Protein AF-E4YZN4-F1 (afdb_monomer)

Structure (mmCIF, N/CA/C/O backbone):
data_AF-E4YZN4-F1
#
_entry.id   AF-E4YZN4-F1
#
loop_
_atom_site.group_PDB
_atom_site.id
_atom_site.type_symbol
_atom_site.label_atom_id
_atom_site.label_alt_id
_atom_site.label_comp_id
_atom_site.label_asym_id
_atom_site.label_entity_id
_atom_site.label_seq_id
_atom_site.pdbx_PDB_ins_code
_atom_site.Cartn_x
_atom_site.Cartn_y
_atom_site.Cartn_z
_atom_site.occupancy
_atom_site.B_iso_or_equiv
_atom_site.auth_seq_id
_atom_site.auth_comp_id
_atom_site.auth_asym_id
_atom_site.auth_atom_id
_atom_site.pdbx_PDB_model_num
ATOM 1 N N . MET A 1 1 ? -6.002 -4.635 -50.657 1.00 40.56 1 MET A N 1
ATOM 2 C CA . MET A 1 1 ? -7.259 -5.409 -50.553 1.00 40.56 1 MET A CA 1
ATOM 3 C C . MET A 1 1 ? -6.891 -6.880 -50.615 1.00 40.56 1 MET A C 1
ATOM 5 O O . MET A 1 1 ? -6.322 -7.263 -51.631 1.00 40.56 1 MET A O 1
ATOM 9 N N . LYS A 1 2 ? -7.223 -7.633 -49.548 1.00 27.17 2 LYS A N 1
ATOM 10 C CA . LYS A 1 2 ? -6.931 -9.064 -49.286 1.00 27.17 2 LYS A CA 1
ATOM 11 C C . LYS A 1 2 ? -5.486 -9.344 -48.813 1.00 27.17 2 LYS A C 1
ATOM 13 O O . LYS A 1 2 ? -4.569 -8.926 -49.501 1.00 27.17 2 LYS A O 1
ATOM 18 N N . LEU A 1 3 ? -5.200 -10.016 -47.689 1.00 25.88 3 LEU A N 1
ATOM 19 C CA . LEU A 1 3 ? -5.995 -10.826 -46.749 1.00 25.88 3 LEU A CA 1
ATOM 20 C C . LEU A 1 3 ? -5.365 -10.775 -45.339 1.00 25.88 3 LEU A C 1
ATOM 22 O O . LEU A 1 3 ? -4.197 -11.123 -45.206 1.00 25.88 3 LEU A O 1
ATOM 26 N N . LEU A 1 4 ? -6.163 -10.432 -44.324 1.00 26.91 4 LEU A N 1
ATOM 27 C CA . LEU A 1 4 ? -6.003 -10.907 -42.944 1.00 26.91 4 LEU A CA 1
ATOM 28 C C . LEU A 1 4 ? -6.495 -12.371 -42.911 1.00 26.91 4 LEU A C 1
ATOM 30 O O . LEU A 1 4 ? -7.638 -12.602 -43.327 1.00 26.91 4 LEU A O 1
ATOM 34 N N . PRO A 1 5 ? -5.692 -13.377 -42.519 1.00 37.59 5 PRO A N 1
ATOM 35 C CA . PRO A 1 5 ? -6.227 -14.700 -42.198 1.00 37.59 5 PRO A CA 1
ATOM 36 C C . PRO A 1 5 ? -6.834 -14.618 -40.781 1.00 37.59 5 PRO A C 1
ATOM 38 O O . PRO A 1 5 ? -6.156 -14.182 -39.868 1.00 37.59 5 PRO A O 1
ATOM 41 N N . PHE A 1 6 ? -8.151 -14.766 -40.588 1.00 29.92 6 PHE A N 1
ATOM 42 C CA . PHE A 1 6 ? -8.877 -16.037 -40.390 1.00 29.92 6 PHE A CA 1
ATOM 43 C C . PHE A 1 6 ? -8.236 -16.898 -39.265 1.00 29.92 6 PHE A C 1
ATOM 45 O O . PHE A 1 6 ? -7.154 -17.409 -39.519 1.00 29.92 6 PHE A O 1
ATOM 52 N N . PHE A 1 7 ? -8.799 -17.220 -38.087 1.00 33.62 7 PHE A N 1
ATOM 53 C CA . PHE A 1 7 ? -10.171 -17.267 -37.546 1.00 33.62 7 PHE A CA 1
ATOM 54 C C . PHE A 1 7 ? -10.067 -17.504 -36.012 1.00 33.62 7 PHE A C 1
ATOM 56 O O . PHE A 1 7 ? -9.738 -18.616 -35.597 1.00 33.62 7 PHE A O 1
ATOM 63 N N . ILE A 1 8 ? -10.450 -16.534 -35.180 1.00 35.72 8 ILE A N 1
ATOM 64 C CA . ILE A 1 8 ? -11.053 -16.808 -33.864 1.00 35.72 8 ILE A CA 1
ATOM 65 C C . ILE A 1 8 ? -12.559 -16.710 -34.095 1.00 35.72 8 ILE A C 1
ATOM 67 O O . ILE A 1 8 ? -13.018 -15.848 -34.844 1.00 35.72 8 ILE A O 1
ATOM 71 N N . THR A 1 9 ? -13.346 -17.625 -33.541 1.00 39.72 9 THR A N 1
ATOM 72 C CA . THR A 1 9 ? -14.805 -17.663 -33.729 1.00 39.72 9 THR A CA 1
ATOM 73 C C . THR A 1 9 ? -15.473 -16.523 -32.946 1.00 39.72 9 THR A C 1
ATOM 75 O O . THR A 1 9 ? -16.139 -16.759 -31.949 1.00 39.72 9 THR A O 1
ATOM 78 N N . LEU A 1 10 ? -15.260 -15.287 -33.387 1.00 44.44 10 LEU A N 1
ATOM 79 C CA . LEU A 1 10 ? -15.808 -14.042 -32.851 1.00 44.44 10 LEU A CA 1
ATOM 80 C C . LEU A 1 10 ? -16.563 -13.369 -34.000 1.00 44.44 10 LEU A C 1
ATOM 82 O O . LEU A 1 10 ? -16.159 -13.518 -35.155 1.00 44.44 10 LEU A O 1
ATOM 86 N N . ALA A 1 11 ? -17.711 -12.758 -33.705 1.00 50.31 11 ALA A N 1
ATOM 87 C CA . ALA A 1 11 ? -18.661 -12.167 -34.653 1.00 50.31 11 ALA A CA 1
ATOM 88 C C . ALA A 1 11 ? -18.053 -11.770 -36.017 1.00 50.31 11 ALA A C 1
ATOM 90 O O . ALA A 1 11 ? -17.232 -10.857 -36.107 1.00 50.31 11 ALA A O 1
ATOM 91 N N . LYS A 1 12 ? -18.468 -12.421 -37.115 1.00 52.72 12 LYS A N 1
ATOM 92 C CA . LYS A 1 12 ? -18.162 -11.887 -38.452 1.00 52.72 12 LYS A CA 1
ATOM 93 C C . LYS A 1 12 ? -18.803 -10.507 -38.552 1.00 52.72 12 LYS A C 1
ATOM 95 O O . LYS A 1 12 ? -19.898 -10.316 -38.042 1.00 52.72 12 LYS A O 1
ATOM 100 N N . SER A 1 13 ? -18.204 -9.585 -39.301 1.00 56.62 13 SER A N 1
ATOM 101 C CA . SER A 1 13 ? -18.772 -8.244 -39.534 1.00 56.62 13 SER A CA 1
ATOM 102 C C . SER A 1 13 ? -20.191 -8.240 -40.141 1.00 56.62 13 SER A C 1
ATOM 104 O O . SER A 1 13 ? -20.815 -7.191 -40.235 1.00 56.62 13 SER A O 1
ATOM 106 N N . GLU A 1 14 ? -20.683 -9.390 -40.614 1.00 67.50 14 GLU A N 1
ATOM 107 C CA . GLU A 1 14 ? -22.031 -9.596 -41.163 1.00 67.50 14 GLU A CA 1
ATOM 108 C C . GLU A 1 14 ? -22.997 -10.265 -40.163 1.00 67.50 14 GLU A C 1
ATOM 110 O O . GLU A 1 14 ? -24.181 -10.401 -40.467 1.00 67.50 14 GLU A O 1
ATOM 115 N N . ASP A 1 15 ? -22.512 -10.714 -39.000 1.00 77.38 15 ASP A N 1
ATOM 116 C CA . ASP A 1 15 ? -23.321 -11.397 -37.994 1.00 77.38 15 ASP A CA 1
ATOM 117 C C . ASP A 1 15 ? -24.190 -10.393 -37.222 1.00 77.38 15 ASP A C 1
ATOM 119 O O . ASP A 1 15 ? -23.688 -9.458 -36.602 1.00 77.38 15 ASP A O 1
ATOM 123 N N . VAL A 1 16 ? -25.505 -10.617 -37.224 1.00 83.81 16 VAL A N 1
ATOM 124 C CA . VAL A 1 16 ? -26.478 -9.820 -36.466 1.00 83.81 16 VAL A CA 1
ATOM 125 C C . VAL A 1 16 ? -26.908 -10.602 -35.232 1.00 83.81 16 VAL A C 1
ATOM 127 O O . VAL A 1 16 ? -27.521 -11.669 -35.350 1.00 83.81 16 VAL A O 1
ATOM 130 N N . PHE A 1 17 ? -26.608 -10.063 -34.050 1.00 89.31 17 PHE A N 1
ATOM 131 C CA . PHE A 1 17 ? -26.991 -10.655 -32.771 1.00 89.31 17 PHE A CA 1
ATOM 132 C C . PHE A 1 17 ? -28.213 -9.961 -32.174 1.00 89.31 17 PHE A C 1
ATOM 134 O O . PHE A 1 17 ? -28.265 -8.732 -32.091 1.00 89.31 17 PHE A O 1
ATOM 141 N N . LYS A 1 18 ? -29.178 -10.762 -31.710 1.00 92.50 18 LYS A N 1
ATOM 142 C CA . LYS A 1 18 ? -30.342 -10.280 -30.958 1.00 92.50 18 LYS A CA 1
ATOM 143 C C . LYS A 1 18 ? -30.427 -10.988 -29.618 1.00 92.50 18 LYS A C 1
ATOM 145 O O . LYS A 1 18 ? -30.514 -12.214 -29.574 1.00 92.50 18 LYS A O 1
ATOM 150 N N . LEU A 1 19 ? -30.442 -10.233 -28.528 1.00 93.69 19 LEU A N 1
ATOM 151 C CA . LEU A 1 19 ? -30.749 -10.767 -27.209 1.00 93.69 19 LEU A CA 1
ATOM 152 C C . LEU A 1 19 ? -32.247 -10.592 -26.962 1.00 93.69 19 LEU A C 1
ATOM 154 O O . LEU A 1 19 ? -32.764 -9.477 -26.877 1.00 93.69 19 LEU A O 1
ATOM 158 N N . GLN A 1 20 ? -32.955 -11.709 -26.860 1.00 93.81 20 GLN A N 1
ATOM 159 C CA . GLN A 1 20 ? -34.407 -11.740 -26.765 1.00 93.81 20 GLN A CA 1
ATOM 160 C C . GLN A 1 20 ? -34.823 -12.196 -25.369 1.00 93.81 20 GLN A C 1
ATOM 162 O O . GLN A 1 20 ? -34.467 -13.297 -24.944 1.00 93.81 20 GLN A O 1
ATOM 167 N N . ARG A 1 21 ? -35.632 -11.391 -24.668 1.00 92.88 21 ARG A N 1
ATOM 168 C CA . ARG A 1 21 ? -36.344 -11.848 -23.464 1.00 92.88 21 ARG A CA 1
ATOM 169 C C . ARG A 1 21 ? -37.774 -12.246 -23.789 1.00 92.88 21 ARG A C 1
ATOM 171 O O . ARG A 1 21 ? -38.520 -11.495 -24.411 1.00 92.88 21 ARG A O 1
ATOM 178 N N . PHE A 1 22 ? -38.171 -13.400 -23.282 1.00 93.31 22 PHE A N 1
ATOM 179 C CA . PHE A 1 22 ? -39.496 -13.978 -23.412 1.00 93.31 22 PHE A CA 1
ATOM 180 C C . PHE A 1 22 ? -40.205 -13.918 -22.068 1.00 93.31 22 PHE A C 1
ATOM 182 O O . PHE A 1 22 ? -39.678 -14.375 -21.048 1.00 93.31 22 PHE A O 1
ATOM 189 N N . GLY A 1 23 ? -41.417 -13.377 -22.070 1.00 91.69 23 GLY A N 1
ATOM 190 C CA . GLY A 1 23 ? -42.243 -13.259 -20.879 1.00 91.69 23 GLY A CA 1
ATOM 191 C C . GLY A 1 23 ? -43.726 -13.168 -21.205 1.00 91.69 23 GLY A C 1
ATOM 192 O O . GLY A 1 23 ? -44.146 -13.353 -22.345 1.00 91.69 23 GLY A O 1
ATOM 193 N N . THR A 1 24 ? -44.521 -12.879 -20.179 1.00 88.19 24 THR A N 1
ATOM 194 C CA . THR A 1 24 ? -45.968 -12.652 -20.286 1.00 88.19 24 THR A CA 1
ATOM 195 C C . THR A 1 24 ? -46.388 -11.501 -19.380 1.00 88.19 24 THR A C 1
ATOM 197 O O . THR A 1 24 ? -45.757 -11.259 -18.351 1.00 88.19 24 THR A O 1
ATOM 200 N N . SER A 1 25 ? -47.502 -10.839 -19.689 1.00 83.06 25 SER A N 1
ATOM 201 C CA . SER A 1 25 ? -48.016 -9.687 -18.921 1.00 83.06 25 SER A CA 1
ATOM 202 C C . SER A 1 25 ? -48.327 -9.958 -17.434 1.00 83.06 25 SER A C 1
ATOM 204 O O . SER A 1 25 ? -48.368 -9.032 -16.632 1.00 83.06 25 SER A O 1
ATOM 206 N N . TRP A 1 26 ? -48.507 -11.211 -17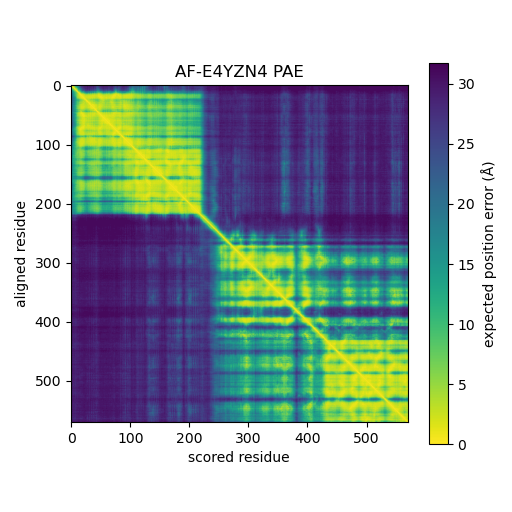.015 1.00 81.00 26 TRP A N 1
ATOM 207 C CA . TRP A 1 26 ? -48.724 -11.594 -15.607 1.00 81.00 26 TRP A CA 1
ATOM 208 C C . TRP A 1 26 ? -47.497 -12.250 -14.946 1.00 81.00 26 TRP A C 1
ATOM 210 O O . TRP A 1 26 ? -47.582 -12.754 -13.826 1.00 81.00 26 TRP A O 1
ATOM 220 N N . CYS A 1 27 ? -46.340 -12.249 -15.614 1.00 83.44 27 CYS A N 1
ATOM 221 C CA . CYS A 1 27 ? -45.109 -12.838 -15.094 1.00 83.44 27 CYS A CA 1
ATOM 222 C C . CYS A 1 27 ? -44.428 -11.886 -14.100 1.00 83.44 27 CYS A C 1
ATOM 224 O O . CYS A 1 27 ? -43.652 -11.013 -14.482 1.00 83.44 27 CYS A O 1
ATOM 226 N N . GLY A 1 28 ? -44.683 -12.091 -12.805 1.00 80.06 28 GLY A N 1
ATOM 227 C CA . GLY A 1 28 ? -44.042 -11.342 -11.715 1.00 80.06 28 GLY A CA 1
ATOM 228 C C . GLY A 1 28 ? -42.510 -11.240 -11.842 1.00 80.06 28 GLY A C 1
ATOM 229 O O . GLY A 1 28 ? -41.982 -10.130 -11.831 1.00 80.06 28 GLY A O 1
ATOM 230 N N . PRO A 1 29 ? -41.778 -12.358 -12.023 1.00 82.50 29 PRO A N 1
ATOM 231 C CA . PRO A 1 29 ? -40.323 -12.328 -12.187 1.00 82.50 29 PRO A CA 1
ATOM 232 C C . PRO A 1 29 ? -39.834 -11.591 -13.443 1.00 82.50 29 PRO A C 1
ATOM 234 O O . PRO A 1 29 ? -38.705 -11.111 -13.451 1.00 82.50 29 PRO A O 1
ATOM 237 N N . CYS A 1 30 ? -40.658 -11.471 -14.490 1.00 84.69 30 CYS A N 1
ATOM 238 C CA . CYS A 1 30 ? -40.277 -10.795 -15.733 1.00 84.69 30 CYS A CA 1
ATOM 239 C C . CYS A 1 30 ? -40.108 -9.284 -15.531 1.00 84.69 30 CYS A C 1
ATOM 241 O O . CYS A 1 30 ? -39.217 -8.695 -16.135 1.00 84.69 30 CYS A O 1
ATOM 243 N N . TYR A 1 31 ? -40.888 -8.679 -14.629 1.00 83.31 31 TYR A N 1
ATOM 244 C CA . TYR A 1 31 ? -40.780 -7.252 -14.308 1.00 83.31 31 TYR A CA 1
ATOM 245 C C . TYR A 1 31 ? -39.428 -6.875 -13.696 1.00 83.31 31 TYR A C 1
ATOM 247 O O . TYR A 1 31 ? -38.924 -5.784 -13.939 1.00 83.31 31 TYR A O 1
ATOM 255 N N . LYS A 1 32 ? -38.780 -7.790 -12.959 1.00 80.56 32 LYS A N 1
ATOM 256 C CA . LYS A 1 32 ? -37.438 -7.545 -12.400 1.00 80.56 32 LYS A CA 1
ATOM 257 C C . LYS A 1 32 ? -36.369 -7.357 -13.478 1.00 80.56 32 LYS A C 1
ATOM 259 O O . LYS A 1 32 ? -35.332 -6.768 -13.207 1.00 80.56 32 LYS A O 1
ATOM 264 N N . LEU A 1 33 ? -36.625 -7.840 -14.694 1.00 86.31 33 LEU A N 1
ATOM 265 C CA . LEU A 1 33 ? -35.724 -7.663 -15.826 1.00 86.31 33 LEU A CA 1
ATOM 266 C C . LEU A 1 33 ? -35.932 -6.330 -16.540 1.00 86.31 33 LEU A C 1
ATOM 268 O O . LEU A 1 33 ? -35.144 -6.026 -17.421 1.00 86.31 33 LEU A O 1
ATOM 272 N N . ASP A 1 34 ? -36.970 -5.547 -16.232 1.00 85.31 34 ASP A N 1
ATOM 273 C CA . ASP A 1 34 ? -37.236 -4.293 -16.950 1.00 85.31 34 ASP A CA 1
ATOM 274 C C . ASP A 1 34 ? -36.133 -3.251 -16.744 1.00 85.31 34 ASP A C 1
ATOM 276 O O . ASP A 1 34 ? -35.750 -2.572 -17.698 1.00 85.31 34 ASP A O 1
ATOM 280 N N . ASP A 1 35 ? -35.607 -3.132 -15.524 1.00 86.00 35 ASP A N 1
ATOM 281 C CA . ASP A 1 35 ? -34.504 -2.213 -15.230 1.00 86.00 35 ASP A CA 1
ATOM 282 C C . ASP A 1 35 ? -33.181 -2.737 -15.802 1.00 86.00 35 ASP A C 1
ATOM 284 O O . ASP A 1 35 ? -32.467 -1.987 -16.466 1.00 86.00 35 ASP A O 1
ATOM 288 N N . VAL A 1 36 ? -32.932 -4.046 -15.687 1.00 87.94 36 VAL A N 1
ATOM 289 C CA . VAL A 1 36 ? -31.775 -4.718 -16.301 1.00 87.94 36 VAL A CA 1
ATOM 290 C C . VAL A 1 36 ? -31.756 -4.519 -17.821 1.00 87.94 36 VAL A C 1
ATOM 292 O O . VAL A 1 36 ? -30.728 -4.161 -18.385 1.00 87.94 36 VAL A O 1
ATOM 295 N N . TRP A 1 37 ? -32.894 -4.700 -18.503 1.00 89.38 37 TRP A N 1
ATOM 296 C CA . TRP A 1 37 ? -32.993 -4.536 -19.960 1.00 89.38 37 TRP A CA 1
ATOM 297 C C . TRP A 1 37 ? -32.738 -3.093 -20.397 1.00 89.38 37 TRP A C 1
ATOM 299 O O . TRP A 1 37 ? -32.156 -2.846 -21.453 1.00 89.38 37 TRP A O 1
ATOM 309 N N . ARG A 1 38 ? -33.190 -2.129 -19.586 1.00 87.12 38 ARG A N 1
ATOM 310 C CA . ARG A 1 38 ? -32.984 -0.702 -19.842 1.00 87.12 38 ARG A CA 1
ATOM 311 C C . ARG A 1 38 ? -31.514 -0.330 -19.718 1.00 87.12 38 ARG A C 1
ATOM 313 O O . ARG A 1 38 ? -31.013 0.404 -20.563 1.00 87.12 38 ARG A O 1
ATOM 320 N N . GLU A 1 39 ? -30.844 -0.847 -18.695 1.00 85.75 39 GLU A N 1
ATOM 321 C CA . GLU A 1 39 ? -29.423 -0.612 -18.474 1.00 85.75 39 GLU A CA 1
ATOM 322 C C . GLU A 1 39 ? -28.569 -1.308 -19.540 1.00 85.75 39 GLU A C 1
ATOM 324 O O . GLU A 1 39 ? -27.721 -0.654 -20.142 1.00 85.75 39 GLU A O 1
ATOM 329 N N . LEU A 1 40 ? -28.867 -2.568 -19.889 1.00 85.75 40 LEU A N 1
ATOM 330 C CA . LEU A 1 40 ? -28.188 -3.293 -20.973 1.00 85.75 40 LEU A CA 1
ATOM 331 C C . LEU A 1 40 ? -28.213 -2.528 -22.297 1.00 85.75 40 LEU A C 1
ATOM 333 O O . LEU A 1 40 ? -27.208 -2.479 -23.003 1.00 85.75 40 LEU A O 1
ATOM 337 N N . LYS A 1 41 ? -29.329 -1.861 -22.608 1.00 81.44 41 LYS A N 1
ATOM 338 C CA . LYS A 1 41 ? -29.456 -1.053 -23.828 1.00 81.44 41 LYS A CA 1
ATOM 339 C C . LYS A 1 41 ? -28.454 0.102 -23.893 1.00 81.44 41 LYS A C 1
ATOM 341 O O . LYS A 1 41 ? -28.096 0.528 -24.982 1.00 81.44 41 LYS A O 1
ATOM 346 N N . SER A 1 42 ? -28.032 0.627 -22.744 1.00 73.75 42 SER A N 1
ATOM 347 C CA . SER A 1 42 ? -27.070 1.734 -22.671 1.00 73.75 42 SER A CA 1
ATOM 348 C C . SER A 1 42 ? -25.608 1.295 -22.779 1.00 73.75 42 SER A C 1
ATOM 350 O O . SER A 1 42 ? -24.738 2.140 -22.941 1.00 73.75 42 SER A O 1
ATOM 352 N N . VAL A 1 43 ? -25.344 -0.011 -22.693 1.00 70.12 43 VAL A N 1
ATOM 353 C CA . VAL A 1 43 ? -23.992 -0.585 -22.575 1.00 70.12 43 VAL A CA 1
ATOM 354 C C . VAL A 1 43 ? -23.700 -1.662 -23.626 1.00 70.12 43 VAL A C 1
ATOM 356 O O . VAL A 1 43 ? -22.623 -2.245 -23.610 1.00 70.12 43 VAL A O 1
ATOM 359 N N . THR A 1 44 ? -24.646 -1.945 -24.528 1.00 73.38 44 THR A N 1
ATOM 360 C CA . THR A 1 44 ? -24.489 -2.895 -25.641 1.00 73.38 44 THR A CA 1
ATOM 361 C C . THR A 1 44 ? -24.923 -2.225 -26.946 1.00 73.38 44 THR A C 1
ATOM 363 O O . THR A 1 44 ? -26.107 -2.144 -27.255 1.00 73.38 44 THR A O 1
ATOM 366 N N . GLU A 1 45 ? -23.967 -1.683 -27.707 1.00 67.75 45 GLU A N 1
ATOM 367 C CA . GLU A 1 45 ? -24.273 -0.922 -28.934 1.00 67.75 45 GLU A CA 1
ATOM 368 C C . GLU A 1 45 ? -24.499 -1.818 -30.166 1.00 67.75 45 GLU A C 1
ATOM 370 O O . GLU A 1 45 ? -25.242 -1.441 -31.070 1.00 67.75 45 GLU A O 1
ATOM 375 N N . ASN A 1 46 ? -23.928 -3.031 -30.178 1.00 73.62 46 ASN A N 1
ATOM 376 C CA . ASN A 1 46 ? -23.914 -3.933 -31.343 1.00 73.62 46 ASN A CA 1
ATOM 377 C C . ASN A 1 46 ? -24.857 -5.143 -31.227 1.00 73.62 46 ASN A C 1
ATOM 379 O O . ASN A 1 46 ? -24.792 -6.066 -32.038 1.00 73.62 46 ASN A O 1
ATOM 383 N N . ILE A 1 47 ? -25.725 -5.162 -30.211 1.00 85.25 47 ILE A N 1
ATOM 384 C CA . ILE A 1 47 ? -26.657 -6.264 -29.947 1.00 85.25 47 ILE A CA 1
ATOM 385 C C . ILE A 1 47 ? -28.069 -5.694 -29.859 1.00 85.25 47 ILE A C 1
ATOM 387 O O . ILE A 1 47 ? -28.357 -4.820 -29.042 1.00 85.25 47 ILE A O 1
ATOM 391 N N . GLU A 1 48 ? -28.975 -6.194 -30.696 1.00 89.62 48 GLU A N 1
ATOM 392 C CA . GLU A 1 48 ? -30.368 -5.758 -30.665 1.00 89.62 48 GLU A CA 1
ATOM 393 C C . GLU A 1 48 ? -31.094 -6.399 -29.477 1.00 89.62 48 GLU A C 1
ATOM 395 O O . GLU A 1 48 ? -31.128 -7.619 -29.322 1.00 89.62 48 GLU A O 1
ATOM 400 N N . LEU A 1 49 ? -31.693 -5.571 -28.622 1.00 91.38 49 LEU A N 1
ATOM 401 C CA . LEU A 1 49 ? -32.452 -6.036 -27.464 1.00 91.38 49 LEU A CA 1
ATOM 402 C C . LEU A 1 49 ? -33.947 -6.090 -27.783 1.00 91.38 49 LEU A C 1
ATOM 404 O O . LEU A 1 49 ? -34.587 -5.055 -27.980 1.00 91.38 49 LEU A O 1
ATOM 408 N N . GLU A 1 50 ? -34.536 -7.282 -27.724 1.00 92.19 50 GLU A N 1
ATOM 409 C CA . GLU A 1 50 ? -35.962 -7.495 -27.986 1.00 92.19 50 GLU A CA 1
ATOM 410 C C . GLU A 1 50 ? -36.702 -8.027 -26.752 1.00 92.19 50 GLU A C 1
ATOM 412 O O . GLU A 1 50 ? -36.187 -8.814 -25.956 1.00 92.19 50 GLU A O 1
ATOM 417 N N . THR A 1 51 ? -37.956 -7.599 -26.596 1.00 91.81 51 THR A N 1
ATOM 418 C CA . THR A 1 51 ? -38.886 -8.120 -25.586 1.00 91.81 51 THR A CA 1
ATOM 419 C C . THR A 1 51 ? -40.071 -8.764 -26.279 1.00 91.81 51 THR A C 1
ATOM 421 O O . THR A 1 51 ? -40.753 -8.114 -27.069 1.00 91.81 51 THR A O 1
ATOM 424 N N . ILE A 1 52 ? -40.340 -10.022 -25.951 1.00 93.06 52 ILE A N 1
ATOM 425 C CA . ILE A 1 52 ? -41.341 -10.846 -26.619 1.00 93.06 52 ILE A CA 1
ATOM 426 C C . ILE A 1 52 ? -42.382 -11.283 -25.593 1.00 93.06 52 ILE A C 1
ATOM 428 O O . ILE A 1 52 ? -42.080 -11.983 -24.624 1.00 93.06 52 ILE A O 1
ATOM 432 N N . ASP A 1 53 ? -43.625 -10.860 -25.822 1.00 92.44 53 ASP A N 1
ATOM 433 C CA . ASP A 1 53 ? -44.781 -11.297 -25.043 1.00 92.44 53 ASP A CA 1
ATOM 434 C C . ASP A 1 53 ? -45.395 -12.554 -25.668 1.00 92.44 53 ASP A C 1
ATOM 436 O O . ASP A 1 53 ? -46.076 -12.505 -26.698 1.00 92.44 53 ASP A O 1
ATOM 440 N N . CYS A 1 54 ? -45.189 -13.688 -25.007 1.00 93.06 54 CYS A N 1
ATOM 441 C CA . CYS A 1 54 ? -45.672 -14.983 -25.467 1.00 93.06 54 CYS A CA 1
ATOM 442 C C . CYS A 1 54 ? -47.186 -15.163 -25.350 1.00 93.06 54 CYS A C 1
ATOM 444 O O . CYS A 1 54 ? -47.721 -16.105 -25.930 1.00 93.06 54 CYS A O 1
ATOM 446 N N . MET A 1 55 ? -47.902 -14.264 -24.663 1.00 90.12 55 MET A N 1
ATOM 447 C CA . MET A 1 55 ? -49.364 -14.226 -24.763 1.00 90.12 55 MET A CA 1
ATOM 448 C C . MET A 1 55 ? -49.832 -13.621 -26.082 1.00 90.12 55 MET A C 1
ATOM 450 O O . MET A 1 55 ? -50.821 -14.076 -26.652 1.00 90.12 55 MET A O 1
ATOM 454 N N . SER A 1 56 ? -49.123 -12.599 -26.557 1.00 92.69 56 SER A N 1
ATOM 455 C CA . SER A 1 56 ? -49.425 -11.927 -27.819 1.00 92.69 56 SER A CA 1
ATOM 456 C C . SER A 1 56 ? -48.943 -12.736 -29.030 1.00 92.69 56 SER A C 1
ATOM 458 O O . SER A 1 56 ? -49.512 -12.610 -30.113 1.00 92.69 56 SER A O 1
ATOM 460 N N . GLN A 1 57 ? -47.915 -13.580 -28.860 1.00 93.69 57 GLN A N 1
ATOM 461 C CA . GLN A 1 57 ? -47.308 -14.386 -29.930 1.00 93.69 57 GLN A CA 1
ATOM 462 C C . GLN A 1 57 ? -47.066 -15.860 -29.511 1.00 93.69 57 GLN A C 1
ATOM 464 O O . GLN A 1 57 ? -45.920 -16.315 -29.451 1.00 93.69 57 GLN A O 1
ATOM 469 N N . PRO A 1 58 ? -48.124 -16.646 -29.226 1.00 91.31 58 PRO A N 1
ATOM 470 C CA . PRO A 1 58 ? -47.992 -17.986 -28.642 1.00 91.31 58 PRO A CA 1
ATOM 471 C C . PRO A 1 58 ? -47.331 -19.012 -29.574 1.00 91.31 58 PRO A C 1
ATOM 473 O O . PRO A 1 58 ? -46.517 -19.821 -29.118 1.00 91.31 58 PRO A O 1
ATOM 476 N N . ASP A 1 59 ? -47.622 -18.963 -30.877 1.00 93.69 59 ASP A N 1
ATOM 477 C CA . ASP A 1 59 ? -47.022 -19.871 -31.867 1.00 93.69 59 ASP A CA 1
ATOM 478 C C . ASP A 1 59 ? -45.518 -19.605 -32.029 1.00 93.69 59 ASP A C 1
ATOM 480 O O . ASP A 1 59 ? -44.718 -20.538 -32.120 1.00 93.69 59 ASP A O 1
ATOM 484 N N . TYR A 1 60 ? -45.115 -18.329 -31.982 1.00 90.88 60 TYR A N 1
ATOM 485 C CA . TYR A 1 60 ? -43.713 -17.922 -32.068 1.00 90.88 60 TYR A CA 1
ATOM 486 C C . TYR A 1 60 ? -42.897 -18.491 -30.900 1.00 90.88 60 TYR A C 1
ATOM 488 O O . TYR A 1 60 ? -41.856 -19.112 -31.123 1.00 90.88 60 TYR A O 1
ATOM 496 N N . CYS A 1 61 ? -43.402 -18.360 -29.670 1.00 92.75 61 CYS A N 1
ATOM 497 C CA . CYS A 1 61 ? -42.736 -18.883 -28.476 1.00 92.75 61 CYS A CA 1
ATOM 498 C C . CYS A 1 61 ? -42.729 -20.417 -28.424 1.00 92.75 61 CYS A C 1
ATOM 500 O O . CYS A 1 61 ? -41.697 -21.022 -28.131 1.00 92.75 61 CYS A O 1
ATOM 502 N N . SER A 1 62 ? -43.848 -21.056 -28.780 1.00 90.50 62 SER A N 1
ATOM 503 C CA . SER A 1 62 ? -43.961 -22.520 -28.781 1.00 90.50 62 SER A CA 1
ATOM 504 C C . SER A 1 62 ? -43.032 -23.164 -29.814 1.00 90.50 62 SER A C 1
ATOM 506 O O . SER A 1 62 ? -42.376 -24.158 -29.512 1.00 90.50 62 SER A O 1
ATOM 508 N N . SER A 1 63 ? -42.908 -22.568 -31.009 1.00 89.31 63 SER A N 1
ATOM 509 C CA . SER A 1 63 ? -42.001 -23.051 -32.066 1.00 89.31 63 SER A CA 1
ATOM 510 C C . SER A 1 63 ? -40.518 -23.030 -31.669 1.00 89.31 63 SER A C 1
ATOM 512 O O . SER A 1 63 ? -39.727 -23.784 -32.228 1.00 89.31 63 SER A O 1
ATOM 514 N N . ARG A 1 64 ? -40.151 -22.206 -30.678 1.00 87.31 64 ARG A N 1
ATOM 515 C CA . ARG A 1 64 ? -38.794 -22.075 -30.119 1.00 87.31 64 ARG A CA 1
ATOM 516 C C . ARG A 1 64 ? -38.615 -22.816 -28.791 1.00 87.31 64 ARG A C 1
ATOM 518 O O . ARG A 1 64 ? -37.621 -22.616 -28.102 1.00 87.31 64 ARG A O 1
ATOM 525 N N . GLY A 1 65 ? -39.581 -23.653 -28.407 1.00 88.81 65 GLY A N 1
ATOM 526 C CA . GLY A 1 65 ? -39.509 -24.442 -27.177 1.00 88.81 65 GLY A CA 1
ATOM 527 C C . GLY A 1 65 ? -39.546 -23.602 -25.898 1.00 88.81 65 GLY A C 1
ATOM 528 O O . GLY A 1 65 ? -39.040 -24.035 -24.864 1.00 88.81 65 GLY A O 1
ATOM 529 N N . ILE A 1 66 ? -40.121 -22.396 -25.943 1.00 91.62 66 ILE A N 1
ATOM 530 C CA . ILE A 1 66 ? -40.238 -21.535 -24.767 1.00 91.62 66 ILE A CA 1
ATOM 531 C C . ILE A 1 66 ? -41.467 -21.963 -23.960 1.00 91.62 66 ILE A C 1
ATOM 533 O O . ILE A 1 66 ? -42.601 -21.633 -24.303 1.00 91.62 66 ILE A O 1
ATOM 537 N N . THR A 1 67 ? -41.238 -22.715 -22.883 1.00 85.56 67 THR A N 1
ATOM 538 C CA . THR A 1 67 ? -42.298 -23.231 -21.995 1.00 85.56 67 THR A CA 1
ATOM 539 C C . THR A 1 67 ? -42.281 -22.611 -20.599 1.00 85.56 67 THR A C 1
ATOM 541 O O . THR A 1 67 ? -43.212 -22.819 -19.823 1.00 85.56 67 THR A O 1
ATOM 544 N N . THR A 1 68 ? -41.228 -21.868 -20.261 1.00 87.88 68 THR A N 1
ATOM 545 C CA . THR A 1 68 ? -41.009 -21.230 -18.958 1.00 87.88 68 THR A CA 1
ATOM 546 C C . THR A 1 68 ? -40.641 -19.761 -19.146 1.00 87.88 68 THR A C 1
ATOM 548 O O . THR A 1 68 ? -40.025 -19.383 -20.143 1.00 87.88 68 THR A O 1
ATOM 551 N N . PHE A 1 69 ? -41.038 -18.924 -18.184 1.00 88.31 69 PHE A N 1
ATOM 552 C CA . PHE A 1 69 ? -40.798 -17.482 -18.203 1.00 88.31 69 PHE A CA 1
ATOM 553 C C . PHE A 1 69 ? -40.223 -17.009 -16.859 1.00 88.31 69 PHE A C 1
ATOM 555 O O . PHE A 1 69 ? -40.638 -17.524 -15.818 1.00 88.31 69 PHE A O 1
ATOM 562 N N . PRO A 1 70 ? -39.323 -16.009 -16.851 1.00 90.25 70 PRO A N 1
ATOM 563 C CA . PRO A 1 70 ? -38.747 -15.360 -18.026 1.00 90.25 70 PRO A CA 1
ATOM 564 C C . PRO A 1 70 ? -37.674 -16.259 -18.653 1.00 90.25 70 PRO A C 1
ATOM 566 O O . PRO A 1 70 ? -36.936 -16.908 -17.912 1.00 90.25 70 PRO A O 1
ATOM 569 N N . LYS A 1 71 ? -37.542 -16.260 -19.980 1.00 91.56 71 LYS A N 1
ATOM 570 C CA . LYS A 1 71 ? -36.443 -16.941 -20.687 1.00 91.56 71 LYS A CA 1
ATOM 571 C C . LYS A 1 71 ? -35.673 -15.924 -21.522 1.00 91.56 71 LYS A C 1
ATOM 573 O O . LYS A 1 71 ? -36.293 -15.048 -22.114 1.00 91.56 71 LYS A O 1
ATOM 578 N N . ILE A 1 72 ? -34.347 -16.002 -21.532 1.00 93.75 72 ILE A N 1
ATOM 579 C CA . ILE A 1 72 ? -33.488 -15.129 -22.339 1.00 93.75 72 ILE A CA 1
ATOM 580 C C . ILE A 1 72 ? -32.722 -16.019 -23.311 1.00 93.75 72 ILE A C 1
ATOM 582 O O . ILE A 1 72 ? -32.139 -17.019 -22.894 1.00 93.75 72 ILE A O 1
ATOM 586 N N . ILE A 1 73 ? -32.753 -15.677 -24.595 1.00 92.81 73 ILE A N 1
ATOM 587 C CA . ILE A 1 73 ? -31.990 -16.385 -25.625 1.00 92.81 73 ILE A CA 1
ATOM 588 C C . ILE A 1 73 ? -31.205 -15.371 -26.448 1.00 92.81 73 ILE A C 1
ATOM 590 O O . ILE A 1 73 ? -31.652 -14.243 -26.666 1.00 92.81 73 ILE A O 1
ATOM 594 N N . LEU A 1 74 ? -30.049 -15.800 -26.925 1.00 92.19 74 LEU A N 1
ATOM 595 C CA . LEU A 1 74 ? -29.261 -15.104 -27.920 1.00 92.19 74 LEU A CA 1
ATOM 596 C C . LEU A 1 74 ? -29.544 -15.727 -29.285 1.00 92.19 74 LEU A C 1
ATOM 598 O O . LEU A 1 74 ? -29.480 -16.946 -29.467 1.00 92.19 74 LEU A O 1
ATOM 602 N N . GLN A 1 75 ? -29.871 -14.869 -30.238 1.00 91.75 75 GLN A N 1
ATOM 603 C CA . GLN A 1 75 ? -30.118 -15.204 -31.629 1.00 91.75 75 GLN A CA 1
ATOM 604 C C . GLN A 1 75 ? -28.962 -14.673 -32.475 1.00 91.75 75 GLN A C 1
ATOM 606 O O . GLN A 1 75 ? -28.478 -13.568 -32.232 1.00 91.75 75 GLN A O 1
ATOM 611 N N . LYS A 1 76 ? -28.551 -15.441 -33.483 1.00 89.44 76 LYS A N 1
ATOM 612 C CA . LYS A 1 76 ? -27.540 -15.058 -34.469 1.00 89.44 76 LYS A CA 1
ATOM 613 C C . LYS A 1 76 ? -28.130 -15.236 -35.862 1.00 89.44 76 LYS A C 1
ATOM 615 O O . LYS A 1 76 ? -28.541 -16.339 -36.203 1.00 89.44 76 LYS A O 1
ATOM 620 N N . ASN A 1 77 ? -28.173 -14.173 -36.665 1.00 88.94 77 ASN A N 1
ATOM 621 C CA . ASN A 1 77 ? -28.703 -14.199 -38.039 1.00 88.94 77 ASN A CA 1
ATOM 622 C C . ASN A 1 77 ? -30.107 -14.830 -38.130 1.00 88.94 77 ASN A C 1
ATOM 624 O O . ASN A 1 77 ? -30.377 -15.679 -38.973 1.00 88.94 77 ASN A O 1
ATOM 628 N N . ASP A 1 78 ? -30.984 -14.4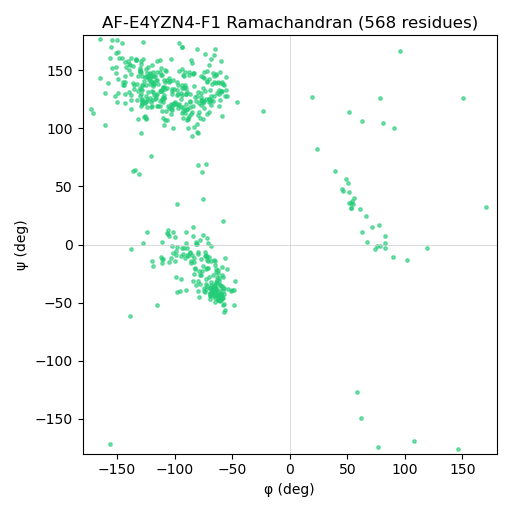30 -37.209 1.00 87.00 78 ASP A N 1
ATOM 629 C CA . ASP A 1 78 ? -32.344 -14.947 -37.033 1.00 87.00 78 ASP A CA 1
ATOM 630 C C . ASP A 1 78 ? -32.467 -16.449 -36.663 1.00 87.00 78 ASP A C 1
ATOM 632 O O . ASP A 1 78 ? -33.582 -16.973 -36.552 1.00 87.00 78 ASP A O 1
ATOM 636 N N . GLU A 1 79 ? -31.369 -17.122 -36.318 1.00 88.00 79 GLU A N 1
ATOM 637 C CA . GLU A 1 79 ? -31.354 -18.493 -35.792 1.00 88.00 79 GLU A CA 1
ATOM 638 C C . GLU A 1 79 ? -31.012 -18.534 -34.296 1.00 88.00 79 GLU A C 1
ATOM 640 O O . GLU A 1 79 ? -30.298 -17.677 -33.774 1.00 88.00 79 GLU A O 1
ATOM 645 N N . HIS A 1 80 ? -31.544 -19.530 -33.579 1.00 89.19 80 HIS A N 1
ATOM 646 C CA . HIS A 1 80 ? -31.194 -19.751 -32.171 1.00 89.19 80 HIS A CA 1
ATOM 647 C C . HIS A 1 80 ? -29.698 -20.049 -32.050 1.00 89.19 80 HIS A C 1
ATOM 649 O O . HIS A 1 80 ? -29.183 -20.903 -32.770 1.00 89.19 80 HIS A O 1
ATOM 655 N N . PHE A 1 81 ? -29.017 -19.333 -31.156 1.00 88.56 81 PHE A N 1
ATOM 656 C CA . PHE A 1 81 ? -27.576 -19.464 -30.969 1.00 88.56 81 PHE A CA 1
ATOM 657 C C . PHE A 1 81 ? -27.226 -19.995 -29.580 1.00 88.56 81 PHE A C 1
ATOM 659 O O . PHE A 1 81 ? -26.511 -20.989 -29.469 1.00 88.56 81 PHE A O 1
ATOM 666 N N . ALA A 1 82 ? -27.754 -19.374 -28.523 1.00 89.81 82 ALA A N 1
ATOM 667 C CA . ALA A 1 82 ? -27.504 -19.802 -27.150 1.00 89.81 82 ALA A CA 1
ATOM 668 C C . ALA A 1 82 ? -28.680 -19.463 -26.224 1.00 89.81 82 ALA A C 1
ATOM 670 O O . ALA A 1 82 ? -29.347 -18.444 -26.392 1.00 89.81 82 ALA A O 1
ATOM 671 N N . ASP A 1 83 ? -28.912 -20.306 -25.220 1.00 89.81 83 ASP A N 1
ATOM 672 C CA . ASP A 1 83 ? -29.812 -19.995 -24.107 1.00 89.81 83 ASP A CA 1
ATOM 673 C C . ASP A 1 83 ? -29.002 -19.352 -22.976 1.00 89.81 83 ASP A C 1
ATOM 675 O O . ASP A 1 83 ? -27.941 -19.865 -22.615 1.00 89.81 83 ASP A O 1
ATOM 679 N N . PHE A 1 84 ? -29.509 -18.265 -22.387 1.00 90.19 84 PHE A N 1
ATOM 680 C CA . PHE A 1 84 ? -28.939 -17.750 -21.144 1.00 90.19 84 PHE A CA 1
ATOM 681 C C . PHE A 1 84 ? -29.237 -18.755 -20.017 1.00 90.19 84 PHE A C 1
ATOM 683 O O . PHE A 1 84 ? -30.410 -19.093 -19.817 1.00 90.19 84 PHE A O 1
ATOM 690 N N . PRO A 1 85 ? -28.224 -19.252 -19.289 1.00 85.19 85 PRO A N 1
ATOM 691 C CA . PRO A 1 85 ? -28.426 -20.296 -18.292 1.00 85.19 85 PRO A CA 1
ATOM 692 C C . PRO A 1 85 ? -29.417 -19.902 -17.185 1.00 85.19 85 PRO A C 1
ATOM 694 O O . PRO A 1 85 ? -29.291 -18.857 -16.551 1.00 85.19 85 PRO A O 1
ATOM 697 N N . ASP A 1 86 ? -30.373 -20.786 -16.886 1.00 76.50 86 ASP A N 1
ATOM 698 C CA . ASP A 1 86 ? -31.431 -20.531 -15.893 1.00 76.50 86 ASP A CA 1
ATOM 699 C C . ASP A 1 86 ? -30.921 -20.377 -14.445 1.00 76.50 86 ASP A C 1
ATOM 701 O O . ASP A 1 86 ? -31.647 -19.860 -13.596 1.00 76.50 86 ASP A O 1
ATOM 705 N N . LEU A 1 87 ? -29.695 -20.832 -14.159 1.00 70.81 87 LEU A N 1
ATOM 706 C CA . LEU A 1 87 ? -29.064 -20.786 -12.833 1.00 70.81 87 LEU A CA 1
ATOM 707 C C . LEU A 1 87 ? -28.275 -19.498 -12.565 1.00 70.81 87 LEU A C 1
ATOM 709 O O . LEU A 1 87 ? -27.830 -19.301 -11.436 1.00 70.81 87 LEU A O 1
ATOM 713 N N . LEU A 1 88 ? -28.079 -18.654 -13.577 1.00 70.06 88 LEU A N 1
ATOM 714 C CA . LEU A 1 88 ? -27.331 -17.414 -13.418 1.00 70.06 88 LEU A CA 1
ATOM 715 C C . LEU A 1 88 ? -28.220 -16.300 -12.872 1.00 70.06 88 LEU A C 1
ATOM 717 O O . LEU A 1 88 ? -29.417 -16.211 -13.179 1.00 70.06 88 LEU A O 1
ATOM 721 N N . ASP A 1 89 ? -27.603 -15.429 -12.075 1.00 80.06 89 ASP A N 1
ATOM 722 C CA . ASP A 1 89 ? -28.193 -14.138 -11.757 1.00 80.06 89 ASP A CA 1
ATOM 723 C C . ASP A 1 89 ? -28.433 -13.378 -13.067 1.00 80.06 89 ASP A C 1
ATOM 725 O O . ASP A 1 89 ? -27.633 -13.415 -13.993 1.00 80.06 89 ASP A O 1
ATOM 729 N N . ARG A 1 90 ? -29.580 -12.716 -13.184 1.00 84.50 90 ARG A N 1
ATOM 730 C CA . ARG A 1 90 ? -29.969 -12.006 -14.412 1.00 84.50 90 ARG A CA 1
ATOM 731 C C . ARG A 1 90 ? -29.642 -10.529 -14.293 1.00 84.50 90 ARG A C 1
ATOM 733 O O . ARG A 1 90 ? -30.415 -9.689 -14.748 1.00 84.50 90 ARG A O 1
ATOM 740 N N . SER A 1 91 ? -28.545 -10.225 -13.615 1.00 87.88 91 SER A N 1
ATOM 741 C CA . SER A 1 91 ? -28.011 -8.882 -13.498 1.00 87.88 91 SER A CA 1
ATOM 742 C C . SER A 1 91 ? -27.369 -8.448 -14.811 1.00 87.88 91 SER A C 1
ATOM 744 O O . SER A 1 91 ? -27.079 -9.245 -15.707 1.00 87.88 91 SER A O 1
ATOM 746 N N . VAL A 1 92 ? -27.154 -7.140 -14.932 1.00 85.38 92 VAL A N 1
ATOM 747 C CA . VAL A 1 92 ? -26.456 -6.547 -16.080 1.00 85.38 92 VAL A CA 1
ATOM 748 C C . VAL A 1 92 ? -25.048 -7.126 -16.207 1.00 85.38 92 VAL A C 1
ATOM 750 O O . VAL A 1 92 ? -24.589 -7.356 -17.319 1.00 85.38 92 VAL A O 1
ATOM 753 N N . PHE A 1 93 ? -24.405 -7.411 -15.074 1.00 85.94 93 PHE A N 1
ATOM 754 C CA . PHE A 1 93 ? -23.092 -8.037 -14.979 1.00 85.94 93 PHE A CA 1
ATOM 755 C C . PHE A 1 93 ? -23.044 -9.402 -15.686 1.00 85.94 93 PHE A C 1
ATOM 757 O O . PHE A 1 93 ? -22.309 -9.570 -16.657 1.00 85.94 93 PHE A O 1
ATOM 764 N N . GLU A 1 94 ? -23.896 -10.348 -15.282 1.00 87.62 94 GLU A N 1
ATOM 765 C CA . GLU A 1 94 ? -23.920 -11.700 -15.863 1.00 87.62 94 GLU A CA 1
ATOM 766 C C . GLU A 1 94 ? -24.346 -11.705 -17.335 1.00 87.62 94 GLU A C 1
ATOM 768 O O . GLU A 1 94 ? -23.827 -12.474 -18.144 1.00 87.62 94 GLU A O 1
ATOM 773 N N . LEU A 1 95 ? -25.270 -10.819 -17.718 1.00 88.88 95 LEU A N 1
ATOM 774 C CA . LEU A 1 95 ? -25.687 -10.694 -19.114 1.00 88.88 95 LEU A CA 1
ATOM 775 C C . LEU A 1 95 ? -24.578 -10.096 -19.987 1.00 88.88 95 LEU A C 1
ATOM 777 O O . LEU A 1 95 ? -24.392 -10.567 -21.105 1.00 88.88 95 LEU A O 1
ATOM 781 N N . LYS A 1 96 ? -23.800 -9.126 -19.491 1.00 87.62 96 LYS A N 1
ATOM 782 C CA . LYS A 1 96 ? -22.613 -8.614 -20.197 1.00 87.62 96 LYS A CA 1
ATOM 783 C C . LYS A 1 96 ? -21.565 -9.703 -20.393 1.00 87.62 96 LYS A C 1
ATOM 785 O O . LYS A 1 96 ? -21.092 -9.871 -21.514 1.00 87.62 96 LYS A O 1
ATOM 790 N N . LYS A 1 97 ? -21.253 -10.458 -19.336 1.00 87.25 97 LYS A N 1
ATOM 791 C CA . LYS A 1 97 ? -20.317 -11.583 -19.403 1.00 87.25 97 LYS A CA 1
ATOM 792 C C . LYS A 1 97 ? -20.756 -12.615 -20.442 1.00 87.25 97 LYS A C 1
ATOM 794 O O . LYS A 1 97 ? -19.996 -12.930 -21.348 1.00 87.25 97 LYS A O 1
ATOM 799 N N . PHE A 1 98 ? -22.014 -13.059 -20.375 1.00 88.38 98 PHE A N 1
ATOM 800 C CA . PHE A 1 98 ? -22.578 -14.014 -21.332 1.00 88.38 98 PHE A CA 1
ATOM 801 C C . PHE A 1 98 ? -22.498 -13.522 -22.781 1.00 88.38 98 PHE A C 1
ATOM 803 O O . PHE A 1 98 ? -22.173 -14.301 -23.674 1.00 88.38 98 PHE A O 1
ATOM 810 N N . LEU A 1 99 ? -22.801 -12.244 -23.031 1.00 86.88 99 LEU A N 1
ATOM 811 C CA . LEU A 1 99 ? -22.697 -11.675 -24.373 1.00 86.88 99 LEU A CA 1
ATOM 812 C C . LEU A 1 99 ? -21.244 -11.654 -24.847 1.00 86.88 99 LEU A C 1
ATOM 814 O O . LEU A 1 99 ? -20.983 -12.113 -25.952 1.00 86.88 99 LEU A O 1
ATOM 818 N N . LEU A 1 100 ? -20.305 -11.210 -24.008 1.00 85.06 100 LEU A N 1
ATOM 819 C CA . LEU A 1 100 ? -18.881 -11.209 -24.343 1.00 85.06 100 LEU A CA 1
ATOM 820 C C . LEU A 1 100 ? -18.372 -12.624 -24.670 1.00 85.06 100 LEU A C 1
ATOM 822 O O . LEU A 1 100 ? -17.713 -12.809 -25.691 1.00 85.06 100 LEU A O 1
ATOM 826 N N . ASP A 1 101 ? -18.740 -13.622 -23.863 1.00 84.75 101 ASP A N 1
ATOM 827 C CA . ASP A 1 101 ? -18.385 -15.031 -24.077 1.00 84.75 101 ASP A CA 1
ATOM 828 C C . ASP A 1 101 ? -18.995 -15.611 -25.365 1.00 84.75 101 ASP A C 1
ATOM 830 O O . ASP A 1 101 ? -18.371 -16.425 -26.048 1.00 84.75 101 ASP A O 1
ATOM 834 N N . ALA A 1 102 ? -20.230 -15.224 -25.697 1.00 84.12 102 ALA A N 1
ATOM 835 C CA . ALA A 1 102 ? -20.987 -15.824 -26.791 1.00 84.12 102 ALA A CA 1
ATOM 836 C C . ALA A 1 102 ? -20.765 -15.133 -28.147 1.00 84.12 102 ALA A C 1
ATOM 838 O O . ALA A 1 102 ? -20.731 -15.802 -29.183 1.00 84.12 102 ALA A O 1
ATOM 839 N N . THR A 1 103 ? -20.663 -13.803 -28.167 1.00 80.00 103 THR A N 1
ATOM 840 C CA . THR A 1 103 ? -20.523 -13.014 -29.403 1.00 80.00 103 THR A CA 1
ATOM 841 C C . THR A 1 103 ? -19.082 -12.632 -29.690 1.00 80.00 103 THR A C 1
ATOM 843 O O . THR A 1 103 ? -18.719 -12.467 -30.858 1.00 80.00 103 THR A O 1
ATOM 846 N N . GLY A 1 104 ? -18.264 -12.508 -28.644 1.00 74.50 104 GLY A N 1
ATOM 847 C CA . GLY A 1 104 ? -16.973 -11.850 -28.733 1.00 74.50 104 GLY A CA 1
ATOM 848 C C . GLY A 1 104 ? -17.069 -10.321 -28.759 1.00 74.50 104 GLY A C 1
ATOM 849 O O . GLY A 1 104 ? -18.164 -9.767 -28.604 1.00 74.50 104 GLY A O 1
ATOM 850 N N . PRO A 1 105 ? -15.924 -9.650 -28.967 1.00 73.19 105 PRO A N 1
ATOM 851 C CA . PRO A 1 105 ? -15.817 -8.196 -29.069 1.00 73.19 105 PRO A CA 1
ATOM 852 C C . PRO A 1 105 ? -16.536 -7.645 -30.304 1.00 73.19 105 PRO A C 1
ATOM 854 O O . PRO A 1 105 ? -16.827 -8.378 -31.256 1.00 73.19 105 PRO A O 1
ATOM 857 N N . ALA A 1 106 ? -16.792 -6.336 -30.317 1.00 68.94 106 ALA A N 1
ATOM 858 C CA . ALA A 1 106 ? -17.375 -5.697 -31.486 1.00 68.94 106 ALA A CA 1
ATOM 859 C C . ALA A 1 106 ? -16.368 -5.607 -32.653 1.00 68.94 106 ALA A C 1
ATOM 861 O O . ALA A 1 106 ? -15.172 -5.438 -32.414 1.00 68.94 106 ALA A O 1
ATOM 862 N N . PRO A 1 107 ? -16.828 -5.649 -33.921 1.00 61.34 107 PRO A N 1
ATOM 863 C CA . PRO A 1 107 ? -15.936 -5.642 -35.086 1.00 61.34 107 PRO A CA 1
ATOM 864 C C . PRO A 1 107 ? -15.070 -4.381 -35.238 1.00 61.34 107 PRO A C 1
ATOM 866 O O . PRO A 1 107 ? -14.025 -4.446 -35.880 1.00 61.34 107 PRO A O 1
ATOM 869 N N . ASP A 1 108 ? -15.511 -3.249 -34.679 1.00 67.31 108 ASP A N 1
ATOM 870 C CA . ASP A 1 108 ? -14.879 -1.932 -34.848 1.00 67.31 108 ASP A CA 1
ATOM 871 C C . ASP A 1 108 ? -14.080 -1.473 -33.605 1.00 67.31 108 ASP A C 1
ATOM 873 O O . ASP A 1 108 ? -13.613 -0.328 -33.546 1.00 67.31 108 ASP A O 1
ATOM 877 N N . ASP A 1 109 ? -13.912 -2.344 -32.603 1.00 74.12 109 ASP A N 1
ATOM 878 C CA . ASP A 1 109 ? -13.166 -2.020 -31.386 1.00 74.12 109 ASP A CA 1
ATOM 879 C C . ASP A 1 109 ? -11.652 -1.994 -31.649 1.00 74.12 109 ASP A C 1
ATOM 881 O O . ASP A 1 109 ? -11.045 -2.966 -32.092 1.00 74.12 109 ASP A O 1
ATOM 885 N N . VAL A 1 110 ? -11.021 -0.859 -31.335 1.00 82.25 110 VAL A N 1
ATOM 886 C CA . VAL A 1 110 ? -9.555 -0.677 -31.416 1.00 82.25 110 VAL A CA 1
ATOM 887 C C . VAL A 1 110 ? -8.811 -1.220 -30.193 1.00 82.25 110 VAL A C 1
ATOM 889 O O . VAL A 1 110 ? -7.610 -1.463 -30.258 1.00 82.25 110 VAL A O 1
ATOM 892 N N . VAL A 1 111 ? -9.529 -1.373 -29.079 1.00 87.94 111 VAL A N 1
ATOM 893 C CA . VAL A 1 111 ? -9.084 -2.028 -27.850 1.00 87.94 111 VAL A CA 1
ATOM 894 C C . VAL A 1 111 ? -10.133 -3.083 -27.561 1.00 87.94 111 VAL A C 1
ATOM 896 O O . VAL A 1 111 ? -11.285 -2.756 -27.292 1.00 87.94 111 VAL A O 1
ATOM 899 N N . ILE A 1 112 ? -9.739 -4.338 -27.709 1.00 87.25 112 ILE A N 1
ATOM 900 C CA . ILE A 1 112 ? -10.650 -5.464 -27.836 1.00 87.25 112 ILE A CA 1
ATOM 901 C C . ILE A 1 112 ? -10.982 -6.019 -26.443 1.00 87.25 112 ILE A C 1
ATOM 903 O O . ILE A 1 112 ? -10.080 -6.528 -25.774 1.00 87.25 112 ILE A O 1
ATOM 907 N N . PRO A 1 113 ? -12.243 -5.978 -25.978 1.00 88.31 113 PRO A N 1
ATOM 908 C CA . PRO A 1 113 ? -12.616 -6.701 -24.771 1.00 88.31 113 PRO A CA 1
ATOM 909 C C . PRO A 1 113 ? -12.520 -8.205 -25.039 1.00 88.31 113 PRO A C 1
ATOM 911 O O . PRO A 1 113 ? -13.147 -8.726 -25.962 1.00 88.31 113 PRO A O 1
ATOM 914 N N . ILE A 1 114 ? -11.727 -8.910 -24.241 1.00 88.44 114 ILE A N 1
ATOM 915 C CA . ILE A 1 114 ? -11.484 -10.347 -24.400 1.00 88.44 114 ILE A CA 1
ATOM 916 C C . ILE A 1 114 ? -11.962 -11.117 -23.166 1.00 88.44 114 ILE A C 1
ATOM 918 O O . ILE A 1 114 ? -11.889 -10.648 -22.033 1.00 88.44 114 ILE A O 1
ATOM 922 N N . SER A 1 115 ? -12.476 -12.319 -23.412 1.00 87.62 115 SER A N 1
ATOM 923 C CA . SER A 1 115 ? -12.861 -13.301 -22.395 1.00 87.62 115 SER A CA 1
ATOM 924 C C . SER A 1 115 ? -11.731 -14.288 -22.102 1.00 87.62 115 SER A C 1
ATOM 926 O O . SER A 1 115 ? -10.768 -14.390 -22.870 1.00 87.62 115 SER A O 1
ATOM 928 N N . GLU A 1 116 ? -11.899 -15.093 -21.051 1.00 87.25 116 GLU A N 1
ATOM 929 C CA . GLU A 1 116 ? -11.047 -16.256 -20.765 1.00 87.25 116 GLU A CA 1
ATOM 930 C C . GLU A 1 116 ? -10.901 -17.184 -21.986 1.00 87.25 116 GLU A C 1
ATOM 932 O O . GLU A 1 116 ? -9.798 -17.626 -22.298 1.00 87.25 116 GLU A O 1
ATOM 937 N N . ASN A 1 117 ? -11.984 -17.400 -22.742 1.00 83.62 117 ASN A N 1
ATOM 938 C CA . ASN A 1 117 ? -12.002 -18.297 -23.904 1.00 83.62 117 ASN A CA 1
ATOM 939 C C . ASN A 1 117 ? -11.240 -17.748 -25.120 1.00 83.62 117 ASN A C 1
ATOM 941 O O . ASN A 1 117 ? -10.903 -18.496 -26.039 1.00 83.62 117 ASN A O 1
ATOM 945 N N . THR A 1 118 ? -11.014 -16.435 -25.161 1.00 82.44 118 THR A N 1
ATOM 946 C CA . THR A 1 118 ? -10.397 -15.740 -26.301 1.00 82.44 118 THR A CA 1
ATOM 947 C C . THR A 1 118 ? -9.001 -15.216 -26.001 1.00 82.44 118 THR A C 1
ATOM 949 O O . THR A 1 118 ? -8.304 -14.830 -26.934 1.00 82.44 118 THR A O 1
ATOM 952 N N . PHE A 1 119 ? -8.594 -15.200 -24.727 1.00 89.56 119 PHE A N 1
ATOM 953 C CA . PHE A 1 119 ? -7.327 -14.625 -24.285 1.00 89.56 119 PHE A CA 1
ATOM 954 C C . PHE A 1 119 ? -6.132 -15.251 -25.002 1.00 89.56 119 PHE A C 1
ATOM 956 O O . PHE A 1 119 ? -5.378 -14.538 -25.658 1.00 89.56 119 PHE A O 1
ATOM 963 N N . ASP A 1 120 ? -5.993 -16.578 -24.922 1.00 88.12 120 ASP A N 1
ATOM 964 C CA . ASP A 1 120 ? -4.819 -17.289 -25.442 1.00 88.12 120 ASP A CA 1
ATOM 965 C C . ASP A 1 120 ? -4.677 -17.084 -26.959 1.00 88.12 120 ASP A C 1
ATOM 967 O O . ASP A 1 120 ? -3.599 -16.771 -27.457 1.00 88.12 120 ASP A O 1
ATOM 971 N N . LEU A 1 121 ? -5.793 -17.152 -27.690 1.00 84.06 121 LEU A N 1
ATOM 972 C CA . LEU A 1 121 ? -5.812 -16.910 -29.132 1.00 84.06 121 LEU A CA 1
ATOM 973 C C . LEU A 1 121 ? -5.435 -15.460 -29.475 1.00 84.06 121 LEU A C 1
ATOM 975 O O . LEU A 1 121 ? -4.629 -15.232 -30.375 1.00 84.06 121 LEU A O 1
ATOM 979 N N . PHE A 1 122 ? -5.961 -14.481 -28.732 1.00 86.75 122 PHE A N 1
ATOM 980 C CA . PHE A 1 122 ? -5.638 -13.066 -28.926 1.00 86.75 122 PHE A CA 1
ATOM 981 C C . PHE A 1 122 ? -4.141 -12.777 -28.725 1.00 86.75 122 PHE A C 1
ATOM 983 O O . PHE A 1 122 ? -3.526 -12.048 -29.508 1.00 86.75 122 PHE A O 1
ATOM 990 N N . VAL A 1 123 ? -3.525 -13.356 -27.689 1.00 88.38 123 VAL A N 1
ATOM 991 C CA . VAL A 1 123 ? -2.095 -13.143 -27.423 1.00 88.38 123 VAL A CA 1
ATOM 992 C C . VAL A 1 123 ? -1.180 -13.924 -28.372 1.00 88.38 123 VAL A C 1
ATOM 994 O O . VAL A 1 123 ? -0.023 -13.538 -28.557 1.00 88.38 123 VAL A O 1
ATOM 997 N N . GLU A 1 124 ? -1.668 -15.009 -28.982 1.00 85.12 124 GLU A N 1
ATOM 998 C CA . GLU A 1 124 ? -0.934 -15.823 -29.959 1.00 85.12 124 GLU A CA 1
ATOM 999 C C . GLU A 1 124 ? -0.915 -15.224 -31.371 1.00 85.12 124 GLU A C 1
ATOM 1001 O O . GLU A 1 124 ? 0.119 -15.297 -32.042 1.00 85.12 124 GLU A O 1
ATOM 1006 N N . GLU A 1 125 ? -2.028 -14.643 -31.829 1.00 79.56 125 GLU A N 1
ATOM 1007 C CA . GLU A 1 125 ? -2.168 -14.133 -33.202 1.00 79.56 125 GLU A CA 1
ATOM 1008 C C . GLU A 1 125 ? -1.369 -12.847 -33.454 1.00 79.56 125 GLU A C 1
ATOM 1010 O O . GLU A 1 125 ? -0.902 -12.615 -34.574 1.00 79.56 125 GLU A O 1
ATOM 1015 N N . SER A 1 126 ? -1.167 -12.028 -32.422 1.00 71.94 126 SER A N 1
ATOM 1016 C CA . SER A 1 126 ? -0.408 -10.786 -32.539 1.00 71.94 126 SER A CA 1
ATOM 1017 C C . SER A 1 126 ? 1.096 -10.986 -32.327 1.00 71.94 126 SER A C 1
ATOM 1019 O O . SER A 1 126 ? 1.573 -11.795 -31.521 1.00 71.94 126 SER A O 1
ATOM 1021 N N . ARG A 1 127 ? 1.887 -10.163 -33.023 1.00 79.94 127 ARG A N 1
ATOM 1022 C CA . ARG A 1 127 ? 3.323 -10.042 -32.758 1.00 79.94 127 ARG A CA 1
ATOM 1023 C C . ARG A 1 127 ? 3.577 -9.434 -31.375 1.00 79.94 127 ARG A C 1
ATOM 1025 O O . ARG A 1 127 ? 4.528 -9.852 -30.717 1.00 79.94 127 ARG A O 1
ATOM 1032 N N . LEU A 1 128 ? 2.767 -8.466 -30.951 1.00 84.81 128 LEU A N 1
ATOM 1033 C CA . LEU A 1 128 ? 2.793 -7.870 -29.616 1.00 84.81 128 LEU A CA 1
ATOM 1034 C C . LEU A 1 128 ? 1.356 -7.565 -29.173 1.00 84.81 128 LEU A C 1
ATOM 1036 O O . LEU A 1 128 ? 0.642 -6.817 -29.836 1.00 84.81 128 LEU A O 1
ATOM 1040 N N . SER A 1 129 ? 0.919 -8.127 -28.059 1.00 89.44 129 SER A N 1
ATOM 1041 C CA . SER A 1 129 ? -0.389 -7.843 -27.471 1.00 89.44 129 SER A CA 1
ATOM 1042 C C . SER A 1 129 ? -0.203 -7.052 -26.195 1.00 89.44 129 SER A C 1
ATOM 1044 O O . SER A 1 129 ? 0.644 -7.402 -25.376 1.00 89.44 129 SER A O 1
ATOM 1046 N N . VAL A 1 130 ? -1.000 -6.009 -26.025 1.00 91.00 130 VAL A N 1
ATOM 1047 C CA . VAL A 1 130 ? -1.068 -5.211 -24.803 1.00 91.00 130 VAL A CA 1
ATOM 1048 C C . VAL A 1 130 ? -2.423 -5.476 -24.172 1.00 91.00 130 VAL A C 1
ATOM 1050 O O . VAL A 1 130 ? -3.449 -5.153 -24.770 1.00 91.00 130 VAL A O 1
ATOM 1053 N N . VAL A 1 131 ? -2.435 -6.086 -22.991 1.00 93.06 131 VAL A N 1
ATOM 1054 C CA . VAL A 1 131 ? -3.674 -6.435 -22.290 1.00 93.06 131 VAL A CA 1
ATOM 1055 C C . VAL A 1 131 ? -3.797 -5.596 -21.026 1.00 93.06 131 VAL A C 1
ATOM 1057 O O . VAL A 1 131 ? -2.946 -5.672 -20.147 1.00 93.06 131 VAL A O 1
ATOM 1060 N N . SER A 1 132 ? -4.858 -4.794 -20.951 1.00 91.81 132 SER A N 1
ATOM 1061 C CA . SER A 1 132 ? -5.238 -3.990 -19.790 1.00 91.81 132 SER A CA 1
ATOM 1062 C C . SER A 1 132 ? -6.182 -4.777 -18.888 1.00 91.81 132 SER A C 1
ATOM 1064 O O . SER A 1 132 ? -7.333 -5.011 -19.258 1.00 91.81 132 SER A O 1
ATOM 1066 N N . PHE A 1 133 ? -5.739 -5.129 -17.689 1.00 91.69 133 PHE A N 1
ATOM 1067 C CA . PHE A 1 133 ? -6.547 -5.828 -16.695 1.00 91.69 133 PHE A CA 1
ATOM 1068 C C . PHE A 1 133 ? -7.286 -4.839 -15.795 1.00 91.69 133 PHE A C 1
ATOM 1070 O O . PHE A 1 133 ? -6.716 -3.844 -15.336 1.00 91.69 133 PHE A O 1
ATOM 1077 N N . HIS A 1 134 ? -8.571 -5.090 -15.552 1.00 87.94 134 HIS A N 1
ATOM 1078 C CA . HIS A 1 134 ? -9.423 -4.202 -14.764 1.00 87.94 134 HIS A CA 1
ATOM 1079 C C . HIS A 1 134 ? -10.546 -4.934 -14.022 1.00 87.94 134 HIS A C 1
ATOM 1081 O O . HIS A 1 134 ? -10.751 -6.131 -14.193 1.00 87.94 134 HIS A O 1
ATOM 1087 N N . VAL A 1 135 ? -11.299 -4.168 -13.225 1.00 84.25 135 VAL A N 1
ATOM 1088 C CA . VAL A 1 135 ? -12.536 -4.572 -12.537 1.00 84.25 135 VAL A CA 1
ATOM 1089 C C . VAL A 1 135 ? -13.577 -3.445 -12.619 1.00 84.25 135 VAL A C 1
ATOM 1091 O O . VAL A 1 135 ? -13.227 -2.270 -12.742 1.00 84.25 135 VAL A O 1
ATOM 1094 N N . ASP A 1 136 ? -14.861 -3.776 -12.530 1.00 75.56 136 ASP A N 1
ATOM 1095 C CA . ASP A 1 136 ? -16.011 -2.914 -12.860 1.00 75.56 136 ASP A CA 1
ATOM 1096 C C . ASP A 1 136 ? -16.139 -1.656 -11.987 1.00 75.56 136 ASP A C 1
ATOM 1098 O O . ASP A 1 136 ? -16.692 -0.641 -12.410 1.00 75.56 136 ASP A O 1
ATOM 1102 N N . TRP A 1 137 ? -15.651 -1.714 -10.745 1.00 72.56 137 TRP A N 1
ATOM 1103 C CA . TRP A 1 137 ? -15.706 -0.612 -9.777 1.00 72.56 137 TRP A CA 1
ATOM 1104 C C . TRP A 1 137 ? -14.461 0.290 -9.822 1.00 72.56 137 TRP A C 1
ATOM 1106 O O . TRP A 1 137 ? -14.389 1.299 -9.114 1.00 72.56 137 TRP A O 1
ATOM 1116 N N . CYS A 1 138 ? -13.475 -0.042 -10.658 1.00 78.00 138 CYS A N 1
ATOM 1117 C CA . CYS A 1 138 ? -12.201 0.657 -10.729 1.00 78.00 138 CYS A CA 1
ATOM 1118 C C . CYS A 1 138 ? -12.281 1.888 -11.645 1.00 78.00 138 CYS A C 1
ATOM 1120 O O . CYS A 1 138 ? -12.035 1.834 -12.851 1.00 78.00 138 CYS A O 1
ATOM 1122 N N . LYS A 1 139 ? -12.567 3.049 -11.049 1.00 76.06 139 LYS A N 1
ATOM 1123 C CA . LYS A 1 139 ? -12.598 4.330 -11.773 1.00 76.06 139 LYS A CA 1
ATOM 1124 C C . LYS A 1 139 ? -11.268 4.689 -12.473 1.00 76.06 139 LYS A C 1
ATOM 1126 O O . LYS A 1 139 ? -11.332 5.175 -13.604 1.00 76.06 139 LYS A O 1
ATOM 1131 N N . PRO A 1 140 ? -10.075 4.450 -11.883 1.00 68.06 140 PRO A N 1
ATOM 1132 C CA . PRO A 1 140 ? -8.807 4.640 -12.595 1.00 68.06 140 PRO A CA 1
ATOM 1133 C C . PRO A 1 140 ? -8.669 3.745 -13.838 1.00 68.06 140 PRO A C 1
ATOM 1135 O O . PRO A 1 140 ? -8.157 4.198 -14.859 1.00 68.06 140 PRO A O 1
ATOM 1138 N N . CYS A 1 141 ? -9.200 2.518 -13.797 1.00 81.81 141 CYS A N 1
ATOM 1139 C CA . CYS A 1 141 ? -9.185 1.592 -14.927 1.00 81.81 141 CYS A CA 1
ATOM 1140 C C . CYS A 1 141 ? -9.990 2.126 -16.115 1.00 81.81 141 CYS A C 1
ATOM 1142 O O . CYS A 1 141 ? -9.533 2.045 -17.255 1.00 81.81 141 CYS A O 1
ATOM 1144 N N . SER A 1 142 ? -11.160 2.727 -15.860 1.00 82.25 142 SER A N 1
ATOM 1145 C CA . SER A 1 142 ? -11.958 3.361 -16.916 1.00 82.25 142 SER A CA 1
ATOM 1146 C C . SER A 1 142 ? -11.179 4.484 -17.602 1.00 82.25 142 SER A C 1
ATOM 1148 O O . SER A 1 142 ? -11.165 4.557 -18.828 1.00 82.25 142 SER A O 1
ATOM 1150 N N . LYS A 1 143 ? -10.465 5.315 -16.827 1.00 83.19 143 LYS A N 1
ATOM 1151 C CA . LYS A 1 143 ? -9.666 6.416 -17.380 1.00 83.19 143 LYS A CA 1
ATOM 1152 C C . LYS A 1 143 ? -8.492 5.918 -18.226 1.00 83.19 143 LYS A C 1
ATOM 1154 O O . LYS A 1 143 ? -8.276 6.434 -19.318 1.00 83.19 143 LYS A O 1
ATOM 1159 N N . MET A 1 144 ? -7.772 4.905 -17.749 1.00 83.69 144 MET A N 1
ATOM 1160 C CA . MET A 1 144 ? -6.676 4.293 -18.502 1.00 83.69 144 MET A CA 1
ATOM 1161 C C . MET A 1 144 ? -7.181 3.613 -19.783 1.00 83.69 144 MET A C 1
ATOM 1163 O O . MET A 1 144 ? -6.550 3.726 -20.827 1.00 83.69 144 MET A O 1
ATOM 1167 N N . THR A 1 145 ? -8.353 2.970 -19.732 1.00 84.69 145 THR A N 1
ATOM 1168 C CA . THR A 1 145 ? -8.992 2.358 -20.910 1.00 84.69 145 THR A CA 1
ATOM 1169 C C . THR A 1 145 ? -9.341 3.409 -21.967 1.00 84.69 145 THR A C 1
ATOM 1171 O O . THR A 1 145 ? -9.071 3.202 -23.148 1.00 84.69 145 THR A O 1
ATOM 1174 N N . GLU A 1 146 ? -9.886 4.563 -21.565 1.00 88.69 146 GLU A N 1
ATOM 1175 C CA . GLU A 1 146 ? -10.125 5.692 -22.479 1.00 88.69 146 GLU A CA 1
ATOM 1176 C C . GLU A 1 146 ? -8.829 6.173 -23.144 1.00 88.69 146 GLU A C 1
ATOM 1178 O O . GLU A 1 146 ? -8.792 6.379 -24.361 1.00 88.69 146 GLU A O 1
ATOM 1183 N N . ASP A 1 147 ? -7.764 6.338 -22.357 1.00 87.69 147 ASP A N 1
ATOM 1184 C CA . ASP A 1 147 ? -6.472 6.816 -22.849 1.00 87.69 147 ASP A CA 1
ATOM 1185 C C . ASP A 1 147 ? -5.804 5.780 -23.776 1.00 87.69 147 ASP A C 1
ATOM 1187 O O . ASP A 1 147 ? -5.201 6.161 -24.785 1.00 87.69 147 ASP A O 1
ATOM 1191 N N . LEU A 1 148 ? -5.982 4.481 -23.500 1.00 85.44 148 LEU A N 1
ATOM 1192 C CA . LEU A 1 148 ? -5.527 3.372 -24.342 1.00 85.44 148 LEU A CA 1
ATOM 1193 C C . LEU A 1 148 ? -6.288 3.322 -25.675 1.00 85.44 148 LEU A C 1
ATOM 1195 O O . LEU A 1 148 ? -5.673 3.160 -26.726 1.00 85.44 148 LEU A O 1
ATOM 1199 N N . VAL A 1 149 ? -7.610 3.535 -25.661 1.00 87.88 149 VAL A N 1
ATOM 1200 C CA . VAL A 1 149 ? -8.433 3.654 -26.880 1.00 87.88 149 VAL A CA 1
ATOM 1201 C C . VAL A 1 149 ? -8.005 4.856 -27.716 1.00 87.88 149 VAL A C 1
ATOM 1203 O O . VAL A 1 149 ? -7.903 4.754 -28.943 1.00 87.88 149 VAL A O 1
ATOM 1206 N N . HIS A 1 150 ? -7.752 5.999 -27.072 1.00 87.50 150 HIS A N 1
ATOM 1207 C CA . HIS A 1 150 ? -7.263 7.196 -27.750 1.00 87.50 150 HIS A CA 1
ATOM 1208 C C . HIS A 1 150 ? -5.922 6.920 -28.438 1.00 87.50 150 HIS A C 1
ATOM 1210 O O . HIS A 1 150 ? -5.760 7.191 -29.628 1.00 87.50 150 HIS A O 1
ATOM 1216 N N . LEU A 1 151 ? -5.000 6.294 -27.708 1.00 85.31 151 LEU A N 1
ATOM 1217 C CA . LEU A 1 151 ? -3.679 5.933 -28.195 1.00 85.31 151 LEU A CA 1
ATOM 1218 C C . LEU A 1 151 ? -3.726 4.936 -29.368 1.00 85.31 151 LEU A C 1
ATOM 1220 O O . LEU A 1 151 ? -3.085 5.166 -30.396 1.00 85.31 151 LEU A O 1
ATOM 1224 N N . ALA A 1 152 ? -4.524 3.870 -29.249 1.00 86.06 152 ALA A N 1
ATOM 1225 C CA . ALA A 1 152 ? -4.705 2.858 -30.291 1.00 86.06 152 ALA A CA 1
ATOM 1226 C C . ALA A 1 152 ? -5.218 3.465 -31.610 1.00 86.06 152 ALA A C 1
ATOM 1228 O O . ALA A 1 152 ? -4.765 3.084 -32.692 1.00 86.06 152 ALA A O 1
ATOM 1229 N N . ARG A 1 153 ? -6.115 4.461 -31.533 1.00 85.19 153 ARG A N 1
ATOM 1230 C CA . ARG A 1 153 ? -6.625 5.196 -32.707 1.00 85.19 153 ARG A CA 1
ATOM 1231 C C . ARG A 1 153 ? -5.598 6.144 -33.313 1.00 85.19 153 ARG A C 1
ATOM 1233 O O . ARG A 1 153 ? -5.566 6.290 -34.532 1.00 85.19 153 ARG A O 1
ATOM 1240 N N . GLU A 1 154 ? -4.802 6.811 -32.483 1.00 84.38 154 GLU A N 1
ATOM 1241 C CA . GLU A 1 154 ? -3.872 7.850 -32.928 1.00 84.38 154 GLU A CA 1
ATOM 1242 C C . GLU A 1 154 ? -2.710 7.288 -33.755 1.00 84.38 154 GLU A C 1
ATOM 1244 O O . GLU A 1 154 ? -2.385 7.831 -34.813 1.00 84.38 154 GLU A O 1
ATOM 1249 N N . ARG A 1 155 ? -2.074 6.206 -33.288 1.00 73.81 155 ARG A N 1
ATOM 1250 C CA . ARG A 1 155 ? -0.786 5.759 -33.844 1.00 73.81 155 ARG A CA 1
ATOM 1251 C C . ARG A 1 155 ? -0.866 4.686 -34.930 1.00 73.81 155 ARG A C 1
ATOM 1253 O O . ARG A 1 155 ? 0.138 4.467 -35.601 1.00 73.81 155 ARG A O 1
ATOM 1260 N N . ASN A 1 156 ? -2.037 4.083 -35.156 1.00 65.88 156 ASN A N 1
ATOM 1261 C CA . ASN A 1 156 ? -2.313 3.116 -36.232 1.00 65.88 156 ASN A CA 1
ATOM 1262 C C . ASN A 1 156 ? -1.159 2.119 -36.489 1.00 65.88 156 ASN A C 1
ATOM 1264 O O . ASN A 1 156 ? -0.560 2.097 -37.567 1.00 65.88 156 ASN A O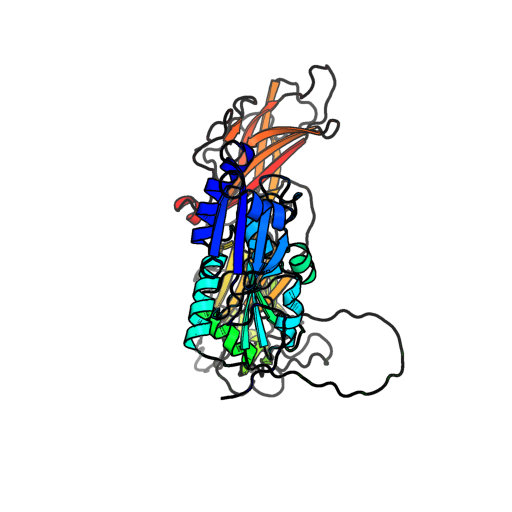 1
ATOM 1268 N N . TRP A 1 157 ? -0.848 1.293 -35.487 1.00 70.62 157 TRP A N 1
ATOM 1269 C CA . TRP A 1 157 ? 0.244 0.310 -35.531 1.00 70.62 157 TRP A CA 1
ATOM 1270 C C . TRP A 1 157 ? -0.002 -0.898 -36.458 1.00 70.62 157 TRP A C 1
ATOM 1272 O O . TRP A 1 157 ? 0.864 -1.764 -36.573 1.00 70.62 157 TRP A O 1
ATOM 1282 N N . GLY A 1 158 ? -1.139 -0.951 -37.161 1.00 64.62 158 GLY A N 1
ATOM 1283 C CA . GLY A 1 158 ? -1.497 -2.071 -38.035 1.00 64.62 158 GLY A CA 1
ATOM 1284 C C . GLY A 1 158 ? -1.623 -3.391 -37.267 1.00 64.62 158 GLY A C 1
ATOM 1285 O O . GLY A 1 158 ? -1.962 -3.392 -36.090 1.00 64.62 158 GLY A O 1
ATOM 1286 N N . ASP A 1 159 ? -1.316 -4.511 -37.924 1.00 65.81 159 ASP A N 1
ATOM 1287 C CA . ASP A 1 159 ? -1.433 -5.857 -37.331 1.00 65.81 159 ASP A CA 1
ATOM 1288 C C . ASP A 1 159 ? -0.240 -6.227 -36.417 1.00 65.81 159 ASP A C 1
ATOM 1290 O O . ASP A 1 159 ? -0.177 -7.337 -35.889 1.00 65.81 159 ASP A O 1
ATOM 1294 N N . ASP A 1 160 ? 0.734 -5.324 -36.247 1.00 69.31 160 ASP A N 1
ATOM 1295 C CA . ASP A 1 160 ? 1.951 -5.577 -35.464 1.00 69.31 160 ASP A CA 1
ATOM 1296 C C . ASP A 1 160 ? 1.727 -5.457 -33.948 1.00 69.31 160 ASP A C 1
ATOM 1298 O O . ASP A 1 160 ? 2.513 -6.018 -33.175 1.00 69.31 160 ASP A O 1
ATOM 1302 N N . ILE A 1 161 ? 0.693 -4.718 -33.523 1.00 83.75 161 ILE A N 1
ATOM 1303 C CA . ILE A 1 161 ? 0.331 -4.527 -32.115 1.00 83.75 161 ILE A CA 1
ATOM 1304 C C . ILE A 1 161 ? -1.180 -4.570 -31.967 1.00 83.75 161 ILE A C 1
ATOM 1306 O O . ILE A 1 161 ? -1.894 -3.863 -32.675 1.00 83.75 161 ILE A O 1
ATOM 1310 N N . GLN A 1 162 ? -1.657 -5.350 -31.005 1.00 87.50 162 GLN A N 1
ATOM 1311 C CA . GLN A 1 162 ? -3.071 -5.408 -30.663 1.00 87.50 162 GLN A CA 1
ATOM 1312 C C . GLN A 1 162 ? -3.279 -5.017 -29.206 1.00 87.50 162 GLN A C 1
ATOM 1314 O O . GLN A 1 162 ? -2.464 -5.341 -28.343 1.00 87.50 162 GLN A O 1
ATOM 1319 N N . PHE A 1 163 ? -4.381 -4.325 -28.942 1.00 89.81 163 PHE A N 1
ATOM 1320 C CA . PHE A 1 163 ? -4.747 -3.843 -27.617 1.00 89.81 163 PHE A CA 1
ATOM 1321 C C . PHE A 1 163 ? -6.011 -4.545 -27.158 1.00 89.81 163 PHE A C 1
ATOM 1323 O O . PHE A 1 163 ? -6.946 -4.705 -27.942 1.00 89.81 163 PHE A O 1
ATOM 1330 N N . ALA A 1 164 ? -6.045 -4.935 -25.893 1.00 91.81 164 ALA A N 1
ATOM 1331 C CA . ALA A 1 164 ? -7.186 -5.598 -25.299 1.00 91.81 164 ALA A CA 1
ATOM 1332 C C . ALA A 1 164 ? -7.456 -5.125 -23.877 1.00 91.81 164 ALA A C 1
ATOM 1334 O O . ALA A 1 164 ? -6.559 -4.640 -23.187 1.00 91.81 164 ALA A O 1
ATOM 1335 N N . THR A 1 165 ? -8.693 -5.323 -23.434 1.00 92.62 165 THR A N 1
ATOM 1336 C CA . THR A 1 165 ? -9.079 -5.230 -22.027 1.00 92.62 165 THR A CA 1
ATOM 1337 C C . THR A 1 165 ? -9.547 -6.588 -21.524 1.00 92.62 165 THR A C 1
ATOM 1339 O O . THR A 1 165 ? -10.224 -7.327 -22.241 1.00 92.62 165 THR A O 1
ATOM 1342 N N . PHE A 1 166 ? -9.191 -6.918 -20.286 1.00 92.88 166 PHE A N 1
ATOM 1343 C CA . PHE A 1 166 ? -9.588 -8.155 -19.626 1.00 92.88 166 PHE A CA 1
ATOM 1344 C C . PHE A 1 166 ? -10.199 -7.837 -18.260 1.00 92.88 166 PHE A C 1
ATOM 1346 O O . PHE A 1 166 ? -9.557 -7.221 -17.407 1.00 92.88 166 PHE A O 1
ATOM 1353 N N . ASP A 1 167 ? -11.449 -8.252 -18.062 1.00 91.75 167 ASP A N 1
ATOM 1354 C CA . ASP A 1 167 ? -12.192 -7.978 -16.834 1.00 91.75 167 ASP A CA 1
ATOM 1355 C C . ASP A 1 167 ? -12.033 -9.122 -15.823 1.00 91.75 167 ASP A C 1
ATOM 1357 O O . ASP A 1 167 ? -12.579 -10.220 -15.983 1.00 91.75 167 ASP A O 1
ATOM 1361 N N . CYS A 1 168 ? -11.288 -8.858 -14.756 1.00 89.19 168 CYS A N 1
ATOM 1362 C CA . CYS A 1 168 ? -11.022 -9.825 -13.703 1.00 89.19 168 CYS A CA 1
ATOM 1363 C C . CYS A 1 168 ? -12.194 -10.020 -12.739 1.00 89.19 168 CYS A C 1
ATOM 1365 O O . CYS A 1 168 ? -12.200 -11.004 -12.000 1.00 89.19 168 CYS A O 1
ATOM 1367 N N . SER A 1 169 ? -13.220 -9.162 -12.769 1.00 85.88 169 SER A N 1
ATOM 1368 C CA . SER A 1 169 ? -14.478 -9.463 -12.081 1.00 85.88 169 SER A CA 1
ATOM 1369 C C . SER A 1 169 ? -15.205 -10.611 -12.778 1.00 85.88 169 SER A C 1
ATOM 1371 O O . SER A 1 169 ? -15.808 -11.455 -12.113 1.00 85.88 169 SER A O 1
ATOM 1373 N N . PHE A 1 170 ? -15.151 -10.666 -14.115 1.00 87.44 170 PHE A N 1
ATOM 1374 C CA . PHE A 1 170 ? -15.762 -11.751 -14.885 1.00 87.44 170 PHE A CA 1
ATOM 1375 C C . PHE A 1 170 ? -14.967 -13.054 -14.788 1.00 87.44 170 PHE A C 1
ATOM 1377 O O . PHE A 1 170 ? -15.583 -14.123 -14.679 1.00 87.44 170 PHE A O 1
ATOM 1384 N N . TYR A 1 171 ? -13.633 -12.976 -14.819 1.00 90.69 171 TYR A N 1
ATOM 1385 C CA . TYR A 1 171 ? -12.746 -14.143 -14.922 1.00 90.69 171 TYR A CA 1
ATOM 1386 C C . TYR A 1 171 ? -11.607 -14.128 -13.875 1.00 90.69 171 TYR A C 1
ATOM 1388 O O . TYR A 1 171 ? -10.429 -14.140 -14.242 1.00 90.69 171 TYR A O 1
ATOM 1396 N N . PRO A 1 172 ? -11.917 -14.143 -12.562 1.00 83.69 172 PRO A N 1
ATOM 1397 C CA . PRO A 1 172 ? -10.911 -13.994 -11.505 1.00 83.69 172 PRO A CA 1
ATOM 1398 C C . PRO A 1 172 ? -9.845 -15.098 -11.529 1.00 83.69 172 PRO A C 1
ATOM 1400 O O . PRO A 1 172 ? -8.662 -14.815 -11.391 1.00 83.69 172 PRO A O 1
ATOM 1403 N N . SER A 1 173 ? -10.234 -16.350 -11.800 1.00 89.69 173 SER A N 1
ATOM 1404 C CA . SER A 1 173 ? -9.295 -17.480 -11.845 1.00 89.69 173 SER A CA 1
ATOM 1405 C C . SER A 1 173 ? -8.261 -17.366 -12.966 1.00 89.69 173 SER A C 1
ATOM 1407 O O . SER A 1 173 ? -7.117 -17.772 -12.777 1.00 89.69 173 SER A O 1
ATOM 1409 N N . LYS A 1 174 ? -8.637 -16.794 -14.118 1.00 88.69 174 LYS A N 1
ATOM 1410 C CA . LYS A 1 174 ? -7.692 -16.547 -15.212 1.00 88.69 174 LYS A CA 1
ATOM 1411 C C . LYS A 1 174 ? -6.747 -15.394 -14.862 1.00 88.69 174 LYS A C 1
ATOM 1413 O O . LYS A 1 174 ? -5.578 -15.462 -15.212 1.00 88.69 174 LYS A O 1
ATOM 1418 N N . CYS A 1 175 ? -7.204 -14.385 -14.120 1.00 86.44 175 CYS A N 1
ATOM 1419 C CA . CYS A 1 175 ? -6.332 -13.317 -13.621 1.00 86.44 175 CYS A CA 1
ATOM 1420 C C . CYS A 1 175 ? -5.329 -13.819 -12.574 1.00 86.44 175 CYS A C 1
ATOM 1422 O O . CYS A 1 175 ? -4.156 -13.463 -12.651 1.00 86.44 175 CYS A O 1
ATOM 1424 N N . ASP A 1 176 ? -5.741 -14.723 -11.679 1.00 81.62 176 ASP A N 1
ATOM 1425 C CA . ASP A 1 176 ? -4.821 -15.404 -10.757 1.00 81.62 176 ASP A CA 1
ATOM 1426 C C . ASP A 1 176 ? -3.770 -16.235 -11.522 1.00 81.62 176 ASP A C 1
ATOM 1428 O O . ASP A 1 176 ? -2.578 -16.185 -11.211 1.00 81.62 176 ASP A O 1
ATOM 1432 N N . GLU A 1 177 ? -4.185 -16.982 -12.555 1.00 87.88 177 GLU A N 1
ATOM 1433 C CA . GLU A 1 177 ? -3.279 -17.742 -13.435 1.00 87.88 177 GLU A CA 1
ATOM 1434 C C . GLU A 1 177 ? -2.268 -16.825 -14.136 1.00 87.88 177 GLU A C 1
ATOM 1436 O O . GLU A 1 177 ? -1.080 -17.144 -14.200 1.00 87.88 177 GLU A O 1
ATOM 1441 N N . LEU A 1 178 ? -2.735 -15.673 -14.617 1.00 82.88 178 LEU A N 1
ATOM 1442 C CA . LEU A 1 178 ? -1.927 -14.649 -15.279 1.00 82.88 178 LEU A CA 1
ATOM 1443 C C . LEU A 1 178 ? -1.117 -13.789 -14.299 1.00 82.88 178 LEU A C 1
ATOM 1445 O O . LEU A 1 178 ? -0.427 -12.873 -14.743 1.00 82.88 178 LEU A O 1
ATOM 1449 N N . GLN A 1 179 ? -1.167 -14.101 -12.997 1.00 81.69 179 GLN A N 1
ATOM 1450 C CA . GLN A 1 179 ? -0.455 -13.382 -11.938 1.00 81.69 179 GLN A CA 1
ATOM 1451 C C . GLN A 1 179 ? -0.785 -11.883 -11.936 1.00 81.69 179 GLN A C 1
ATOM 1453 O O . GLN A 1 179 ? 0.089 -11.050 -11.760 1.00 81.69 179 GLN A O 1
ATOM 1458 N N . VAL A 1 180 ? -2.052 -11.535 -12.159 1.00 77.56 180 VAL A N 1
ATOM 1459 C CA . VAL A 1 180 ? -2.512 -10.147 -12.087 1.00 77.56 180 VAL A CA 1
ATOM 1460 C C . VAL A 1 180 ? -2.710 -9.776 -10.622 1.00 77.56 180 VAL A C 1
ATOM 1462 O O . VAL A 1 180 ? -3.600 -10.308 -9.955 1.00 77.56 180 VAL A O 1
ATOM 1465 N N . HIS A 1 181 ? -1.869 -8.882 -10.104 1.00 68.25 181 HIS A N 1
ATOM 1466 C CA . HIS A 1 181 ? -1.803 -8.605 -8.663 1.00 68.25 181 HIS A CA 1
ATOM 1467 C C . HIS A 1 181 ? -2.447 -7.277 -8.238 1.00 68.25 181 HIS A C 1
ATOM 1469 O O . HIS A 1 181 ? -2.740 -7.096 -7.054 1.00 68.25 181 HIS A O 1
ATOM 1475 N N . ALA A 1 182 ? -2.721 -6.370 -9.182 1.00 67.06 182 ALA A N 1
ATOM 1476 C CA . ALA A 1 182 ? -3.421 -5.112 -8.920 1.00 67.06 182 ALA A CA 1
ATOM 1477 C C . ALA A 1 182 ? -4.219 -4.623 -10.141 1.00 67.06 182 ALA A C 1
ATOM 1479 O O . ALA A 1 182 ? -4.001 -5.070 -11.264 1.00 67.06 182 ALA A O 1
ATOM 1480 N N . TYR A 1 183 ? -5.133 -3.671 -9.918 1.00 71.94 183 TYR A N 1
ATOM 1481 C CA . TYR A 1 183 ? -5.945 -3.048 -10.967 1.00 71.94 183 TYR A CA 1
ATOM 1482 C C . TYR A 1 183 ? -5.867 -1.511 -10.896 1.00 71.94 183 TYR A C 1
ATOM 1484 O O . TYR A 1 183 ? -6.013 -0.953 -9.806 1.00 71.94 183 TYR A O 1
ATOM 1492 N N . PRO A 1 184 ? -5.736 -0.806 -12.032 1.00 81.50 184 PRO A N 1
ATOM 1493 C CA . PRO A 1 184 ? -5.462 -1.375 -13.347 1.00 81.50 184 PRO A CA 1
ATOM 1494 C C . PRO A 1 184 ? -4.032 -1.921 -13.431 1.00 81.50 184 PRO A C 1
ATOM 1496 O O . PRO A 1 184 ? -3.137 -1.435 -12.738 1.00 81.50 184 PRO A O 1
ATOM 1499 N N . SER A 1 185 ? -3.823 -2.892 -14.313 1.00 80.88 185 SER A N 1
ATOM 1500 C CA . SER A 1 185 ? -2.483 -3.290 -14.741 1.00 80.88 185 SER A CA 1
ATOM 1501 C C . SER A 1 185 ? -2.437 -3.534 -16.246 1.00 80.88 185 SER A C 1
ATOM 1503 O O . SER A 1 185 ? -3.471 -3.696 -16.899 1.00 80.88 185 SER A O 1
ATOM 1505 N N . LEU A 1 186 ? -1.238 -3.510 -16.821 1.00 85.25 186 LEU A N 1
ATOM 1506 C CA . LEU A 1 186 ? -0.990 -3.789 -18.234 1.00 85.25 186 LEU A CA 1
ATOM 1507 C C . LEU A 1 186 ? 0.041 -4.899 -18.353 1.00 85.25 186 LEU A C 1
ATOM 1509 O O . LEU A 1 186 ? 1.120 -4.758 -17.794 1.00 85.25 186 LEU A O 1
ATOM 1513 N N . GLN A 1 187 ? -0.246 -5.954 -19.113 1.00 89.00 187 GLN A N 1
ATOM 1514 C CA . GLN A 1 187 ? 0.757 -6.961 -19.472 1.00 89.00 187 GLN A CA 1
ATOM 1515 C C . GLN A 1 187 ? 1.015 -6.970 -20.976 1.00 89.00 187 GLN A C 1
ATOM 1517 O O . GLN A 1 187 ? 0.121 -6.720 -21.793 1.00 89.00 187 GLN A O 1
ATOM 1522 N N . PHE A 1 188 ? 2.253 -7.299 -21.346 1.00 86.81 188 PHE A N 1
ATOM 1523 C CA . PHE A 1 188 ? 2.681 -7.396 -22.736 1.00 86.81 188 PHE A CA 1
ATOM 1524 C C . PHE A 1 188 ? 2.942 -8.851 -23.093 1.00 86.81 188 PHE A C 1
ATOM 1526 O O . PHE A 1 188 ? 3.749 -9.524 -22.456 1.00 86.81 188 PHE A O 1
ATOM 1533 N N . HIS A 1 189 ? 2.321 -9.325 -24.166 1.00 88.19 189 HIS A N 1
ATOM 1534 C CA . HIS A 1 189 ? 2.520 -10.677 -24.670 1.00 88.19 189 HIS A CA 1
ATOM 1535 C C . HIS A 1 189 ? 3.139 -10.644 -26.059 1.00 88.19 189 HIS A C 1
ATOM 1537 O O . HIS A 1 189 ? 2.804 -9.810 -26.893 1.00 88.19 189 HIS A O 1
ATOM 1543 N N . ARG A 1 190 ? 4.050 -11.573 -26.331 1.00 85.19 190 ARG A N 1
ATOM 1544 C CA . ARG A 1 190 ? 4.700 -11.731 -27.630 1.00 85.19 190 ARG A CA 1
ATOM 1545 C C . ARG A 1 190 ? 4.528 -13.163 -28.101 1.00 85.19 190 ARG A C 1
ATOM 1547 O O . ARG A 1 190 ? 5.147 -14.068 -27.539 1.00 85.19 190 ARG A O 1
ATOM 1554 N N . SER A 1 191 ? 3.707 -13.358 -29.133 1.00 81.56 191 SER A N 1
ATOM 1555 C CA . SER A 1 191 ? 3.418 -14.679 -29.710 1.00 81.56 191 SER A CA 1
ATOM 1556 C C . SER A 1 191 ? 3.000 -15.702 -28.643 1.00 81.56 191 SER A C 1
ATOM 1558 O O . SER A 1 191 ? 3.618 -16.760 -28.497 1.00 81.56 191 SER A O 1
ATOM 1560 N N . GLY A 1 192 ? 2.001 -15.333 -27.842 1.00 79.69 192 GLY A N 1
ATOM 1561 C CA . GLY A 1 192 ? 1.391 -16.175 -26.813 1.00 79.69 192 GLY A CA 1
ATOM 1562 C C . GLY A 1 192 ? 2.126 -16.220 -25.475 1.00 79.69 192 GLY A C 1
ATOM 1563 O O . GLY A 1 192 ? 1.653 -16.862 -24.543 1.00 79.69 192 GLY A O 1
ATOM 1564 N N . LYS A 1 193 ? 3.284 -15.560 -25.340 1.00 81.56 193 LYS A N 1
ATOM 1565 C CA . LYS A 1 193 ? 4.072 -15.585 -24.097 1.00 81.56 193 LYS A CA 1
ATOM 1566 C C . LYS A 1 193 ? 4.106 -14.219 -23.427 1.00 81.56 193 LYS A C 1
ATOM 1568 O O . LYS A 1 193 ? 4.432 -13.259 -24.126 1.00 81.56 193 LYS A O 1
ATOM 1573 N N . PRO A 1 194 ? 3.848 -14.124 -22.110 1.00 80.69 194 PRO A N 1
ATOM 1574 C CA . PRO A 1 194 ? 4.080 -12.883 -21.385 1.00 80.69 194 PRO A CA 1
ATOM 1575 C C . PRO A 1 194 ? 5.563 -12.518 -21.489 1.00 80.69 194 PRO A C 1
ATOM 1577 O O . PRO A 1 194 ? 6.444 -13.387 -21.439 1.00 80.69 194 PRO A O 1
ATOM 1580 N N . LEU A 1 195 ? 5.845 -11.237 -21.694 1.00 74.81 195 LEU A N 1
ATOM 1581 C CA . LEU A 1 195 ? 7.204 -10.727 -21.617 1.00 74.81 195 LEU A CA 1
ATOM 1582 C C . LEU A 1 195 ? 7.657 -10.752 -20.140 1.00 74.81 195 LEU A C 1
ATOM 1584 O O . LEU A 1 195 ? 6.831 -10.515 -19.253 1.00 74.81 195 LEU A O 1
ATOM 1588 N N . PRO A 1 196 ? 8.933 -11.071 -19.846 1.00 53.53 196 PRO A N 1
ATOM 1589 C CA . PRO A 1 196 ? 9.453 -11.016 -18.478 1.00 53.53 196 PRO A CA 1
ATOM 1590 C C . PRO A 1 196 ? 9.266 -9.612 -17.897 1.00 53.53 196 PRO A C 1
ATOM 1592 O O . PRO A 1 196 ? 9.499 -8.641 -18.616 1.00 53.53 196 PRO A O 1
ATOM 1595 N N . ASP A 1 197 ? 8.837 -9.520 -16.636 1.00 52.91 197 ASP A N 1
ATOM 1596 C CA . ASP A 1 197 ? 8.651 -8.254 -15.904 1.00 52.91 197 ASP A CA 1
ATOM 1597 C C . ASP A 1 197 ? 7.757 -7.233 -16.640 1.00 52.91 197 ASP A C 1
ATOM 1599 O O . ASP A 1 197 ? 7.959 -6.024 -16.555 1.00 52.91 197 ASP A O 1
ATOM 1603 N N . SER A 1 198 ? 6.785 -7.722 -17.419 1.00 55.91 198 SER A N 1
ATOM 1604 C CA . SER A 1 198 ? 5.946 -6.880 -18.281 1.00 55.91 198 SER A CA 1
ATOM 1605 C C . SER A 1 198 ? 4.640 -6.418 -17.660 1.00 55.91 198 SER A C 1
ATOM 1607 O O . SER A 1 198 ? 3.920 -5.664 -18.312 1.00 55.91 198 SER A O 1
ATOM 1609 N N . GLU A 1 199 ? 4.329 -6.853 -16.438 1.00 63.31 199 GLU A N 1
ATOM 1610 C CA . GLU A 1 199 ? 3.195 -6.298 -15.715 1.00 63.31 199 GLU A CA 1
ATOM 1611 C C . GLU A 1 199 ? 3.551 -4.901 -15.212 1.00 63.31 199 GLU A C 1
ATOM 1613 O O . GLU A 1 199 ? 4.470 -4.712 -14.416 1.00 63.31 199 GLU A O 1
ATOM 1618 N N . ILE A 1 200 ? 2.811 -3.916 -15.698 1.00 67.25 200 ILE A N 1
ATOM 1619 C CA . ILE A 1 200 ? 2.908 -2.537 -15.250 1.00 67.25 200 ILE A CA 1
ATOM 1620 C C . ILE A 1 200 ? 1.702 -2.268 -14.376 1.00 67.25 200 ILE A C 1
ATOM 1622 O O . ILE A 1 200 ? 0.562 -2.367 -14.832 1.00 67.25 200 ILE A O 1
ATOM 1626 N N . LEU A 1 201 ? 1.977 -1.964 -13.114 1.00 67.50 201 LEU A N 1
ATOM 1627 C CA . LEU A 1 201 ? 0.978 -1.799 -12.073 1.00 67.50 201 LEU A CA 1
ATOM 1628 C C . LEU A 1 201 ? 0.587 -0.324 -11.954 1.00 67.50 201 LEU A C 1
ATOM 1630 O O . LEU A 1 201 ? 1.436 0.568 -11.980 1.00 67.50 201 LEU A O 1
ATOM 1634 N N . GLY A 1 202 ? -0.712 -0.077 -11.806 1.00 60.44 202 GLY A N 1
ATOM 1635 C CA . GLY A 1 202 ? -1.260 1.261 -11.631 1.00 60.44 202 GLY A CA 1
ATOM 1636 C C . GLY A 1 202 ? -1.755 1.908 -12.924 1.00 60.44 202 GLY A C 1
ATOM 1637 O O . GLY A 1 202 ? -1.528 1.444 -14.041 1.00 60.44 202 GLY A O 1
ATOM 1638 N N . ALA A 1 203 ? -2.513 2.991 -12.752 1.00 62.09 203 ALA A N 1
ATOM 1639 C CA . ALA A 1 203 ? -3.136 3.697 -13.863 1.00 62.09 203 ALA A CA 1
ATOM 1640 C C . ALA A 1 203 ? -2.108 4.561 -14.588 1.00 62.09 203 ALA A C 1
ATOM 1642 O O . ALA A 1 203 ? -1.565 5.495 -14.003 1.00 62.09 203 ALA A O 1
ATOM 1643 N N . LEU A 1 204 ? -1.908 4.279 -15.872 1.00 69.00 204 LEU A N 1
ATOM 1644 C CA . LEU A 1 204 ? -1.085 5.099 -16.747 1.00 69.00 204 LEU A CA 1
ATOM 1645 C C . LEU A 1 204 ? -1.947 6.142 -17.458 1.00 69.00 204 LEU A C 1
ATOM 1647 O O . LEU A 1 204 ? -3.023 5.835 -17.978 1.00 69.00 204 LEU A O 1
ATOM 1651 N N . ASN A 1 205 ? -1.465 7.377 -17.512 1.00 74.12 205 ASN A N 1
ATOM 1652 C CA . ASN A 1 205 ? -2.050 8.399 -18.371 1.00 74.12 205 ASN A CA 1
ATOM 1653 C C . ASN A 1 205 ? -1.565 8.239 -19.821 1.00 74.12 205 ASN A C 1
ATOM 1655 O O . ASN A 1 205 ? -0.602 7.528 -20.109 1.00 74.12 205 ASN A O 1
ATOM 1659 N N . HIS A 1 206 ? -2.208 8.945 -20.751 1.00 76.06 206 HIS A N 1
ATOM 1660 C CA . HIS A 1 206 ? -1.871 8.887 -22.177 1.00 76.06 206 HIS A CA 1
ATOM 1661 C C . HIS A 1 206 ? -0.365 9.033 -22.505 1.00 76.06 206 HIS A C 1
ATOM 1663 O O . HIS A 1 206 ? 0.129 8.323 -23.377 1.00 76.06 206 HIS A O 1
ATOM 1669 N N . THR A 1 207 ? 0.378 9.909 -21.813 1.00 73.25 207 THR A N 1
ATOM 1670 C CA . THR A 1 207 ? 1.822 10.108 -22.067 1.00 73.25 207 THR A CA 1
ATOM 1671 C C . THR A 1 207 ? 2.634 8.889 -21.638 1.00 73.25 207 THR A C 1
ATOM 1673 O O . THR A 1 207 ? 3.492 8.421 -22.380 1.00 73.25 207 THR A O 1
ATOM 1676 N N . GLU A 1 208 ? 2.325 8.337 -20.467 1.00 69.19 208 GLU A N 1
ATOM 1677 C CA . GLU A 1 208 ? 2.999 7.155 -19.921 1.00 69.19 208 GLU A CA 1
ATOM 1678 C C . GLU A 1 208 ? 2.712 5.910 -20.770 1.00 69.19 208 GLU A C 1
ATOM 1680 O O . GLU A 1 208 ? 3.623 5.135 -21.056 1.00 69.19 208 GLU A O 1
ATOM 1685 N N . LEU A 1 209 ? 1.470 5.751 -21.246 1.00 78.62 209 LEU A N 1
ATOM 1686 C CA . LEU A 1 209 ? 1.089 4.673 -22.164 1.00 78.62 209 LEU A CA 1
ATOM 1687 C C . LEU A 1 209 ? 1.910 4.715 -23.459 1.00 78.62 209 LEU A C 1
ATOM 1689 O O . LEU A 1 209 ? 2.397 3.679 -23.912 1.00 78.62 209 LEU A O 1
ATOM 1693 N N . VAL A 1 210 ? 2.088 5.905 -24.043 1.00 78.00 210 VAL A N 1
ATOM 1694 C CA . VAL A 1 210 ? 2.925 6.100 -25.236 1.00 78.00 210 VAL A CA 1
ATOM 1695 C C . VAL A 1 210 ? 4.357 5.635 -24.977 1.00 78.00 210 VAL A C 1
ATOM 1697 O O . VAL A 1 210 ? 4.889 4.845 -25.756 1.00 78.00 210 VAL A O 1
ATOM 1700 N N . GLU A 1 211 ? 4.972 6.114 -23.895 1.00 71.06 211 GLU A N 1
ATOM 1701 C CA . GLU A 1 211 ? 6.369 5.815 -23.567 1.00 71.06 211 GLU A CA 1
ATOM 1702 C C . GLU A 1 211 ? 6.590 4.317 -23.342 1.00 71.06 211 GLU A C 1
ATOM 1704 O O . GLU A 1 211 ? 7.495 3.718 -23.923 1.00 71.06 211 GLU A O 1
ATOM 1709 N N . VAL A 1 212 ? 5.723 3.696 -22.546 1.00 69.44 212 VAL A N 1
ATOM 1710 C CA . VAL A 1 212 ? 5.773 2.267 -22.236 1.00 69.44 212 VAL A CA 1
ATOM 1711 C C . VAL A 1 212 ? 5.632 1.407 -23.495 1.00 69.44 212 VAL A C 1
ATOM 1713 O O . VAL A 1 212 ? 6.412 0.474 -23.703 1.00 69.44 212 VAL A O 1
ATOM 1716 N N . ILE A 1 213 ? 4.637 1.696 -24.339 1.00 77.88 213 ILE A N 1
ATOM 1717 C CA . ILE A 1 213 ? 4.368 0.897 -25.539 1.00 77.88 213 ILE A CA 1
ATOM 1718 C C . ILE A 1 213 ? 5.523 1.040 -26.538 1.00 77.88 213 ILE A C 1
ATOM 1720 O O . ILE A 1 213 ? 5.960 0.032 -27.096 1.00 77.88 213 ILE A O 1
ATOM 1724 N N . ASP A 1 214 ? 6.075 2.246 -26.708 1.00 77.12 214 ASP A N 1
ATOM 1725 C CA . ASP A 1 214 ? 7.238 2.483 -27.572 1.00 77.12 214 ASP A CA 1
ATOM 1726 C C . ASP A 1 214 ? 8.465 1.670 -27.102 1.00 77.12 214 ASP A C 1
ATOM 1728 O O . ASP A 1 214 ? 9.097 0.990 -27.916 1.00 77.12 214 ASP A O 1
ATOM 1732 N N . ILE A 1 215 ? 8.743 1.623 -25.791 1.00 67.44 215 ILE A N 1
ATOM 1733 C CA . ILE A 1 215 ? 9.827 0.801 -25.216 1.00 67.44 215 ILE A CA 1
ATOM 1734 C C . ILE A 1 215 ? 9.630 -0.690 -25.537 1.00 67.44 215 ILE A C 1
ATOM 1736 O O . ILE A 1 215 ? 10.565 -1.383 -25.954 1.00 67.44 215 ILE A O 1
ATOM 1740 N N . MET A 1 216 ? 8.411 -1.203 -25.367 1.00 69.31 216 MET A N 1
ATOM 1741 C CA . MET A 1 216 ? 8.113 -2.629 -25.548 1.00 69.31 216 MET A CA 1
ATOM 1742 C C . MET A 1 216 ? 8.184 -3.075 -27.020 1.00 69.31 216 MET A C 1
ATOM 1744 O O . MET A 1 216 ? 8.523 -4.231 -27.309 1.00 69.31 216 MET A O 1
ATOM 1748 N N . ILE A 1 217 ? 7.930 -2.170 -27.973 1.00 70.06 217 ILE A N 1
ATOM 1749 C CA . ILE A 1 217 ? 8.086 -2.429 -29.415 1.00 70.06 217 ILE A CA 1
ATOM 1750 C C . ILE A 1 217 ? 9.556 -2.663 -29.790 1.00 70.06 217 ILE A C 1
ATOM 1752 O O . ILE A 1 217 ? 9.850 -3.537 -30.620 1.00 70.06 217 ILE A O 1
ATOM 1756 N N . GLU A 1 218 ? 10.478 -1.905 -29.192 1.00 65.50 218 GLU A N 1
ATOM 1757 C CA . GLU A 1 218 ? 11.899 -1.885 -29.566 1.00 65.50 218 GLU A CA 1
ATOM 1758 C C . GLU A 1 218 ? 12.684 -3.125 -29.094 1.00 65.50 218 GLU A C 1
ATOM 1760 O O . GLU A 1 218 ? 13.706 -3.481 -29.693 1.00 65.50 218 GLU A O 1
ATOM 1765 N N . GLN A 1 219 ? 12.170 -3.880 -28.118 1.00 55.31 219 GLN A N 1
ATOM 1766 C CA . GLN A 1 219 ? 12.753 -5.161 -27.705 1.00 55.31 219 GLN A CA 1
ATOM 1767 C C . GLN A 1 219 ? 12.559 -6.250 -28.796 1.00 55.31 219 GLN A C 1
ATOM 1769 O O . GLN A 1 219 ? 11.435 -6.559 -29.202 1.00 55.31 219 GLN A O 1
ATOM 1774 N N . LYS A 1 220 ? 13.634 -6.881 -29.307 1.00 35.28 220 LYS A N 1
ATOM 1775 C CA . LYS A 1 220 ? 13.588 -8.053 -30.228 1.00 35.28 220 LYS A CA 1
ATOM 1776 C C . LYS A 1 220 ? 13.873 -9.367 -29.473 1.00 35.28 220 LYS A C 1
ATOM 1778 O O . LYS A 1 220 ? 14.775 -9.383 -28.644 1.00 35.28 220 LYS A O 1
ATOM 1783 N N . PRO A 1 221 ? 13.196 -10.494 -29.787 1.00 29.42 221 PRO A N 1
ATOM 1784 C CA . PRO A 1 221 ? 13.369 -11.744 -29.044 1.00 29.42 221 PRO A CA 1
ATOM 1785 C C . PRO A 1 221 ? 14.687 -12.461 -29.395 1.00 29.42 221 PRO A C 1
ATOM 1787 O O . PRO A 1 221 ? 15.020 -12.631 -30.571 1.00 29.42 221 PRO A O 1
ATOM 1790 N N . MET A 1 222 ? 15.419 -12.932 -28.378 1.00 25.61 222 MET A N 1
ATOM 1791 C CA . MET A 1 222 ? 16.612 -13.779 -28.527 1.00 25.61 222 MET A CA 1
ATOM 1792 C C . MET A 1 222 ? 16.234 -15.226 -28.903 1.00 25.61 222 MET A C 1
ATOM 1794 O O . MET A 1 222 ? 15.508 -15.898 -28.172 1.00 25.61 222 MET A O 1
ATOM 1798 N N . GLN A 1 223 ? 16.757 -15.747 -30.020 1.00 25.59 223 GLN A N 1
ATOM 1799 C CA . GLN A 1 223 ? 16.649 -17.170 -30.386 1.00 25.59 223 GLN A CA 1
ATOM 1800 C C . GLN A 1 223 ? 17.777 -18.006 -29.756 1.00 25.59 223 GLN A C 1
ATOM 1802 O O . GLN A 1 223 ? 18.959 -17.689 -29.903 1.00 25.59 223 GLN A O 1
ATOM 1807 N N . LYS A 1 224 ? 17.394 -19.112 -29.100 1.00 31.33 224 LYS A N 1
ATOM 1808 C CA . LYS A 1 224 ? 18.274 -20.123 -28.485 1.00 31.33 224 LYS A CA 1
ATOM 1809 C C . LYS A 1 224 ? 19.164 -20.831 -29.519 1.00 31.33 224 LYS A C 1
ATOM 1811 O O . LYS A 1 224 ? 18.684 -21.221 -30.581 1.00 31.33 224 LYS A O 1
ATOM 1816 N N . ARG A 1 225 ? 20.431 -21.087 -29.166 1.00 27.02 225 ARG A N 1
ATOM 1817 C CA . ARG A 1 225 ? 21.255 -22.149 -29.775 1.00 27.02 225 ARG A CA 1
ATOM 1818 C C . ARG A 1 225 ? 21.665 -23.167 -28.717 1.00 27.02 225 ARG A C 1
ATOM 1820 O O . ARG A 1 225 ? 22.152 -22.794 -27.654 1.00 27.02 225 ARG A O 1
ATOM 1827 N N . ASP A 1 226 ? 21.462 -24.431 -29.066 1.00 24.91 226 ASP A N 1
ATOM 1828 C CA . ASP A 1 226 ? 21.749 -25.630 -28.284 1.00 24.91 226 ASP A CA 1
ATOM 1829 C C . ASP A 1 226 ? 23.253 -25.891 -28.123 1.00 24.91 226 ASP A C 1
ATOM 1831 O O . ASP A 1 226 ? 23.975 -25.935 -29.120 1.00 24.91 226 ASP A O 1
ATOM 1835 N N . VAL A 1 227 ? 23.705 -26.178 -26.894 1.00 25.78 227 VAL A N 1
ATOM 1836 C CA . VAL A 1 227 ? 24.894 -27.010 -26.629 1.00 25.78 227 VAL A CA 1
ATOM 1837 C C . VAL A 1 227 ? 24.645 -27.875 -25.385 1.00 25.78 227 VAL A C 1
ATOM 1839 O O . VAL A 1 227 ? 24.216 -27.400 -24.337 1.00 25.78 227 VAL A O 1
ATOM 1842 N N . SER A 1 228 ? 24.898 -29.173 -25.537 1.00 24.11 228 SER A N 1
ATOM 1843 C CA . SER A 1 228 ? 24.585 -30.276 -24.627 1.00 24.11 228 SER A CA 1
ATOM 1844 C C . SER A 1 228 ? 25.619 -30.517 -23.507 1.00 24.11 228 SER A C 1
ATOM 1846 O O . SER A 1 228 ? 26.765 -30.855 -23.785 1.00 24.11 228 SER A O 1
ATOM 1848 N N . ILE A 1 229 ? 25.142 -30.392 -22.264 1.00 24.66 229 ILE A N 1
ATOM 1849 C CA . ILE A 1 229 ? 25.366 -31.135 -20.996 1.00 24.66 229 ILE A CA 1
ATOM 1850 C C . ILE A 1 229 ? 26.621 -32.032 -20.823 1.00 24.66 229 ILE A C 1
ATOM 1852 O O . ILE A 1 229 ? 26.753 -33.071 -21.469 1.00 24.66 229 ILE A O 1
ATOM 1856 N N . SER A 1 230 ? 27.366 -31.786 -19.732 1.00 22.81 230 SER A N 1
ATOM 1857 C CA . SER A 1 230 ? 27.759 -32.836 -18.769 1.00 22.81 230 SER A CA 1
ATOM 1858 C C . SER A 1 230 ? 27.568 -32.344 -17.325 1.00 22.81 230 SER A C 1
ATOM 1860 O O . SER A 1 230 ? 27.858 -31.197 -17.011 1.00 22.81 230 SER A O 1
ATOM 1862 N N . ARG A 1 231 ? 27.029 -33.238 -16.497 1.00 23.14 231 ARG A N 1
ATOM 1863 C CA . ARG A 1 231 ? 26.203 -33.060 -15.293 1.00 23.14 231 ARG A CA 1
ATOM 1864 C C . ARG A 1 231 ? 26.987 -32.895 -13.975 1.00 23.14 231 ARG A C 1
ATOM 1866 O O . ARG A 1 231 ? 27.979 -33.591 -13.776 1.00 23.14 231 ARG A O 1
ATOM 1873 N N . GLY A 1 232 ? 26.450 -32.085 -13.061 1.00 23.52 232 GLY A N 1
ATOM 1874 C CA . GLY A 1 232 ? 26.767 -32.039 -11.627 1.00 23.52 232 GLY A CA 1
ATOM 1875 C C . GLY A 1 232 ? 25.785 -31.100 -10.915 1.00 23.52 232 GLY A C 1
ATOM 1876 O O . GLY A 1 232 ? 25.699 -29.937 -11.287 1.00 23.52 232 GLY A O 1
ATOM 1877 N N . ASP A 1 233 ? 24.991 -31.652 -10.000 1.00 23.58 233 ASP A N 1
ATOM 1878 C CA . ASP A 1 233 ? 23.791 -31.074 -9.380 1.00 23.58 233 ASP A CA 1
ATOM 1879 C C . ASP A 1 233 ? 24.080 -29.928 -8.379 1.00 23.58 233 ASP A C 1
ATOM 1881 O O . ASP A 1 233 ? 25.033 -30.028 -7.613 1.00 23.58 233 ASP A O 1
ATOM 1885 N N . GLU A 1 234 ? 23.234 -28.882 -8.385 1.00 25.64 234 GLU A N 1
ATOM 1886 C CA . GLU A 1 234 ? 22.502 -28.275 -7.240 1.00 25.64 234 GLU A CA 1
ATOM 1887 C C . GLU A 1 234 ? 22.218 -26.757 -7.396 1.00 25.64 234 GLU A C 1
ATOM 1889 O O . GLU A 1 234 ? 23.114 -25.948 -7.602 1.00 25.64 234 GLU A O 1
ATOM 1894 N N . ALA A 1 235 ? 20.920 -26.440 -7.250 1.00 25.55 235 ALA A N 1
ATOM 1895 C CA . ALA A 1 235 ? 20.251 -25.186 -6.866 1.00 25.55 235 ALA A CA 1
ATOM 1896 C C . ALA A 1 235 ? 20.380 -23.907 -7.730 1.00 25.55 235 ALA A C 1
ATOM 1898 O O . ALA A 1 235 ? 21.360 -23.169 -7.691 1.00 25.55 235 ALA A O 1
ATOM 1899 N N . LEU A 1 236 ? 19.269 -23.619 -8.425 1.00 27.33 236 LEU A N 1
ATOM 1900 C CA . LEU A 1 236 ? 18.836 -22.300 -8.889 1.00 27.33 236 LEU A CA 1
ATOM 1901 C C . LEU A 1 236 ? 18.545 -21.365 -7.703 1.00 27.33 236 LEU A C 1
ATOM 1903 O O . LEU A 1 236 ? 17.931 -21.809 -6.741 1.00 27.33 236 LEU A O 1
ATOM 1907 N N . GLU A 1 237 ? 18.813 -20.068 -7.867 1.00 25.17 237 GLU A N 1
ATOM 1908 C CA . GLU A 1 237 ? 17.751 -19.051 -7.851 1.00 25.17 237 GLU A CA 1
ATOM 1909 C C . GLU A 1 237 ? 18.240 -17.760 -8.521 1.00 25.17 237 GLU A C 1
ATOM 1911 O O . GLU A 1 237 ? 19.359 -17.291 -8.324 1.00 25.17 237 GLU A O 1
ATOM 1916 N N . SER A 1 238 ? 17.407 -17.279 -9.433 1.00 26.83 238 SER A N 1
ATOM 1917 C CA . SER A 1 238 ? 17.700 -16.297 -10.468 1.00 26.83 238 SER A CA 1
ATOM 1918 C C . SER A 1 238 ? 17.358 -14.886 -9.997 1.00 26.83 238 SER A C 1
ATOM 1920 O O . SER A 1 238 ? 16.282 -14.650 -9.460 1.00 26.83 238 SER A O 1
ATOM 1922 N N . LEU A 1 239 ? 18.275 -13.956 -10.261 1.00 24.62 239 LEU A N 1
ATOM 1923 C CA . LEU A 1 239 ? 18.102 -12.511 -10.138 1.00 24.62 239 LEU A CA 1
ATOM 1924 C C . LEU A 1 239 ? 16.994 -12.027 -11.089 1.00 24.62 239 LEU A C 1
ATOM 1926 O O . LEU A 1 239 ? 17.130 -12.168 -12.304 1.00 24.62 239 LEU A O 1
ATOM 1930 N N . ALA A 1 240 ? 15.931 -11.448 -10.533 1.00 22.48 240 ALA A N 1
ATOM 1931 C CA . ALA A 1 240 ? 14.976 -10.610 -11.252 1.00 22.48 240 ALA A CA 1
ATOM 1932 C C . ALA A 1 240 ? 15.416 -9.144 -11.104 1.00 22.48 240 ALA A C 1
ATOM 1934 O O . ALA A 1 240 ? 15.704 -8.691 -9.995 1.00 22.48 240 ALA A O 1
ATOM 1935 N N . ILE A 1 241 ? 15.522 -8.424 -12.222 1.00 25.27 241 ILE A N 1
ATOM 1936 C CA . ILE A 1 241 ? 15.871 -7.000 -12.272 1.00 25.27 241 ILE A CA 1
ATOM 1937 C C . ILE A 1 241 ? 14.600 -6.262 -12.689 1.00 25.27 241 ILE A C 1
ATOM 1939 O O . ILE A 1 241 ? 14.249 -6.259 -13.862 1.00 25.27 241 ILE A O 1
ATOM 1943 N N . ALA A 1 242 ? 13.924 -5.632 -11.728 1.00 24.09 242 ALA A N 1
ATOM 1944 C CA . ALA A 1 242 ? 12.811 -4.729 -11.998 1.00 24.09 242 ALA A CA 1
ATOM 1945 C C . ALA A 1 242 ? 13.335 -3.326 -12.348 1.00 24.09 242 ALA A C 1
ATOM 1947 O O . ALA A 1 242 ? 14.248 -2.795 -11.712 1.00 24.09 242 ALA A O 1
ATOM 1948 N N . HIS A 1 243 ? 12.746 -2.725 -13.379 1.00 23.83 243 HIS A N 1
ATOM 1949 C CA . HIS A 1 243 ? 13.059 -1.394 -13.877 1.00 23.83 243 HIS A CA 1
ATOM 1950 C C . HIS A 1 243 ? 12.044 -0.365 -13.356 1.00 23.83 243 HIS A C 1
ATOM 1952 O O . HIS A 1 243 ? 10.867 -0.446 -13.682 1.00 23.83 243 HIS A O 1
ATOM 1958 N N . THR A 1 244 ? 12.510 0.670 -12.660 1.00 23.42 244 THR A N 1
ATOM 1959 C CA . THR A 1 244 ? 11.757 1.913 -12.417 1.00 23.42 244 THR A CA 1
ATOM 1960 C C . THR A 1 244 ? 12.543 3.113 -12.952 1.00 23.42 244 THR A C 1
ATOM 1962 O O . THR A 1 244 ? 13.776 3.138 -12.960 1.00 23.42 244 THR A O 1
ATOM 1965 N N . SER A 1 245 ? 11.812 4.086 -13.495 1.00 23.53 245 SER A N 1
ATOM 1966 C CA . SER A 1 245 ? 12.334 5.325 -14.076 1.00 23.53 245 SER A CA 1
ATOM 1967 C C . SER A 1 245 ? 12.651 6.342 -12.977 1.00 23.53 245 SER A C 1
ATOM 1969 O O . SER A 1 245 ? 11.785 6.663 -12.170 1.00 23.53 245 SER A O 1
ATOM 1971 N N . THR A 1 246 ? 13.865 6.900 -12.973 1.00 23.52 246 THR A N 1
ATOM 1972 C CA . THR A 1 246 ? 14.135 8.217 -12.373 1.00 23.52 246 THR A CA 1
ATOM 1973 C C . THR A 1 246 ? 15.021 9.046 -13.299 1.00 23.52 246 THR A C 1
ATOM 1975 O O . THR A 1 246 ? 15.968 8.550 -13.914 1.00 23.52 246 THR A O 1
ATOM 1978 N N . ASN A 1 247 ? 14.684 10.332 -13.403 1.00 29.61 247 ASN A N 1
ATOM 1979 C CA . ASN A 1 247 ? 15.460 11.358 -14.085 1.00 29.61 247 ASN A CA 1
ATOM 1980 C C . ASN A 1 247 ? 16.855 11.474 -13.457 1.00 29.61 247 ASN A C 1
ATOM 1982 O O . ASN A 1 247 ? 17.001 11.946 -12.336 1.00 29.61 247 ASN A O 1
ATOM 1986 N N . GLY A 1 248 ? 17.870 11.052 -14.207 1.00 29.05 248 GLY A N 1
ATOM 1987 C CA . GLY A 1 248 ? 19.272 11.128 -13.801 1.00 29.05 248 GLY A CA 1
ATOM 1988 C C . GLY A 1 248 ? 20.198 10.358 -14.739 1.00 29.05 248 GLY A C 1
ATOM 1989 O O . GLY A 1 248 ? 21.172 9.769 -14.290 1.00 29.05 248 GLY A O 1
ATOM 1990 N N . ALA A 1 249 ? 19.882 10.291 -16.036 1.00 32.84 249 ALA A N 1
ATOM 1991 C CA . ALA A 1 249 ? 20.731 9.613 -17.009 1.00 32.84 249 ALA A CA 1
ATOM 1992 C C . ALA A 1 249 ? 21.701 10.609 -17.657 1.00 32.84 249 ALA A C 1
ATOM 1994 O O . ALA A 1 249 ? 21.296 11.555 -18.341 1.00 32.84 249 ALA A O 1
ATOM 1995 N N . SER A 1 250 ? 22.996 10.373 -17.470 1.00 40.28 250 SER A N 1
ATOM 1996 C CA . SER A 1 250 ? 24.039 11.056 -18.228 1.00 40.28 250 SER A CA 1
ATOM 1997 C C . SER A 1 250 ? 24.020 10.606 -19.684 1.00 40.28 250 SER A C 1
ATOM 1999 O O . SER A 1 250 ? 24.166 9.420 -19.975 1.00 40.28 250 SER A O 1
ATOM 2001 N N . LYS A 1 251 ? 23.880 11.555 -20.616 1.00 35.81 251 LYS A N 1
ATOM 2002 C CA . LYS A 1 251 ? 23.982 11.313 -22.065 1.00 35.81 251 LYS A CA 1
ATOM 2003 C C . LYS A 1 251 ? 25.445 11.139 -22.494 1.00 35.81 251 LYS A C 1
ATOM 2005 O O . LYS A 1 251 ? 25.958 11.937 -23.277 1.00 35.81 251 LYS A O 1
ATOM 2010 N N . SER A 1 252 ? 26.129 10.114 -21.992 1.00 41.53 252 SER A N 1
ATOM 2011 C CA . SER A 1 252 ? 27.452 9.732 -22.491 1.00 41.53 252 SER A CA 1
ATOM 2012 C C . SER A 1 252 ? 27.386 8.412 -23.247 1.00 41.53 252 SER A C 1
ATOM 2014 O O . SER A 1 252 ? 27.061 7.380 -22.677 1.00 41.53 252 SER A O 1
ATOM 2016 N N . ASN A 1 253 ? 27.812 8.427 -24.512 1.00 39.97 253 ASN A N 1
ATOM 2017 C CA . ASN A 1 253 ? 27.888 7.242 -25.378 1.00 39.97 253 ASN A CA 1
ATOM 2018 C C . ASN A 1 253 ? 29.013 6.250 -25.003 1.00 39.97 253 ASN A C 1
ATOM 2020 O O . ASN A 1 253 ? 29.282 5.328 -25.773 1.00 39.97 253 ASN A O 1
ATOM 2024 N N . LYS A 1 254 ? 29.735 6.466 -23.893 1.00 49.69 254 LYS A N 1
ATOM 2025 C CA . LYS A 1 254 ? 30.744 5.538 -23.357 1.00 49.69 254 LYS A CA 1
ATOM 2026 C C . LYS A 1 254 ? 30.826 5.667 -21.835 1.00 49.69 254 LYS A C 1
ATOM 2028 O O . LYS A 1 254 ? 31.150 6.749 -21.338 1.00 49.69 254 LYS A O 1
ATOM 2033 N N . CYS A 1 255 ? 30.610 4.570 -21.105 1.00 51.94 255 CYS A N 1
ATOM 2034 C CA . CYS A 1 255 ? 31.131 4.456 -19.741 1.00 51.94 255 CYS A CA 1
ATOM 2035 C C . CYS A 1 255 ? 32.666 4.505 -19.833 1.00 51.94 255 CYS A C 1
ATOM 2037 O O . CYS A 1 255 ? 33.250 3.855 -20.700 1.00 51.94 255 CYS A O 1
ATOM 2039 N N . LEU A 1 256 ? 33.321 5.349 -19.030 1.00 52.12 256 LEU A N 1
ATOM 2040 C CA . LEU A 1 256 ? 34.776 5.526 -19.095 1.00 52.12 256 LEU A CA 1
ATOM 2041 C C . LEU A 1 256 ? 35.500 4.205 -18.774 1.00 52.12 256 LEU A C 1
ATOM 2043 O O . LEU A 1 256 ? 35.162 3.518 -17.815 1.00 52.12 256 LEU A O 1
ATOM 2047 N N . ASP A 1 257 ? 36.480 3.861 -19.614 1.00 47.25 257 ASP A N 1
ATOM 2048 C CA . ASP A 1 257 ? 37.153 2.559 -19.656 1.00 47.25 257 ASP A CA 1
ATOM 2049 C C . ASP A 1 257 ? 37.980 2.226 -18.397 1.00 47.25 257 ASP A C 1
ATOM 2051 O O . ASP A 1 257 ? 38.803 3.016 -17.926 1.00 47.25 257 ASP A O 1
ATOM 2055 N N . SER A 1 258 ? 37.872 0.945 -18.023 1.00 47.53 258 SER A N 1
ATOM 2056 C CA . SER A 1 258 ? 38.887 0.032 -17.457 1.00 47.53 258 SER A CA 1
ATOM 2057 C C . SER A 1 258 ? 38.950 -0.305 -15.957 1.00 47.53 258 SER A C 1
ATOM 2059 O O . SER A 1 258 ? 39.576 -1.317 -15.653 1.00 47.53 258 SER A O 1
ATOM 2061 N N . TYR A 1 259 ? 38.268 0.387 -15.033 1.00 49.03 259 TYR A N 1
ATOM 2062 C CA . TYR A 1 259 ? 38.264 -0.027 -13.603 1.00 49.03 259 TYR A CA 1
ATOM 2063 C C . TYR A 1 259 ? 36.902 0.047 -12.890 1.00 49.03 259 TYR A C 1
ATOM 2065 O O . TYR A 1 259 ? 36.783 -0.357 -11.735 1.00 49.03 259 TYR A O 1
ATOM 2073 N N . SER A 1 260 ? 35.869 0.537 -13.574 1.00 52.69 260 SER A N 1
ATOM 2074 C CA . SER A 1 260 ? 34.538 0.795 -13.019 1.00 52.69 260 SER A CA 1
ATOM 2075 C C . SER A 1 260 ? 33.451 -0.153 -13.545 1.00 52.69 260 SER A C 1
ATOM 2077 O O . SER A 1 260 ? 32.307 -0.009 -13.119 1.00 52.69 260 SER A O 1
ATOM 2079 N N . PHE A 1 261 ? 33.788 -1.129 -14.401 1.00 58.78 261 PHE A N 1
ATOM 2080 C CA . PHE A 1 261 ? 32.809 -2.033 -15.014 1.00 58.78 261 PHE A CA 1
ATOM 2081 C C . PHE A 1 261 ? 32.505 -3.249 -14.133 1.00 58.78 261 PHE A C 1
ATOM 2083 O O . PHE A 1 261 ? 33.412 -3.998 -13.769 1.00 58.78 261 PHE A O 1
ATOM 2090 N N . TYR A 1 262 ? 31.232 -3.448 -13.801 1.00 57.53 262 TYR A N 1
ATOM 2091 C CA . TYR A 1 262 ? 30.761 -4.630 -13.084 1.00 57.53 262 TYR A CA 1
ATOM 2092 C C . TYR A 1 262 ? 30.431 -5.748 -14.082 1.00 57.53 262 TYR A C 1
ATOM 2094 O O . T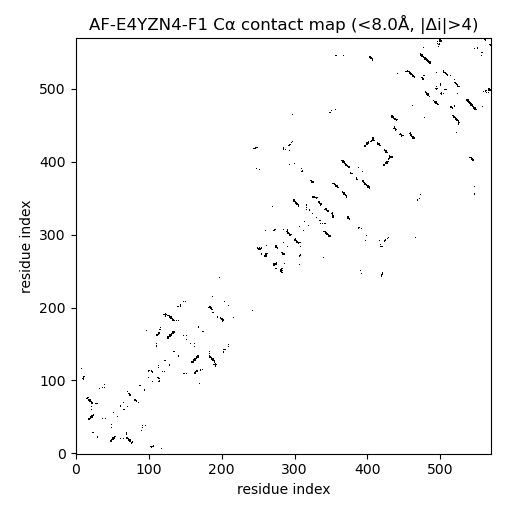YR A 1 262 ? 29.479 -5.631 -14.849 1.00 57.53 262 TYR A O 1
ATOM 2102 N N . ASP A 1 263 ? 31.227 -6.822 -14.098 1.00 55.69 263 ASP A N 1
ATOM 2103 C CA . ASP A 1 263 ? 31.058 -7.950 -15.033 1.00 55.69 263 ASP A CA 1
ATOM 2104 C C . ASP A 1 263 ? 30.394 -9.193 -14.412 1.00 55.69 263 ASP A C 1
ATOM 2106 O O . ASP A 1 263 ? 30.189 -10.191 -15.099 1.00 55.69 263 ASP A O 1
ATOM 2110 N N . GLY A 1 264 ? 30.063 -9.146 -13.116 1.00 55.50 264 GLY A N 1
ATOM 2111 C CA . GLY A 1 264 ? 29.424 -10.242 -12.381 1.00 55.50 264 GLY A CA 1
ATOM 2112 C C . GLY A 1 264 ? 30.278 -11.506 -12.192 1.00 55.50 264 GLY A C 1
ATOM 2113 O O . GLY A 1 264 ? 29.781 -12.477 -11.626 1.00 55.50 264 GLY A O 1
ATOM 2114 N N . THR A 1 265 ? 31.540 -11.525 -12.645 1.00 50.88 265 THR A N 1
ATOM 2115 C CA . THR A 1 265 ? 32.406 -12.723 -12.664 1.00 50.88 265 THR A CA 1
ATOM 2116 C C . THR A 1 265 ? 33.678 -12.612 -11.825 1.00 50.88 265 THR A C 1
ATOM 2118 O O . THR A 1 265 ? 34.274 -13.639 -11.491 1.00 50.88 265 THR A O 1
ATOM 2121 N N . LEU A 1 266 ? 34.105 -11.400 -11.470 1.00 48.19 266 LEU A N 1
ATOM 2122 C CA . LEU A 1 266 ? 35.263 -11.182 -10.603 1.00 48.19 266 LEU A CA 1
ATOM 2123 C C . LEU A 1 266 ? 34.902 -11.283 -9.115 1.00 48.19 266 LEU A C 1
ATOM 2125 O O . LEU A 1 266 ? 33.788 -10.959 -8.703 1.00 48.19 266 LEU A O 1
ATOM 2129 N N . ASP A 1 267 ? 35.873 -11.758 -8.329 1.00 46.09 267 ASP A N 1
ATOM 2130 C CA . ASP A 1 267 ? 35.758 -12.024 -6.893 1.00 46.09 267 ASP A CA 1
ATOM 2131 C C . ASP A 1 267 ? 35.075 -10.850 -6.175 1.00 46.09 267 ASP A C 1
ATOM 2133 O O . ASP A 1 267 ? 35.476 -9.686 -6.296 1.00 46.09 267 ASP A O 1
ATOM 2137 N N . GLN A 1 268 ? 33.978 -11.164 -5.494 1.00 47.66 268 GLN A N 1
ATOM 2138 C CA . GLN A 1 268 ? 33.053 -10.196 -4.924 1.00 47.66 268 GLN A CA 1
ATOM 2139 C C . GLN A 1 268 ? 33.806 -9.203 -4.015 1.00 47.66 268 GLN A C 1
ATOM 2141 O O . GLN A 1 268 ? 34.480 -9.636 -3.079 1.00 47.66 268 GLN A O 1
ATOM 2146 N N . ARG A 1 269 ? 33.607 -7.888 -4.249 1.00 50.75 269 ARG A N 1
ATOM 2147 C CA . ARG A 1 269 ? 33.742 -6.734 -3.310 1.00 50.75 269 ARG A CA 1
ATOM 2148 C C . ARG A 1 269 ? 34.757 -5.616 -3.606 1.00 50.75 269 ARG A C 1
ATOM 2150 O O . ARG A 1 269 ? 34.770 -4.673 -2.822 1.00 50.75 269 ARG A O 1
ATOM 2157 N N . GLN A 1 270 ? 35.590 -5.635 -4.655 1.00 54.00 270 GLN A N 1
ATOM 2158 C CA . GLN A 1 270 ? 36.702 -4.650 -4.717 1.00 54.00 270 GLN A CA 1
ATOM 2159 C C . GLN A 1 270 ? 36.750 -3.663 -5.888 1.00 54.00 270 GLN A C 1
ATOM 2161 O O . GLN A 1 270 ? 37.461 -2.670 -5.768 1.00 54.00 270 GLN A O 1
ATOM 2166 N N . THR A 1 271 ? 36.000 -3.849 -6.974 1.00 60.28 271 THR A N 1
ATOM 2167 C CA . THR A 1 271 ? 36.012 -2.893 -8.098 1.00 60.28 271 THR A CA 1
ATOM 2168 C C . THR A 1 271 ? 34.711 -2.929 -8.887 1.00 60.28 271 THR A C 1
ATOM 2170 O O . THR A 1 271 ? 34.071 -3.975 -8.987 1.00 60.28 271 THR A O 1
ATOM 2173 N N . GLY A 1 272 ? 34.354 -1.804 -9.498 1.00 71.44 272 GLY A N 1
ATOM 2174 C CA . GLY A 1 272 ? 33.326 -1.722 -10.525 1.00 71.44 272 GLY A CA 1
ATOM 2175 C C . GLY A 1 272 ? 31.938 -1.455 -9.971 1.00 71.44 272 GLY A C 1
ATOM 2176 O O . GLY A 1 272 ? 31.295 -2.375 -9.468 1.00 71.44 272 GLY A O 1
ATOM 2177 N N . CYS A 1 273 ? 31.487 -0.200 -10.045 1.00 73.19 273 CYS A N 1
ATOM 2178 C CA . CYS A 1 273 ? 30.121 0.189 -9.688 1.00 73.19 273 CYS A CA 1
ATOM 2179 C C . CYS A 1 273 ? 29.169 0.236 -10.865 1.00 73.19 273 CYS A C 1
ATOM 2181 O O . CYS A 1 273 ? 27.977 0.001 -10.693 1.00 73.19 273 CYS A O 1
ATOM 2183 N N . TRP A 1 274 ? 29.690 0.527 -12.047 1.00 72.31 274 TRP A N 1
ATOM 2184 C CA . TRP A 1 274 ? 28.896 0.912 -13.193 1.00 72.31 274 TRP A CA 1
ATOM 2185 C C . TRP A 1 274 ? 28.801 -0.245 -14.183 1.00 72.31 274 TRP A C 1
ATOM 2187 O O . TRP A 1 274 ? 29.777 -0.944 -14.441 1.00 72.31 274 TRP A O 1
ATOM 2197 N N . ALA A 1 275 ? 27.630 -0.434 -14.770 1.00 67.75 275 ALA A N 1
ATOM 2198 C CA . ALA A 1 275 ? 27.465 -1.216 -15.984 1.00 67.75 275 ALA A CA 1
ATOM 2199 C C . ALA A 1 275 ? 26.837 -0.324 -17.053 1.00 67.75 275 ALA A C 1
ATOM 2201 O O . ALA A 1 275 ? 26.062 0.585 -16.747 1.00 67.75 275 ALA A O 1
ATOM 2202 N N . HIS A 1 276 ? 27.200 -0.564 -18.309 1.00 66.00 276 HIS A N 1
ATOM 2203 C CA . HIS A 1 276 ? 26.529 0.085 -19.425 1.00 66.00 276 HIS A CA 1
ATOM 2204 C C . HIS A 1 276 ? 25.213 -0.640 -19.690 1.00 66.00 276 HIS A C 1
ATOM 2206 O O . HIS A 1 276 ? 25.205 -1.842 -19.952 1.00 66.00 276 HIS A O 1
ATOM 2212 N N . ASP A 1 277 ? 24.116 0.098 -19.620 1.00 60.75 277 ASP A N 1
ATOM 2213 C CA . ASP A 1 277 ? 22.822 -0.350 -20.093 1.00 60.75 277 ASP A CA 1
ATOM 2214 C C . ASP A 1 277 ? 22.700 0.024 -21.573 1.00 60.75 277 ASP A C 1
ATOM 2216 O O . ASP A 1 277 ? 22.411 1.170 -21.933 1.00 60.75 277 ASP A O 1
ATOM 2220 N N . ASP A 1 278 ? 22.935 -0.968 -22.435 1.00 56.28 278 ASP A N 1
ATOM 2221 C CA . ASP A 1 278 ? 22.828 -0.837 -23.890 1.00 56.28 278 ASP A CA 1
ATOM 2222 C C . ASP A 1 278 ? 21.419 -0.409 -24.342 1.00 56.28 278 ASP A C 1
ATOM 2224 O O . ASP A 1 278 ? 21.285 0.207 -25.398 1.00 56.28 278 ASP A O 1
ATOM 2228 N N . SER A 1 279 ? 20.374 -0.706 -23.555 1.00 48.16 279 SER A N 1
ATOM 2229 C CA . SER A 1 279 ? 18.983 -0.369 -23.886 1.00 48.16 279 SER A CA 1
ATOM 2230 C C . SER A 1 279 ? 18.659 1.102 -23.624 1.00 48.16 279 SER A C 1
ATOM 2232 O O . SER A 1 279 ? 17.919 1.723 -24.383 1.00 48.16 279 SER A O 1
ATOM 2234 N N . ARG A 1 280 ? 19.268 1.686 -22.588 1.00 51.12 280 ARG A N 1
ATOM 2235 C CA . ARG A 1 280 ? 19.089 3.097 -22.207 1.00 51.12 280 ARG A CA 1
ATOM 2236 C C . ARG A 1 280 ? 20.207 3.999 -22.716 1.00 51.12 280 ARG A C 1
ATOM 2238 O O . ARG A 1 280 ? 20.130 5.215 -22.541 1.00 51.12 280 ARG A O 1
ATOM 2245 N N . ASN A 1 281 ? 21.239 3.410 -23.332 1.00 60.06 281 ASN A N 1
ATOM 2246 C CA . ASN A 1 281 ? 22.485 4.077 -23.708 1.00 60.06 281 ASN A CA 1
ATOM 2247 C C . ASN A 1 281 ? 23.014 4.942 -22.547 1.00 60.06 281 ASN A C 1
ATOM 2249 O O . ASN A 1 281 ? 23.326 6.125 -22.709 1.00 60.06 281 ASN A O 1
ATOM 2253 N N . ALA A 1 282 ? 23.007 4.350 -21.351 1.00 56.25 282 ALA A N 1
ATOM 2254 C CA . ALA A 1 282 ? 23.284 5.014 -20.086 1.00 56.25 282 ALA A CA 1
ATOM 2255 C C . ALA A 1 282 ? 24.129 4.104 -19.188 1.00 56.25 282 ALA A C 1
ATOM 2257 O O . ALA A 1 282 ? 24.030 2.882 -19.250 1.00 56.25 282 ALA A O 1
ATOM 2258 N N . CYS A 1 283 ? 24.957 4.694 -18.328 1.00 63.66 283 CYS A N 1
ATOM 2259 C CA . CYS A 1 283 ? 25.668 3.945 -17.293 1.00 63.66 283 CYS A CA 1
ATOM 2260 C C . CYS A 1 283 ? 24.803 3.911 -16.030 1.00 63.66 283 CYS A C 1
ATOM 2262 O O . CYS A 1 283 ? 24.352 4.962 -15.579 1.00 63.66 283 CYS A O 1
ATOM 2264 N N . LEU A 1 284 ? 24.597 2.726 -15.458 1.00 66.31 284 LEU A N 1
ATOM 2265 C CA . LEU A 1 284 ? 23.824 2.510 -14.232 1.00 66.31 284 LEU A CA 1
ATOM 2266 C C . LEU A 1 284 ? 24.715 1.906 -13.150 1.00 66.31 284 LEU A C 1
ATOM 2268 O O . LEU A 1 284 ? 25.626 1.139 -13.469 1.00 66.31 284 LEU A O 1
ATOM 2272 N N . ILE A 1 285 ? 24.446 2.209 -11.878 1.00 69.38 285 ILE A N 1
ATOM 2273 C CA . ILE A 1 285 ? 25.088 1.488 -10.777 1.00 69.38 285 ILE A CA 1
ATOM 2274 C C . ILE A 1 285 ? 24.485 0.084 -10.731 1.00 69.38 285 ILE A C 1
ATOM 2276 O O . ILE A 1 285 ? 23.305 -0.084 -10.446 1.00 69.38 285 ILE A O 1
ATOM 2280 N N . ALA A 1 286 ? 25.298 -0.917 -11.051 1.00 65.88 286 ALA A N 1
ATOM 2281 C CA . ALA A 1 286 ? 24.882 -2.315 -11.154 1.00 65.88 286 ALA A CA 1
ATOM 2282 C C . ALA A 1 286 ? 25.461 -3.191 -10.038 1.00 65.88 286 ALA A C 1
ATOM 2284 O O . ALA A 1 286 ? 24.984 -4.299 -9.810 1.00 65.88 286 ALA A O 1
ATOM 2285 N N . ASN A 1 287 ? 26.491 -2.708 -9.338 1.00 71.38 287 ASN A N 1
ATOM 2286 C CA . ASN A 1 287 ? 27.073 -3.427 -8.216 1.00 71.38 287 ASN A CA 1
ATOM 2287 C C . ASN A 1 287 ? 26.377 -3.016 -6.904 1.00 71.38 287 ASN A C 1
ATOM 2289 O O . ASN A 1 287 ? 26.521 -1.864 -6.484 1.00 71.38 287 ASN A O 1
ATOM 2293 N N . PRO A 1 288 ? 25.677 -3.938 -6.221 1.00 66.62 288 PRO A N 1
ATOM 2294 C CA . PRO A 1 288 ? 24.948 -3.627 -4.993 1.00 66.62 288 PRO A CA 1
ATOM 2295 C C . PRO A 1 288 ? 25.855 -3.284 -3.802 1.00 66.62 288 PRO A C 1
ATOM 2297 O O . PRO A 1 288 ? 25.389 -2.723 -2.819 1.00 66.62 288 PRO A O 1
ATOM 2300 N N . ASP A 1 289 ? 27.161 -3.561 -3.874 1.00 75.25 289 ASP A N 1
ATOM 2301 C CA . ASP A 1 289 ? 28.118 -3.149 -2.839 1.00 75.25 289 ASP A CA 1
ATOM 2302 C C . ASP A 1 289 ? 28.539 -1.673 -2.960 1.00 75.25 289 ASP A C 1
ATOM 2304 O O . ASP A 1 289 ? 29.277 -1.168 -2.111 1.00 75.25 289 ASP A O 1
ATOM 2308 N N . CYS A 1 290 ? 28.113 -0.978 -4.020 1.00 77.56 290 CYS A N 1
ATOM 2309 C CA . CYS A 1 290 ? 28.459 0.425 -4.246 1.00 77.56 290 CYS A CA 1
ATOM 2310 C C . CYS A 1 290 ? 27.598 1.400 -3.471 1.00 77.56 290 CYS A C 1
ATOM 2312 O O . CYS A 1 290 ? 28.103 2.436 -3.045 1.00 77.56 290 CYS A O 1
ATOM 2314 N N . LEU A 1 291 ? 26.324 1.055 -3.306 1.00 78.19 291 LEU A N 1
ATOM 2315 C CA . LEU A 1 291 ? 25.366 1.788 -2.503 1.00 78.19 291 LEU A CA 1
ATOM 2316 C C . LEU A 1 291 ? 24.717 0.797 -1.553 1.00 78.19 291 LEU A C 1
ATOM 2318 O O . LEU A 1 291 ? 24.125 -0.183 -1.991 1.00 78.19 291 LEU A O 1
ATOM 2322 N N . GLN A 1 292 ? 24.825 1.051 -0.255 1.00 79.69 292 GLN A N 1
ATOM 2323 C CA . GLN A 1 292 ? 24.102 0.283 0.755 1.00 79.69 292 GLN A CA 1
ATOM 2324 C C . GLN A 1 292 ? 23.275 1.238 1.601 1.00 79.69 292 GLN A C 1
ATOM 2326 O O . GLN A 1 292 ? 23.691 2.369 1.853 1.00 79.69 292 GLN A O 1
ATOM 2331 N N . LEU A 1 293 ? 22.107 0.769 2.025 1.00 81.44 293 LEU A N 1
ATOM 2332 C CA . LEU A 1 293 ? 21.167 1.527 2.833 1.00 81.44 293 LEU A CA 1
ATOM 2333 C C . LEU A 1 293 ? 20.593 0.627 3.923 1.00 81.44 293 LEU A C 1
ATOM 2335 O O . LEU A 1 293 ? 20.070 -0.464 3.672 1.00 81.44 293 LEU A O 1
ATOM 2339 N N . GLU A 1 294 ? 20.664 1.111 5.150 1.00 79.31 294 GLU A N 1
ATOM 2340 C CA . GLU A 1 294 ? 20.012 0.553 6.312 1.00 79.31 294 GLU A CA 1
ATOM 2341 C C . GLU A 1 294 ? 19.148 1.622 6.980 1.00 79.31 294 GLU A C 1
ATOM 2343 O O . GLU A 1 294 ? 19.620 2.572 7.595 1.00 79.31 294 GLU A O 1
ATOM 2348 N N . CYS A 1 295 ? 17.842 1.445 6.839 1.00 77.38 295 CYS A N 1
ATOM 2349 C CA . CYS A 1 295 ? 16.830 2.272 7.467 1.00 77.38 295 CYS A CA 1
ATOM 2350 C C . CYS A 1 295 ? 16.525 1.679 8.842 1.00 77.38 295 CYS A C 1
ATOM 2352 O O . CYS A 1 295 ? 15.966 0.585 8.935 1.00 77.38 295 CYS A O 1
ATOM 2354 N N . LYS A 1 296 ? 16.955 2.371 9.895 1.00 83.06 296 LYS A N 1
ATOM 2355 C CA . LYS A 1 296 ? 16.646 2.038 11.289 1.00 83.06 296 LYS A CA 1
ATOM 2356 C C . LYS A 1 296 ? 15.448 2.858 11.755 1.00 83.06 296 LYS A C 1
ATOM 2358 O O . LYS A 1 296 ? 14.966 3.725 11.030 1.00 83.06 296 LYS A O 1
ATOM 2363 N N . SER A 1 297 ? 14.957 2.585 12.956 1.00 79.56 297 SER A N 1
ATOM 2364 C CA . SER A 1 297 ? 13.841 3.319 13.553 1.00 79.56 297 SER A CA 1
ATOM 2365 C C . SER A 1 297 ? 14.164 4.805 13.769 1.00 79.56 297 SER A C 1
ATOM 2367 O O . SER A 1 297 ? 13.344 5.659 13.470 1.00 79.56 297 SER A O 1
ATOM 2369 N N . ASP A 1 298 ? 15.365 5.160 14.223 1.00 81.50 298 ASP A N 1
ATOM 2370 C CA . ASP A 1 298 ? 15.711 6.555 14.544 1.00 81.50 298 ASP A CA 1
ATOM 2371 C C . ASP A 1 298 ? 16.590 7.253 13.491 1.00 81.50 298 ASP A C 1
ATOM 2373 O O . ASP A 1 298 ? 16.785 8.473 13.546 1.00 81.50 298 ASP A O 1
ATOM 2377 N N . ARG A 1 299 ? 17.146 6.501 12.534 1.00 87.69 299 ARG A N 1
ATOM 2378 C CA . ARG A 1 299 ? 18.167 7.000 11.605 1.00 87.69 299 ARG A CA 1
ATOM 2379 C C . ARG A 1 299 ? 18.244 6.238 10.288 1.00 87.69 299 ARG A C 1
ATOM 2381 O O . ARG A 1 299 ? 17.863 5.075 10.179 1.00 87.69 299 ARG A O 1
ATOM 2388 N N . MET A 1 300 ? 18.848 6.903 9.316 1.00 88.69 300 MET A N 1
ATOM 2389 C CA . MET A 1 300 ? 19.279 6.357 8.044 1.00 88.69 300 MET A CA 1
ATOM 2390 C C . MET A 1 300 ? 20.793 6.145 8.076 1.00 88.69 300 MET A C 1
ATOM 2392 O O . MET A 1 300 ? 21.555 7.095 8.267 1.00 88.69 300 MET A O 1
ATOM 2396 N N . GLU A 1 301 ? 21.225 4.905 7.880 1.00 89.38 301 GLU A N 1
ATOM 2397 C CA . GLU A 1 301 ? 22.630 4.549 7.709 1.00 89.38 301 GLU A CA 1
ATOM 2398 C C . GLU A 1 301 ? 22.878 4.145 6.263 1.00 89.38 301 GLU A C 1
ATOM 2400 O O . GLU A 1 301 ? 22.101 3.393 5.678 1.00 89.38 301 GLU A O 1
ATOM 2405 N N . GLY A 1 302 ? 23.961 4.619 5.664 1.00 85.19 302 GLY A N 1
ATOM 2406 C CA . GLY A 1 302 ? 24.269 4.262 4.289 1.00 85.19 302 GLY A CA 1
ATOM 2407 C C . GLY A 1 302 ? 25.751 4.226 4.000 1.00 85.19 302 GLY A C 1
ATOM 2408 O O . GLY A 1 302 ? 26.584 4.687 4.781 1.00 85.19 302 GLY A O 1
ATOM 2409 N N . PHE A 1 303 ? 26.080 3.621 2.867 1.00 85.19 303 PHE A N 1
ATOM 2410 C CA . PHE A 1 303 ? 27.447 3.470 2.405 1.00 85.19 303 PHE A CA 1
ATOM 2411 C C . PHE A 1 303 ? 27.552 3.801 0.919 1.00 85.19 303 PHE A C 1
ATOM 2413 O O . PHE A 1 303 ? 26.745 3.313 0.130 1.00 85.19 303 PHE A O 1
ATOM 2420 N N . ILE A 1 304 ? 28.563 4.591 0.546 1.00 82.00 304 ILE A N 1
ATOM 2421 C CA . ILE A 1 304 ? 28.893 4.934 -0.844 1.00 82.00 304 ILE A CA 1
ATOM 2422 C C . ILE A 1 304 ? 30.340 4.541 -1.121 1.00 82.00 304 ILE A C 1
ATOM 2424 O O . ILE A 1 304 ? 31.264 5.084 -0.510 1.00 82.00 304 ILE A O 1
ATOM 2428 N N . ARG A 1 305 ? 30.565 3.627 -2.063 1.00 81.56 305 ARG A N 1
ATOM 2429 C CA . ARG A 1 305 ? 31.918 3.251 -2.499 1.00 81.56 305 ARG A CA 1
ATOM 2430 C C . ARG A 1 305 ? 32.529 4.338 -3.389 1.00 81.56 305 ARG A C 1
ATOM 2432 O O . ARG A 1 305 ? 31.824 4.963 -4.173 1.00 81.56 305 ARG A O 1
ATOM 2439 N N . LEU A 1 306 ? 33.838 4.583 -3.290 1.00 76.06 306 LEU A N 1
ATOM 2440 C CA . LEU A 1 306 ? 34.475 5.720 -3.977 1.00 76.06 306 LEU A CA 1
ATOM 2441 C C . LEU A 1 306 ? 34.412 5.639 -5.513 1.00 76.06 306 LEU A C 1
ATOM 2443 O O . LEU A 1 306 ? 34.300 6.657 -6.189 1.00 76.06 306 LEU A O 1
ATOM 2447 N N . ASP A 1 307 ? 34.436 4.441 -6.088 1.00 71.94 307 ASP A N 1
ATOM 2448 C CA . ASP A 1 307 ? 34.287 4.237 -7.532 1.00 71.94 307 ASP A CA 1
ATOM 2449 C C . ASP A 1 307 ? 32.841 4.451 -8.027 1.00 71.94 307 ASP A C 1
ATOM 2451 O O . ASP A 1 307 ? 32.625 4.577 -9.236 1.00 71.94 307 ASP A O 1
ATOM 2455 N N . ALA A 1 308 ? 31.858 4.597 -7.126 1.00 75.56 308 ALA A N 1
ATOM 2456 C CA . ALA A 1 308 ? 30.507 5.039 -7.473 1.00 75.56 308 ALA A CA 1
ATOM 2457 C C . ALA A 1 308 ? 30.498 6.497 -7.955 1.00 75.56 308 ALA A C 1
ATOM 2459 O O . ALA A 1 308 ? 29.680 6.847 -8.792 1.00 75.56 308 ALA A O 1
ATOM 2460 N N . PHE A 1 309 ? 31.456 7.329 -7.534 1.00 72.69 309 PHE A N 1
ATOM 2461 C CA . PHE A 1 309 ? 31.612 8.698 -8.044 1.00 72.69 309 PHE A CA 1
ATOM 2462 C C . PHE A 1 309 ? 32.172 8.753 -9.473 1.00 72.69 309 PHE A C 1
ATOM 2464 O O . PHE A 1 309 ? 32.191 9.818 -10.088 1.00 72.69 309 PHE A O 1
ATOM 2471 N N . ASN A 1 310 ? 32.621 7.608 -10.008 1.00 65.69 310 ASN A N 1
ATOM 2472 C CA . ASN A 1 310 ? 33.204 7.487 -11.344 1.00 65.69 310 ASN A CA 1
ATOM 2473 C C . ASN A 1 310 ? 34.387 8.453 -11.576 1.00 65.69 310 ASN A C 1
ATOM 2475 O O . ASN A 1 310 ? 34.579 8.971 -12.680 1.00 65.69 310 ASN A O 1
ATOM 2479 N N . ASP A 1 311 ? 35.175 8.702 -10.524 1.00 63.78 311 ASP A N 1
ATOM 2480 C CA . ASP A 1 311 ? 36.342 9.581 -10.548 1.00 63.78 311 ASP A CA 1
ATOM 2481 C C . ASP A 1 311 ? 37.595 8.830 -10.059 1.00 63.78 311 ASP A C 1
ATOM 2483 O O . ASP A 1 311 ? 37.722 8.544 -8.867 1.00 63.78 311 ASP A O 1
ATOM 2487 N N . PRO A 1 312 ? 38.549 8.510 -10.953 1.00 57.41 312 PRO A N 1
ATOM 2488 C CA . PRO A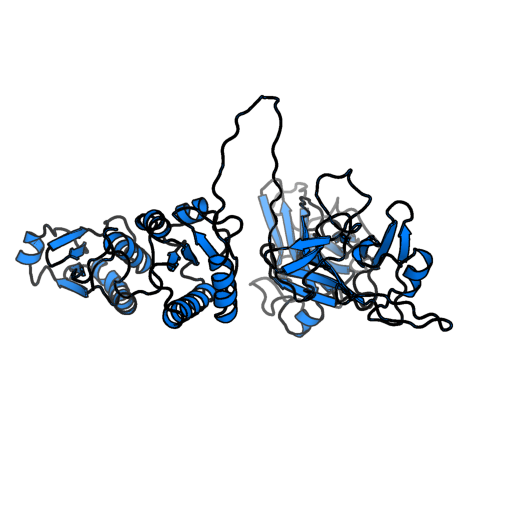 1 312 ? 39.761 7.775 -10.594 1.00 57.41 312 PRO A CA 1
ATOM 2489 C C . PRO A 1 312 ? 40.772 8.619 -9.800 1.00 57.41 312 PRO A C 1
ATOM 2491 O O . PRO A 1 312 ? 41.805 8.094 -9.384 1.00 57.41 312 PRO A O 1
ATOM 2494 N N . THR A 1 313 ? 40.525 9.922 -9.631 1.00 56.12 313 THR A N 1
ATOM 2495 C CA . THR A 1 313 ? 41.396 10.846 -8.894 1.00 56.12 313 THR A CA 1
ATOM 2496 C C . THR A 1 313 ? 40.932 11.103 -7.462 1.00 56.12 313 THR A C 1
ATOM 2498 O O . THR A 1 313 ? 41.689 11.684 -6.685 1.00 56.12 313 THR A O 1
ATOM 2501 N N . LEU A 1 314 ? 39.733 10.636 -7.095 1.00 61.38 314 LEU A N 1
ATOM 2502 C CA . LEU A 1 314 ? 39.167 10.790 -5.759 1.00 61.38 314 LEU A CA 1
ATOM 2503 C C . LEU A 1 314 ? 39.930 9.918 -4.750 1.00 61.38 314 LEU A C 1
ATOM 2505 O O . LEU A 1 314 ? 39.899 8.688 -4.811 1.00 61.38 314 LEU A O 1
ATOM 2509 N N . VAL A 1 315 ? 40.622 10.558 -3.807 1.00 60.72 315 VAL A N 1
ATOM 2510 C CA . VAL A 1 315 ? 41.319 9.889 -2.700 1.00 60.72 315 VAL A CA 1
ATOM 2511 C C . VAL A 1 315 ? 40.592 10.136 -1.383 1.00 60.72 315 VAL A C 1
ATOM 2513 O O . VAL A 1 315 ? 40.002 11.190 -1.178 1.00 60.72 315 VAL A O 1
ATOM 2516 N N . ALA A 1 316 ? 40.684 9.178 -0.458 1.00 56.66 316 ALA A N 1
ATOM 2517 C CA . ALA A 1 316 ? 40.000 9.177 0.840 1.00 56.66 316 ALA A CA 1
ATOM 2518 C C . ALA A 1 316 ? 40.087 10.491 1.646 1.00 56.66 316 ALA A C 1
ATOM 2520 O O . ALA A 1 316 ? 39.168 10.814 2.393 1.00 56.66 316 ALA A O 1
ATOM 2521 N N . ALA A 1 317 ? 41.186 11.238 1.498 1.00 54.59 317 ALA A N 1
ATOM 2522 C CA . ALA A 1 317 ? 41.447 12.477 2.227 1.00 54.59 317 ALA A CA 1
ATOM 2523 C C . ALA A 1 317 ? 40.555 13.661 1.804 1.00 54.59 317 ALA A C 1
ATOM 2525 O O . ALA A 1 317 ? 40.406 14.591 2.589 1.00 54.59 317 ALA A O 1
ATOM 2526 N N . ASP A 1 318 ? 39.955 13.624 0.610 1.00 55.44 318 ASP A N 1
ATOM 2527 C CA . ASP A 1 318 ? 39.146 14.730 0.076 1.00 55.44 318 ASP A CA 1
ATOM 2528 C C . ASP A 1 318 ? 37.654 14.602 0.434 1.00 55.44 318 ASP A C 1
ATOM 2530 O O . ASP A 1 318 ? 36.876 15.531 0.258 1.00 55.44 318 ASP A O 1
ATOM 2534 N N . VAL A 1 319 ? 37.221 13.449 0.943 1.00 55.56 319 VAL A N 1
ATOM 2535 C CA . VAL A 1 319 ? 35.823 13.015 0.828 1.00 55.56 319 VAL A CA 1
ATOM 2536 C C . VAL A 1 319 ? 34.899 13.585 1.910 1.00 55.56 319 VAL A C 1
ATOM 2538 O O . VAL A 1 319 ? 33.733 13.874 1.644 1.00 55.56 319 VAL A O 1
ATOM 2541 N N . THR A 1 320 ? 35.411 13.824 3.116 1.00 54.62 320 THR A N 1
ATOM 2542 C CA . THR A 1 320 ? 34.648 14.453 4.208 1.00 54.62 320 THR A CA 1
ATOM 2543 C C . THR A 1 320 ? 34.410 15.949 3.991 1.00 54.62 320 THR A C 1
ATOM 2545 O O . THR A 1 320 ? 33.460 16.488 4.547 1.00 54.62 320 THR A O 1
ATOM 2548 N N . GLU A 1 321 ? 35.212 16.624 3.160 1.00 54.47 321 GLU A N 1
ATOM 2549 C CA . GLU A 1 321 ? 35.012 18.041 2.802 1.00 54.47 321 GLU A CA 1
ATOM 2550 C C . GLU A 1 321 ? 34.052 18.243 1.610 1.00 54.47 321 GLU A C 1
ATOM 2552 O O . GLU A 1 321 ? 33.710 19.383 1.280 1.00 54.47 321 GLU A O 1
ATOM 2557 N N . LEU A 1 322 ? 33.631 17.153 0.952 1.00 52.03 322 LEU A N 1
ATOM 2558 C CA . LEU A 1 322 ? 32.837 17.167 -0.286 1.00 52.03 322 LEU A CA 1
ATOM 2559 C C . LEU A 1 322 ? 31.338 16.929 -0.080 1.00 52.03 322 LEU A C 1
ATOM 2561 O O . LEU A 1 322 ? 30.558 17.178 -1.001 1.00 52.03 322 LEU A O 1
ATOM 2565 N N . LEU A 1 323 ? 30.930 16.460 1.100 1.00 59.69 323 LEU A N 1
ATOM 2566 C CA . LEU A 1 323 ? 29.527 16.225 1.428 1.00 59.69 323 LEU A CA 1
ATOM 2567 C C . LEU A 1 323 ? 28.884 17.552 1.818 1.00 59.69 323 LEU A C 1
ATOM 2569 O O . LEU A 1 323 ? 29.118 18.063 2.911 1.00 59.69 323 LEU A O 1
ATOM 2573 N N . ASN A 1 324 ? 28.099 18.119 0.901 1.00 58.94 324 ASN A N 1
ATOM 2574 C CA . ASN A 1 324 ? 27.277 19.277 1.205 1.00 58.94 324 ASN A CA 1
ATOM 2575 C C . ASN A 1 324 ? 25.836 18.827 1.437 1.00 58.94 324 ASN A C 1
ATOM 2577 O O . ASN A 1 324 ? 25.218 18.212 0.562 1.00 58.94 324 ASN A O 1
ATOM 2581 N N . PHE A 1 325 ? 25.314 19.136 2.617 1.00 62.50 325 PHE A N 1
ATOM 2582 C CA . PHE A 1 325 ? 23.915 18.914 2.944 1.00 62.50 325 PHE A CA 1
ATOM 2583 C C . PHE A 1 325 ? 23.087 20.099 2.465 1.00 62.50 325 PHE A C 1
ATOM 2585 O O . PHE A 1 325 ? 23.588 21.211 2.315 1.00 62.50 325 PHE A O 1
ATOM 2592 N N . SER A 1 326 ? 21.796 19.872 2.240 1.00 57.78 326 SER A N 1
ATOM 2593 C CA . SER A 1 326 ? 20.861 20.962 1.948 1.00 57.78 326 SER A CA 1
ATOM 2594 C C . SER A 1 326 ? 20.686 21.919 3.143 1.00 57.78 326 SER A C 1
ATOM 2596 O O . SER A 1 326 ? 20.138 23.005 2.970 1.00 57.78 326 SER A O 1
ATOM 2598 N N . ASP A 1 327 ? 21.155 21.525 4.335 1.00 64.12 327 ASP A N 1
ATOM 2599 C CA . ASP A 1 327 ? 21.196 22.323 5.563 1.00 64.12 327 ASP A CA 1
ATOM 2600 C C . ASP A 1 327 ? 22.650 22.597 5.990 1.00 64.12 327 ASP A C 1
ATOM 2602 O O . ASP A 1 327 ? 23.403 21.671 6.304 1.00 64.12 327 ASP A O 1
ATOM 2606 N N . ASP A 1 328 ? 23.022 23.879 6.044 1.00 59.72 328 ASP A N 1
ATOM 2607 C CA . ASP A 1 328 ? 24.369 24.358 6.380 1.00 59.72 328 ASP A CA 1
ATOM 2608 C C . ASP A 1 328 ? 24.798 24.046 7.834 1.00 59.72 328 ASP A C 1
ATOM 2610 O O . ASP A 1 328 ? 25.982 24.167 8.153 1.00 59.72 328 ASP A O 1
ATOM 2614 N N . ASN A 1 329 ? 23.872 23.654 8.723 1.00 65.94 329 ASN A N 1
ATOM 2615 C CA . ASN A 1 329 ? 24.161 23.306 10.127 1.00 65.94 329 ASN A CA 1
ATOM 2616 C C . ASN A 1 329 ? 24.105 21.795 10.416 1.00 65.94 329 ASN A C 1
ATOM 2618 O O . ASN A 1 329 ? 24.057 21.383 11.575 1.00 65.94 329 ASN A O 1
ATOM 2622 N N . CYS A 1 330 ? 24.073 20.960 9.380 1.00 69.31 330 CYS A N 1
ATOM 2623 C CA . CYS A 1 330 ? 24.063 19.512 9.534 1.00 69.31 330 CYS A CA 1
ATOM 2624 C C . CYS A 1 330 ? 25.441 18.978 9.980 1.00 69.31 330 CYS A C 1
ATOM 2626 O O . CYS A 1 330 ? 26.443 19.180 9.295 1.00 69.31 330 CYS A O 1
ATOM 2628 N N . GLU A 1 331 ? 25.479 18.234 11.092 1.00 74.31 331 GLU A N 1
ATOM 2629 C CA . GLU A 1 331 ? 26.672 17.531 11.598 1.00 74.31 331 GLU A CA 1
ATOM 2630 C C . GLU A 1 331 ? 26.415 16.014 11.698 1.00 74.31 331 GLU A C 1
ATOM 2632 O O . GLU A 1 331 ? 26.182 15.489 12.790 1.00 74.31 331 GLU A O 1
ATOM 2637 N N . PRO A 1 332 ? 26.411 15.268 10.582 1.00 78.62 332 PRO A N 1
ATOM 2638 C CA . PRO A 1 332 ? 26.142 13.841 10.618 1.00 78.62 332 PRO A CA 1
ATOM 2639 C C . PRO A 1 332 ? 27.410 13.040 10.903 1.00 78.62 332 PRO A C 1
ATOM 2641 O O . PRO A 1 332 ? 28.534 13.483 10.652 1.00 78.62 332 PRO A O 1
ATOM 2644 N N . GLU A 1 333 ? 27.233 11.815 11.391 1.00 83.19 333 GLU A N 1
ATOM 2645 C CA . GLU A 1 333 ? 28.355 10.901 11.576 1.00 83.19 333 GLU A CA 1
ATOM 2646 C C . GLU A 1 333 ? 28.776 10.355 10.212 1.00 83.19 333 GLU A C 1
ATOM 2648 O O . GLU A 1 333 ? 28.063 9.557 9.605 1.00 83.19 333 GLU A O 1
ATOM 2653 N N . ILE A 1 334 ? 29.930 10.809 9.723 1.00 79.75 334 ILE A N 1
ATOM 2654 C CA . ILE A 1 334 ? 30.518 10.376 8.457 1.00 79.75 334 ILE A CA 1
ATOM 2655 C C . ILE A 1 334 ? 31.880 9.753 8.740 1.00 79.75 334 ILE A C 1
ATOM 2657 O O . ILE A 1 334 ? 32.761 10.387 9.323 1.00 79.75 334 ILE A O 1
ATOM 2661 N N . ILE A 1 335 ? 32.070 8.514 8.293 1.00 81.44 335 ILE A N 1
ATOM 2662 C CA . ILE A 1 335 ? 33.292 7.748 8.530 1.00 81.44 335 ILE A CA 1
ATOM 2663 C C . ILE A 1 335 ? 33.790 7.176 7.209 1.00 81.44 335 ILE A C 1
ATOM 2665 O O . ILE A 1 335 ? 33.067 6.480 6.500 1.00 81.44 335 ILE A O 1
ATOM 2669 N N . TYR A 1 336 ? 35.062 7.411 6.895 1.00 80.31 336 TYR A N 1
ATOM 2670 C CA . TYR A 1 336 ? 35.709 6.709 5.794 1.00 80.31 336 TYR A CA 1
ATOM 2671 C C . TYR A 1 336 ? 36.089 5.283 6.210 1.00 80.31 336 TYR A C 1
ATOM 2673 O O . TYR A 1 336 ? 36.782 5.069 7.205 1.00 80.31 336 TYR A O 1
ATOM 2681 N N . ASN A 1 337 ? 35.660 4.300 5.423 1.00 75.44 337 ASN A N 1
ATOM 2682 C CA . ASN A 1 337 ? 35.996 2.898 5.607 1.00 75.44 337 ASN A CA 1
ATOM 2683 C C . ASN A 1 337 ? 37.104 2.493 4.625 1.00 75.44 337 ASN A C 1
ATOM 2685 O O . ASN A 1 337 ? 36.837 2.193 3.460 1.00 75.44 337 ASN A O 1
ATOM 2689 N N . GLU A 1 338 ? 38.346 2.434 5.113 1.00 72.06 338 GLU A N 1
ATOM 2690 C CA . GLU A 1 338 ? 39.521 2.034 4.323 1.00 72.06 338 GLU A CA 1
ATOM 2691 C C . GLU A 1 338 ? 39.383 0.638 3.701 1.00 72.06 338 GLU A C 1
ATOM 2693 O O . GLU A 1 338 ? 39.800 0.422 2.566 1.00 72.06 338 GLU A O 1
ATOM 2698 N N . GLN A 1 339 ? 38.766 -0.312 4.411 1.00 73.81 339 GLN A N 1
ATOM 2699 C CA . GLN A 1 339 ? 38.650 -1.699 3.951 1.00 73.81 339 GLN A CA 1
ATOM 2700 C C . GLN A 1 339 ? 37.671 -1.852 2.788 1.00 73.81 339 GLN A C 1
ATOM 2702 O O . GLN A 1 339 ? 37.885 -2.685 1.911 1.00 73.81 339 GLN A O 1
ATOM 2707 N N . ARG A 1 340 ? 36.592 -1.064 2.792 1.00 73.06 340 ARG A N 1
ATOM 2708 C CA . ARG A 1 340 ? 35.578 -1.067 1.729 1.00 73.06 340 ARG A CA 1
ATOM 2709 C C . ARG A 1 340 ? 35.783 0.044 0.701 1.00 73.06 340 ARG A C 1
ATOM 2711 O O . ARG A 1 340 ? 35.022 0.106 -0.254 1.00 73.06 340 ARG A O 1
ATOM 2718 N N . SER A 1 341 ? 36.798 0.893 0.888 1.00 76.62 341 SER A N 1
ATOM 2719 C CA . SER A 1 341 ? 37.102 2.043 0.027 1.00 76.62 341 SER A CA 1
ATOM 2720 C C . SER A 1 341 ? 35.864 2.900 -0.250 1.00 76.62 341 SER A C 1
ATOM 2722 O O . SER A 1 341 ? 35.469 3.105 -1.397 1.00 76.62 341 SER A O 1
ATOM 2724 N N . GLY A 1 342 ? 35.215 3.368 0.816 1.00 78.56 342 GLY A N 1
ATOM 2725 C CA . GLY A 1 342 ? 33.981 4.143 0.711 1.00 78.56 342 GLY A CA 1
ATOM 2726 C C . GLY A 1 342 ? 33.613 4.877 1.990 1.00 78.56 342 GLY A C 1
ATOM 2727 O O . GLY A 1 342 ? 34.289 4.767 3.011 1.00 78.56 342 GLY A O 1
ATOM 2728 N N . ILE A 1 343 ? 32.534 5.639 1.915 1.00 79.62 343 ILE A N 1
ATOM 2729 C CA . ILE A 1 343 ? 32.025 6.505 2.973 1.00 79.62 343 ILE A CA 1
ATOM 2730 C C . ILE A 1 343 ? 30.850 5.810 3.632 1.00 79.62 343 ILE A C 1
ATOM 2732 O O . ILE A 1 343 ? 29.927 5.404 2.938 1.00 79.62 343 ILE A O 1
ATOM 2736 N N . PHE A 1 344 ? 30.858 5.724 4.952 1.00 84.56 344 PHE A N 1
ATOM 2737 C CA . PHE A 1 344 ? 29.682 5.423 5.749 1.00 84.56 344 PHE A CA 1
ATOM 2738 C C . PHE A 1 344 ? 29.090 6.723 6.293 1.00 84.56 344 PHE A C 1
ATOM 2740 O O . PHE A 1 344 ? 29.845 7.599 6.719 1.00 84.56 344 PHE A O 1
ATOM 2747 N N . PHE A 1 345 ? 27.766 6.837 6.306 1.00 86.06 345 PHE A N 1
ATOM 2748 C CA . PHE A 1 345 ? 27.059 7.927 6.968 1.00 86.06 345 PHE A CA 1
ATOM 2749 C C . PHE A 1 345 ? 25.948 7.394 7.875 1.00 86.06 345 PHE A C 1
ATOM 2751 O O . PHE A 1 345 ? 25.362 6.349 7.599 1.00 86.06 345 PHE A O 1
ATOM 2758 N N . SER A 1 346 ? 25.638 8.146 8.928 1.00 88.88 346 SER A N 1
ATOM 2759 C CA . SER A 1 346 ? 24.519 7.909 9.841 1.00 88.88 346 SER A CA 1
ATOM 2760 C C . SER A 1 346 ? 23.831 9.240 10.155 1.00 88.88 346 SER A C 1
ATOM 2762 O O . SER A 1 346 ? 24.444 10.138 10.740 1.00 88.88 346 SER A O 1
ATOM 2764 N N . ILE A 1 347 ? 22.562 9.373 9.759 1.00 86.31 347 ILE A N 1
ATOM 2765 C CA . ILE A 1 347 ? 21.766 10.607 9.865 1.00 86.31 347 ILE A CA 1
ATOM 2766 C C . ILE A 1 347 ? 20.447 10.295 10.565 1.00 86.31 347 ILE A C 1
ATOM 2768 O O . ILE A 1 347 ? 19.698 9.437 10.103 1.00 86.31 347 ILE A O 1
ATOM 2772 N N . LYS A 1 348 ? 20.128 10.995 11.659 1.00 87.94 348 LYS A N 1
ATOM 2773 C CA . LYS A 1 348 ? 18.826 10.835 12.325 1.00 87.94 348 LYS A CA 1
ATOM 2774 C C . LYS A 1 348 ? 17.683 11.309 11.428 1.00 87.94 348 LYS A C 1
ATOM 2776 O O . LYS A 1 348 ? 17.830 12.284 10.690 1.00 87.94 348 LYS A O 1
ATOM 2781 N N . LEU A 1 349 ? 16.532 10.644 11.513 1.00 86.19 349 LEU A N 1
ATOM 2782 C CA . LEU A 1 349 ? 15.372 11.010 10.699 1.00 86.19 349 LEU A CA 1
ATOM 2783 C C . LEU A 1 349 ? 14.929 12.457 10.979 1.00 86.19 349 LEU A C 1
ATOM 2785 O O . LEU A 1 349 ? 14.796 12.868 12.131 1.00 86.19 349 LEU A O 1
ATOM 2789 N N . GLY A 1 350 ? 14.700 13.229 9.912 1.00 78.56 350 GLY A N 1
ATOM 2790 C CA . GLY A 1 350 ? 14.299 14.642 9.986 1.00 78.56 350 GLY A CA 1
ATOM 2791 C C . GLY A 1 350 ? 15.442 15.649 10.183 1.00 78.56 350 GLY A C 1
ATOM 2792 O O . GLY A 1 350 ? 15.177 16.846 10.264 1.00 78.56 350 GLY A O 1
ATOM 2793 N N . GLN A 1 351 ? 16.701 15.204 10.245 1.00 83.38 351 GLN A N 1
ATOM 2794 C CA . GLN A 1 351 ? 17.868 16.095 10.252 1.00 83.38 351 GLN A CA 1
ATOM 2795 C C . GLN A 1 351 ? 18.426 16.314 8.836 1.00 83.38 351 GLN A C 1
ATOM 2797 O O . GLN A 1 351 ? 18.042 15.633 7.889 1.00 83.38 351 GLN A O 1
ATOM 2802 N N . CYS A 1 352 ? 19.353 17.264 8.685 1.00 77.94 352 CYS A N 1
ATOM 2803 C CA . CYS A 1 352 ? 20.175 17.421 7.477 1.00 77.94 352 CYS A CA 1
ATOM 2804 C C . CYS A 1 352 ? 19.417 17.715 6.171 1.00 77.94 352 CYS A C 1
ATOM 2806 O O . CYS A 1 352 ? 19.865 17.358 5.078 1.00 77.94 352 CYS A O 1
ATOM 2808 N N . GLY A 1 353 ? 18.272 18.395 6.286 1.00 72.75 353 GLY A N 1
ATOM 2809 C CA . GLY A 1 353 ? 17.410 18.717 5.147 1.00 72.75 353 GLY A CA 1
ATOM 2810 C C . GLY A 1 353 ? 16.670 17.506 4.571 1.00 72.75 353 GLY A C 1
ATOM 2811 O O . GLY A 1 353 ? 16.151 17.596 3.460 1.00 72.75 353 GLY A O 1
ATOM 2812 N N . MET A 1 354 ? 16.619 16.389 5.305 1.00 81.12 354 MET A N 1
ATOM 2813 C CA . MET A 1 354 ? 15.859 15.201 4.929 1.00 81.12 354 MET A CA 1
ATOM 2814 C C . MET A 1 354 ? 14.386 15.559 4.715 1.00 81.12 354 MET A C 1
ATOM 2816 O O . MET A 1 354 ? 13.741 16.172 5.568 1.00 81.12 354 MET A O 1
ATOM 2820 N N . THR A 1 355 ? 13.852 15.166 3.565 1.00 77.12 355 THR A N 1
ATOM 2821 C CA . THR A 1 355 ? 12.448 15.402 3.211 1.00 77.12 355 THR A CA 1
ATOM 2822 C C . THR A 1 355 ? 11.603 14.198 3.601 1.00 77.12 355 THR A C 1
ATOM 2824 O O . THR A 1 355 ? 12.106 13.074 3.633 1.00 77.12 355 THR A O 1
ATOM 2827 N N . ALA A 1 356 ? 10.328 14.426 3.911 1.00 75.44 356 ALA A N 1
ATOM 2828 C CA . ALA A 1 356 ? 9.377 13.364 4.205 1.00 75.44 356 ALA A CA 1
ATOM 2829 C C . ALA A 1 356 ? 8.086 13.584 3.412 1.00 75.44 356 ALA A C 1
ATOM 2831 O O . ALA A 1 356 ? 7.554 14.696 3.403 1.00 75.44 356 ALA A O 1
ATOM 2832 N N . GLU A 1 357 ? 7.595 12.535 2.762 1.00 70.75 357 GLU A N 1
ATOM 2833 C CA . GLU A 1 357 ? 6.343 12.552 2.005 1.00 70.75 357 GLU A CA 1
ATOM 2834 C C . GLU A 1 357 ? 5.535 11.278 2.257 1.00 70.75 357 GLU A C 1
ATOM 2836 O O . GLU A 1 357 ? 6.094 10.200 2.473 1.00 70.75 357 GLU A O 1
ATOM 2841 N N . SER A 1 358 ? 4.211 11.409 2.243 1.00 63.59 358 SER A N 1
ATOM 2842 C CA . SER A 1 358 ? 3.313 10.259 2.256 1.00 63.59 358 SER A CA 1
ATOM 2843 C C . SER A 1 358 ? 3.230 9.683 0.848 1.00 63.59 358 SER A C 1
ATOM 2845 O O . SER A 1 358 ? 3.031 10.412 -0.123 1.00 63.59 358 SER A O 1
ATOM 2847 N N . SER A 1 359 ? 3.399 8.372 0.736 1.00 52.72 359 SER A N 1
ATOM 2848 C CA . SER A 1 359 ? 3.423 7.650 -0.530 1.00 52.72 359 SER A CA 1
ATOM 2849 C C . SER A 1 359 ? 2.519 6.429 -0.425 1.00 52.72 359 SER A C 1
ATOM 2851 O O . SER A 1 359 ? 2.660 5.622 0.491 1.00 52.72 359 SER A O 1
ATOM 2853 N N . GLU A 1 360 ? 1.560 6.314 -1.339 1.00 51.00 360 GLU A N 1
ATOM 2854 C CA . GLU A 1 360 ? 0.659 5.167 -1.422 1.00 51.00 360 GLU A CA 1
ATOM 2855 C C . GLU A 1 360 ? 1.246 4.158 -2.417 1.00 51.00 360 GLU A C 1
ATOM 2857 O O . GLU A 1 360 ? 1.394 4.457 -3.603 1.00 51.00 360 GLU A O 1
ATOM 2862 N N . LEU A 1 361 ? 1.652 2.993 -1.908 1.00 46.31 361 LEU A N 1
ATOM 2863 C CA . LEU A 1 361 ? 2.295 1.912 -2.660 1.00 46.31 361 LEU A CA 1
ATOM 2864 C C . LEU A 1 361 ? 1.542 0.594 -2.409 1.00 46.31 361 LEU A C 1
ATOM 2866 O O . LEU A 1 361 ? 0.655 0.523 -1.562 1.00 46.31 361 LEU A O 1
ATOM 2870 N N . GLU A 1 362 ? 1.905 -0.484 -3.106 1.00 36.91 362 GLU A N 1
ATOM 2871 C CA . GLU A 1 362 ? 1.271 -1.814 -2.981 1.00 36.91 362 GLU A CA 1
ATOM 2872 C C . GLU A 1 362 ? 1.238 -2.380 -1.547 1.00 36.91 362 GLU A C 1
ATOM 2874 O O . GLU A 1 362 ? 0.421 -3.242 -1.232 1.00 36.91 362 GLU A O 1
ATOM 2879 N N . GLN A 1 363 ? 2.110 -1.884 -0.661 1.00 39.53 363 GLN A N 1
ATOM 2880 C CA . GLN A 1 363 ? 2.210 -2.288 0.747 1.00 39.53 363 GLN A CA 1
ATOM 2881 C C . GLN A 1 363 ? 1.315 -1.456 1.691 1.00 39.53 363 GLN A C 1
ATOM 2883 O O . GLN A 1 363 ? 1.324 -1.688 2.901 1.00 39.53 363 GLN A O 1
ATOM 2888 N N . GLY A 1 364 ? 0.549 -0.497 1.159 1.00 46.62 364 GLY A N 1
ATOM 2889 C CA . GLY A 1 364 ? -0.285 0.447 1.904 1.00 46.62 364 GLY A CA 1
ATOM 2890 C C . GLY A 1 364 ? 0.274 1.871 1.899 1.00 46.62 364 GLY A C 1
ATOM 2891 O O . GLY A 1 364 ? 1.196 2.203 1.154 1.00 46.62 364 GLY A O 1
ATOM 2892 N N . LEU A 1 365 ? -0.297 2.734 2.742 1.00 59.47 365 LEU A N 1
ATOM 2893 C CA . LEU A 1 365 ? 0.217 4.086 2.948 1.00 59.47 365 LEU A CA 1
ATOM 2894 C C . LEU A 1 365 ? 1.557 4.008 3.700 1.00 59.47 365 LEU A C 1
ATOM 2896 O O . LEU A 1 365 ? 1.659 3.398 4.767 1.00 59.47 365 LEU A O 1
ATOM 2900 N N . LEU A 1 366 ? 2.596 4.610 3.130 1.00 64.12 366 LEU A N 1
ATOM 2901 C CA . LEU A 1 366 ? 3.949 4.640 3.675 1.00 64.12 366 LEU A CA 1
ATOM 2902 C C . LEU A 1 366 ? 4.418 6.087 3.854 1.00 64.12 366 LEU A C 1
ATOM 2904 O O . LEU A 1 366 ? 4.005 6.991 3.131 1.00 64.12 366 LEU A O 1
ATOM 2908 N N . ILE A 1 367 ? 5.323 6.300 4.802 1.00 70.69 367 ILE A N 1
ATOM 2909 C CA . ILE A 1 367 ? 6.041 7.554 5.011 1.00 70.69 367 ILE A CA 1
ATOM 2910 C C . ILE A 1 367 ? 7.445 7.368 4.450 1.00 70.69 367 ILE A C 1
ATOM 2912 O O . ILE A 1 367 ? 8.244 6.595 4.981 1.00 70.69 367 ILE A O 1
ATOM 2916 N N . LYS A 1 368 ? 7.746 8.075 3.367 1.00 79.12 368 LYS A N 1
ATOM 2917 C CA . LYS A 1 368 ? 9.046 8.041 2.708 1.00 79.12 368 LYS A CA 1
ATOM 2918 C C . LYS A 1 368 ? 9.914 9.178 3.223 1.00 79.12 368 LYS A C 1
ATOM 2920 O O . LYS A 1 368 ? 9.599 10.343 2.999 1.00 79.12 368 LYS A O 1
ATOM 2925 N N . PHE A 1 369 ? 11.034 8.842 3.848 1.00 81.31 369 PHE A N 1
ATOM 2926 C CA . PHE A 1 369 ? 12.110 9.775 4.164 1.00 81.31 369 PHE A CA 1
ATOM 2927 C C . PHE A 1 369 ? 13.167 9.734 3.067 1.00 81.31 369 PHE A C 1
ATOM 2929 O O . PHE A 1 369 ? 13.706 8.666 2.783 1.00 81.31 369 PHE A O 1
ATOM 2936 N N . SER A 1 370 ? 13.486 10.887 2.480 1.00 79.62 370 SER A N 1
ATOM 2937 C CA . SER A 1 370 ? 14.460 11.003 1.391 1.00 79.62 370 SER A CA 1
ATOM 2938 C C . SER A 1 370 ? 15.607 11.926 1.790 1.00 79.62 370 SER A C 1
ATOM 2940 O O . SER A 1 370 ? 15.389 13.102 2.103 1.00 79.62 370 SER A O 1
ATOM 2942 N N . GLN A 1 371 ? 16.830 11.402 1.742 1.00 82.69 371 GLN A N 1
ATOM 2943 C CA . GLN A 1 371 ? 18.062 12.172 1.878 1.00 82.69 371 GLN A CA 1
ATOM 2944 C C . GLN A 1 371 ? 18.778 12.226 0.533 1.00 82.69 371 GLN A C 1
ATOM 2946 O O . GLN A 1 371 ? 19.088 11.190 -0.048 1.00 82.69 371 GLN A O 1
ATOM 2951 N N . VAL A 1 372 ? 19.098 13.431 0.068 1.00 75.44 372 VAL A N 1
ATOM 2952 C CA . VAL A 1 372 ? 19.912 13.637 -1.134 1.00 75.44 372 VAL A CA 1
ATOM 2953 C C . VAL A 1 372 ? 21.254 14.226 -0.722 1.00 75.44 372 VAL A C 1
ATOM 2955 O O . VAL A 1 372 ? 21.314 15.157 0.082 1.00 75.44 372 VAL A O 1
ATOM 2958 N N . PHE A 1 373 ? 22.336 13.665 -1.249 1.00 72.75 373 PHE A N 1
ATOM 2959 C CA . PHE A 1 373 ? 23.683 14.198 -1.098 1.00 72.75 373 PHE A CA 1
ATOM 2960 C C . PHE A 1 373 ? 24.085 14.906 -2.381 1.00 72.75 373 PHE A C 1
ATOM 2962 O O . PHE A 1 373 ? 24.172 14.266 -3.429 1.00 72.75 373 PHE A O 1
ATOM 2969 N N . HIS A 1 374 ? 24.355 16.209 -2.291 1.00 66.25 374 HIS A N 1
ATOM 2970 C CA . HIS A 1 374 ? 24.836 17.000 -3.418 1.00 66.25 374 HIS A CA 1
ATOM 2971 C C . HIS A 1 374 ? 26.358 17.125 -3.363 1.00 66.25 374 HIS A C 1
ATOM 2973 O O . HIS A 1 374 ? 26.931 17.568 -2.366 1.00 66.25 374 HIS A O 1
ATOM 2979 N N . PHE A 1 375 ? 27.015 16.816 -4.476 1.00 60.81 375 PHE A N 1
ATOM 2980 C CA . PHE A 1 375 ? 28.464 16.922 -4.604 1.00 60.81 375 PHE A CA 1
ATOM 2981 C C . PHE A 1 375 ? 28.787 18.111 -5.509 1.00 60.81 375 PHE A C 1
ATOM 2983 O O . PHE A 1 375 ? 28.548 18.087 -6.716 1.00 60.81 375 PHE A O 1
ATOM 2990 N N . THR A 1 376 ? 29.287 19.201 -4.915 1.00 49.22 376 THR A N 1
ATOM 2991 C CA . THR A 1 376 ? 29.561 20.457 -5.635 1.00 49.22 376 THR A CA 1
ATOM 2992 C C . THR A 1 376 ? 31.054 20.763 -5.742 1.00 49.22 376 THR A C 1
ATOM 2994 O O . THR A 1 376 ? 31.877 20.393 -4.909 1.00 49.22 376 THR A O 1
ATOM 2997 N N . LYS A 1 377 ? 31.413 21.484 -6.808 1.00 49.66 377 LYS A N 1
ATOM 2998 C CA . LYS A 1 377 ? 32.787 21.864 -7.153 1.00 49.66 377 LYS A CA 1
ATOM 2999 C C . LYS A 1 377 ? 33.368 22.880 -6.163 1.00 49.66 377 LYS A C 1
ATOM 3001 O O . LYS A 1 377 ? 32.904 24.021 -6.121 1.00 49.66 377 LYS A O 1
ATOM 3006 N N . LYS A 1 378 ? 34.475 22.546 -5.489 1.00 46.06 378 LYS A N 1
ATOM 3007 C CA . LYS A 1 378 ? 35.247 23.504 -4.676 1.00 46.06 378 LYS A CA 1
ATOM 3008 C C . LYS A 1 378 ? 36.676 23.665 -5.192 1.00 46.06 378 LYS A C 1
ATOM 3010 O O . LYS A 1 378 ? 37.323 22.716 -5.612 1.00 46.06 378 LYS A O 1
ATOM 3015 N N . THR A 1 379 ? 37.168 24.905 -5.197 1.00 40.09 379 THR A N 1
ATOM 3016 C CA . THR A 1 379 ? 38.566 25.219 -5.534 1.00 40.09 379 THR A CA 1
ATOM 3017 C C . THR A 1 379 ? 39.317 25.483 -4.238 1.00 40.09 379 THR A C 1
ATOM 3019 O O . THR A 1 379 ? 39.011 26.461 -3.557 1.00 40.09 379 THR A O 1
ATOM 3022 N N . VAL A 1 380 ? 40.299 24.647 -3.902 1.00 43.03 380 VAL A N 1
ATOM 3023 C CA . VAL A 1 380 ? 41.133 24.821 -2.704 1.00 43.03 380 VAL A CA 1
ATOM 3024 C C . VAL A 1 380 ? 42.580 25.080 -3.133 1.00 43.03 380 VAL A C 1
ATOM 3026 O O . VAL A 1 380 ? 43.135 24.381 -3.976 1.00 43.03 380 VAL A O 1
ATOM 3029 N N . ALA A 1 381 ? 43.184 26.142 -2.591 1.00 41.34 381 ALA A N 1
ATOM 3030 C CA . ALA A 1 381 ? 44.611 26.469 -2.728 1.00 41.34 381 ALA A CA 1
ATOM 3031 C C . ALA A 1 381 ? 45.183 26.532 -4.168 1.00 41.34 381 ALA A C 1
ATOM 3033 O O . ALA A 1 381 ? 46.359 26.257 -4.392 1.00 41.34 381 ALA A O 1
ATOM 3034 N N . GLY A 1 382 ? 44.376 26.924 -5.160 1.00 38.84 382 GLY A N 1
ATOM 3035 C CA . GLY A 1 382 ? 44.833 27.079 -6.550 1.00 38.84 382 GLY A CA 1
ATOM 3036 C C . GLY A 1 382 ? 44.975 25.768 -7.334 1.00 38.84 382 GLY A C 1
ATOM 3037 O O . GLY A 1 382 ? 45.264 25.815 -8.531 1.00 38.84 382 GLY A O 1
ATOM 3038 N N . ALA A 1 383 ? 44.706 24.619 -6.707 1.00 38.72 383 ALA A N 1
ATOM 3039 C CA . ALA A 1 383 ? 44.492 23.360 -7.401 1.00 38.72 383 ALA A CA 1
ATOM 3040 C C . ALA A 1 383 ? 43.042 23.306 -7.901 1.00 38.72 383 ALA A C 1
ATOM 3042 O O . ALA A 1 383 ? 42.088 23.532 -7.154 1.00 38.72 383 ALA A O 1
ATOM 3043 N N . ARG A 1 384 ? 42.869 23.037 -9.199 1.00 36.94 384 ARG A N 1
ATOM 3044 C CA . ARG A 1 384 ? 41.561 22.676 -9.750 1.00 36.94 384 ARG A CA 1
ATOM 3045 C C . ARG A 1 384 ? 41.357 21.206 -9.437 1.00 36.94 384 ARG A C 1
ATOM 3047 O O . ARG A 1 384 ? 41.891 20.367 -10.155 1.00 36.94 384 ARG A O 1
ATOM 3054 N N . ILE A 1 385 ? 40.643 20.920 -8.359 1.00 43.16 385 ILE A N 1
ATOM 3055 C CA . ILE A 1 385 ? 40.165 19.569 -8.115 1.00 43.16 385 ILE A CA 1
ATOM 3056 C C . ILE A 1 385 ? 38.832 19.452 -8.857 1.00 43.16 385 ILE A C 1
ATOM 3058 O O . ILE A 1 385 ? 37.939 20.291 -8.702 1.00 43.16 385 ILE A O 1
ATOM 3062 N N . PHE A 1 386 ? 38.789 18.530 -9.813 1.00 41.19 386 PHE A N 1
ATOM 3063 C CA . PHE A 1 386 ? 37.627 18.268 -10.648 1.00 41.19 386 PHE A CA 1
ATOM 3064 C C . PHE A 1 386 ? 36.942 17.059 -10.042 1.00 41.19 386 PHE A C 1
ATOM 3066 O O . PHE A 1 386 ? 37.578 16.024 -9.951 1.00 41.19 386 PHE A O 1
ATOM 3073 N N . PHE A 1 387 ? 35.688 17.211 -9.640 1.00 48.56 387 PHE A N 1
ATOM 3074 C CA . PHE A 1 387 ? 34.859 16.099 -9.209 1.00 48.56 387 PHE A CA 1
ATOM 3075 C C . PHE A 1 387 ? 33.549 16.203 -9.976 1.00 48.56 387 PHE A C 1
ATOM 3077 O O . PHE A 1 387 ? 32.965 17.287 -10.037 1.00 48.56 387 PHE A O 1
ATOM 3084 N N . ALA A 1 388 ? 33.154 15.086 -10.578 1.00 37.09 388 ALA A N 1
ATOM 3085 C CA . ALA A 1 388 ? 32.086 14.913 -11.558 1.00 37.09 388 ALA A CA 1
ATOM 3086 C C . ALA A 1 388 ? 32.468 15.294 -13.004 1.00 37.09 388 ALA A C 1
ATOM 3088 O O . ALA A 1 388 ? 32.484 16.455 -13.417 1.00 37.09 388 ALA A O 1
ATOM 3089 N N . ASN A 1 389 ? 32.686 14.256 -13.814 1.00 45.59 389 ASN A N 1
ATOM 3090 C CA . ASN A 1 389 ? 32.143 14.262 -15.173 1.00 45.59 389 ASN A CA 1
ATOM 3091 C C . ASN A 1 389 ? 30.600 14.238 -15.076 1.00 45.59 389 ASN A C 1
ATOM 3093 O O . ASN A 1 389 ? 30.075 13.959 -14.002 1.00 45.59 389 ASN A O 1
ATOM 3097 N N . ASP A 1 390 ? 29.877 14.483 -16.172 1.00 44.62 390 ASP A N 1
ATOM 3098 C CA . ASP A 1 390 ? 28.404 14.620 -16.264 1.00 44.62 390 ASP A CA 1
ATOM 3099 C C . ASP A 1 390 ? 27.554 13.402 -15.780 1.00 44.62 390 ASP A C 1
ATOM 3101 O O . ASP A 1 390 ? 26.414 13.251 -16.210 1.00 44.62 390 ASP A O 1
ATOM 3105 N N . PHE A 1 391 ? 28.089 12.490 -14.957 1.00 45.53 391 PHE A N 1
ATOM 3106 C CA . PHE A 1 391 ? 27.558 11.158 -14.648 1.00 45.53 391 PHE A CA 1
ATOM 3107 C C . PHE A 1 391 ? 26.744 11.033 -13.350 1.00 45.53 391 PHE A C 1
ATOM 3109 O O . PHE A 1 391 ? 25.725 10.353 -13.388 1.00 45.53 391 PHE A O 1
ATOM 3116 N N . ALA A 1 392 ? 27.140 11.661 -12.235 1.00 51.50 392 ALA A N 1
ATOM 3117 C CA . ALA A 1 392 ? 26.348 11.678 -10.995 1.00 51.50 392 ALA A CA 1
ATOM 3118 C C . ALA A 1 392 ? 26.792 12.827 -10.071 1.00 51.50 392 ALA A C 1
ATOM 3120 O O . ALA A 1 392 ? 27.833 12.747 -9.423 1.00 51.50 392 ALA A O 1
ATOM 3121 N N . SER A 1 393 ? 26.016 13.911 -10.019 1.00 56.50 393 SER A N 1
ATOM 3122 C CA . SER A 1 393 ? 26.220 15.012 -9.062 1.00 56.50 393 SER A CA 1
ATOM 3123 C C . SER A 1 393 ? 25.486 14.793 -7.736 1.00 56.50 393 SER A C 1
ATOM 3125 O O . SER A 1 393 ? 25.684 15.566 -6.797 1.00 56.50 393 SER A O 1
ATOM 3127 N N . GLU A 1 394 ? 24.618 13.776 -7.675 1.00 66.19 394 GLU A N 1
ATOM 3128 C CA . GLU A 1 394 ? 23.679 13.543 -6.579 1.00 66.19 394 GLU A CA 1
ATOM 3129 C C . GLU A 1 394 ? 23.473 12.043 -6.317 1.00 66.19 394 GLU A C 1
ATOM 3131 O O . GLU A 1 394 ? 23.367 11.244 -7.254 1.00 66.19 394 GLU A O 1
ATOM 3136 N N . PHE A 1 395 ? 23.393 11.678 -5.036 1.00 71.88 395 PHE A N 1
ATOM 3137 C CA . PHE A 1 395 ? 23.009 10.342 -4.570 1.00 71.88 395 PHE A CA 1
ATOM 3138 C C . PHE A 1 395 ? 21.814 10.470 -3.628 1.00 71.88 395 PHE A C 1
ATOM 3140 O O . PHE A 1 395 ? 21.888 11.225 -2.656 1.00 71.88 395 PHE A O 1
ATOM 3147 N N . GLY A 1 396 ? 20.727 9.754 -3.913 1.00 73.62 396 GLY A N 1
ATOM 3148 C CA . GLY A 1 396 ? 19.518 9.756 -3.091 1.00 73.62 396 GLY A CA 1
ATOM 3149 C C . GLY A 1 396 ? 19.348 8.465 -2.294 1.00 73.62 396 GLY A C 1
ATOM 3150 O O . GLY A 1 396 ? 19.624 7.365 -2.767 1.00 73.62 396 GLY A O 1
ATOM 3151 N N . PHE A 1 397 ? 18.871 8.595 -1.066 1.00 78.81 397 PHE A N 1
ATOM 3152 C CA . PHE A 1 397 ? 18.625 7.490 -0.150 1.00 78.81 397 PHE A CA 1
ATOM 3153 C C . PHE A 1 397 ? 17.209 7.623 0.387 1.00 78.81 397 PHE A C 1
ATOM 3155 O O . PHE A 1 397 ? 16.888 8.624 1.029 1.00 78.81 397 PHE A O 1
ATOM 3162 N N . ASN A 1 398 ? 16.372 6.620 0.123 1.00 77.75 398 ASN A N 1
ATOM 3163 C CA . ASN A 1 398 ? 14.951 6.655 0.449 1.00 77.75 398 ASN A CA 1
ATOM 3164 C C . ASN A 1 398 ? 14.593 5.515 1.410 1.00 77.75 398 ASN A C 1
ATOM 3166 O O . ASN A 1 398 ? 14.725 4.335 1.082 1.00 77.75 398 ASN A O 1
ATOM 3170 N N . CYS A 1 399 ? 14.103 5.864 2.594 1.00 75.00 399 CYS A N 1
ATOM 3171 C CA . CYS A 1 399 ? 13.559 4.919 3.561 1.00 75.00 399 CYS A CA 1
ATOM 3172 C C . CYS A 1 399 ? 12.037 5.032 3.583 1.00 75.00 399 CYS A C 1
ATOM 3174 O O . CYS A 1 399 ? 11.507 6.088 3.913 1.00 75.00 399 CYS A O 1
ATOM 3176 N N . PHE A 1 400 ? 11.338 3.951 3.264 1.00 69.44 400 PHE A N 1
ATOM 3177 C CA . PHE A 1 400 ? 9.882 3.878 3.310 1.00 69.44 400 PHE A CA 1
ATOM 3178 C C . PHE A 1 400 ? 9.457 3.160 4.583 1.00 69.44 400 PHE A C 1
ATOM 3180 O O . PHE A 1 400 ? 9.821 2.004 4.782 1.00 69.44 400 PHE A O 1
ATOM 3187 N N . TYR A 1 401 ? 8.682 3.831 5.427 1.00 70.94 401 TYR A N 1
ATOM 3188 C CA . TYR A 1 401 ? 8.161 3.265 6.664 1.00 70.94 401 TYR A CA 1
ATOM 3189 C C . TYR A 1 401 ? 6.650 3.087 6.597 1.00 70.94 401 TYR A C 1
ATOM 3191 O O . TYR A 1 401 ? 5.964 3.922 6.017 1.00 70.94 401 TYR A O 1
ATOM 3199 N N . THR A 1 402 ? 6.097 2.051 7.222 1.00 69.69 402 THR A N 1
ATOM 3200 C CA . THR A 1 402 ? 4.637 1.880 7.298 1.00 69.69 402 THR A CA 1
ATOM 3201 C C . THR A 1 402 ? 3.956 3.066 7.990 1.00 69.69 402 THR A C 1
ATOM 3203 O O . THR A 1 402 ? 4.451 3.575 8.992 1.00 69.69 402 THR A O 1
ATOM 3206 N N . SER A 1 403 ? 2.799 3.522 7.499 1.00 61.91 403 SER A N 1
ATOM 3207 C CA . SER A 1 403 ? 2.009 4.560 8.190 1.00 61.91 403 SER A CA 1
ATOM 3208 C C . SER A 1 403 ? 1.145 3.998 9.328 1.00 61.91 403 SER A C 1
ATOM 3210 O O . SER A 1 403 ? 0.375 4.725 9.957 1.00 61.91 403 SER A O 1
ATOM 3212 N N . SER A 1 404 ? 1.236 2.693 9.588 1.00 63.19 404 SER A N 1
ATOM 3213 C CA . SER A 1 404 ? 0.566 2.020 10.696 1.00 63.19 404 SER A CA 1
ATOM 3214 C C . SER A 1 404 ? 1.446 0.928 11.300 1.00 63.19 404 SER A C 1
ATOM 3216 O O . SER A 1 404 ? 2.325 0.374 10.634 1.00 63.19 404 SER A O 1
ATOM 3218 N N . THR A 1 405 ? 1.231 0.644 12.581 1.00 65.31 405 THR A N 1
ATOM 3219 C CA . THR A 1 405 ? 1.897 -0.442 13.316 1.00 65.31 405 THR A CA 1
ATOM 3220 C C . THR A 1 405 ? 1.034 -0.885 14.504 1.00 65.31 405 THR A C 1
ATOM 3222 O O . THR A 1 405 ? 0.024 -0.255 14.832 1.00 65.31 405 THR A O 1
ATOM 3225 N N . VAL A 1 406 ? 1.407 -1.992 15.141 1.00 64.69 406 VAL A N 1
ATOM 3226 C CA . VAL A 1 406 ? 0.718 -2.586 16.290 1.00 64.69 406 VAL A CA 1
ATOM 3227 C C . VAL A 1 406 ? 1.704 -2.724 17.447 1.00 64.69 406 VAL A C 1
ATOM 3229 O O . VAL A 1 406 ? 2.890 -2.979 17.253 1.00 64.69 406 VAL A O 1
ATOM 3232 N N . THR A 1 407 ? 1.213 -2.589 18.671 1.00 61.81 407 THR A N 1
ATOM 3233 C CA . THR A 1 407 ? 1.995 -2.831 19.890 1.00 61.81 407 THR A CA 1
ATOM 3234 C C . THR A 1 407 ? 2.387 -4.319 20.016 1.00 61.81 407 THR A C 1
ATOM 3236 O O . THR A 1 407 ? 1.519 -5.181 19.918 1.00 61.81 407 THR A O 1
ATOM 3239 N N . ASP A 1 408 ? 3.680 -4.614 20.209 1.00 49.75 408 ASP A N 1
ATOM 3240 C CA . ASP A 1 408 ? 4.343 -5.924 20.427 1.00 49.75 408 ASP A CA 1
ATOM 3241 C C . ASP A 1 408 ? 3.635 -7.228 19.915 1.00 49.75 408 ASP A C 1
ATOM 3243 O O . ASP A 1 408 ? 3.058 -7.979 20.701 1.00 49.75 408 ASP A O 1
ATOM 3247 N N . ARG A 1 409 ? 3.783 -7.569 18.611 1.00 37.28 409 ARG A N 1
ATOM 3248 C CA . ARG A 1 409 ? 3.786 -8.935 17.982 1.00 37.28 409 ARG A CA 1
ATOM 3249 C C . ARG A 1 409 ? 4.360 -8.857 16.543 1.00 37.28 409 ARG A C 1
ATOM 3251 O O . ARG A 1 409 ? 4.127 -7.866 15.867 1.00 37.28 409 ARG A O 1
ATOM 3258 N N . SER A 1 410 ? 5.121 -9.861 16.068 1.00 29.34 410 SER A N 1
ATOM 3259 C CA . SER A 1 410 ? 6.028 -9.737 14.897 1.00 29.34 410 SER A CA 1
ATOM 3260 C C . SER A 1 410 ? 5.761 -10.654 13.683 1.00 29.34 410 SER A C 1
ATOM 3262 O O . SER A 1 410 ? 5.474 -11.843 13.833 1.00 29.34 410 SER A O 1
ATOM 3264 N N . LYS A 1 411 ? 6.013 -10.118 12.471 1.00 24.47 411 LYS A N 1
ATOM 3265 C CA . LYS A 1 411 ? 6.587 -10.802 11.283 1.00 24.47 411 LYS A CA 1
ATOM 3266 C C . LYS A 1 411 ? 7.210 -9.744 10.346 1.00 24.47 411 LYS A C 1
ATOM 3268 O O . LYS A 1 411 ? 6.599 -8.702 10.168 1.00 24.47 411 LYS A O 1
ATOM 3273 N N . TYR A 1 412 ? 8.385 -9.986 9.745 1.00 31.14 412 TYR A N 1
ATOM 3274 C CA . TYR A 1 412 ? 9.033 -9.031 8.821 1.00 31.14 412 TYR A CA 1
ATOM 3275 C C . TYR A 1 412 ? 9.597 -9.691 7.552 1.00 31.14 412 TYR A C 1
ATOM 3277 O O . TYR A 1 412 ? 9.970 -10.865 7.560 1.00 31.14 412 TYR A O 1
ATOM 3285 N N . SER A 1 413 ? 9.677 -8.896 6.482 1.00 26.38 413 SER A N 1
ATOM 3286 C CA . SER A 1 413 ? 10.469 -9.120 5.267 1.00 26.38 413 SER A CA 1
ATOM 3287 C C . SER A 1 413 ? 10.974 -7.756 4.793 1.00 26.38 413 SER A C 1
ATOM 3289 O O . SER A 1 413 ? 10.221 -6.788 4.831 1.00 26.38 413 SER A O 1
ATOM 3291 N N . VAL A 1 414 ? 12.239 -7.669 4.385 1.00 27.03 414 VAL A N 1
ATOM 3292 C CA . VAL A 1 414 ? 12.902 -6.417 3.993 1.00 27.03 414 VAL A CA 1
ATOM 3293 C C . VAL A 1 414 ? 13.389 -6.562 2.558 1.00 27.03 414 VAL A C 1
ATOM 3295 O O . VAL A 1 414 ? 14.145 -7.489 2.269 1.00 27.03 414 VAL A O 1
ATOM 3298 N N . THR A 1 415 ? 13.001 -5.631 1.687 1.00 29.22 415 THR A N 1
ATOM 3299 C CA . THR A 1 415 ? 13.444 -5.585 0.286 1.00 29.22 415 THR A CA 1
ATOM 3300 C C . THR A 1 415 ? 14.181 -4.272 0.032 1.00 29.22 415 THR A C 1
ATOM 3302 O O . THR A 1 415 ? 13.719 -3.202 0.432 1.00 29.22 415 THR A O 1
ATOM 3305 N N . THR A 1 416 ? 15.355 -4.359 -0.592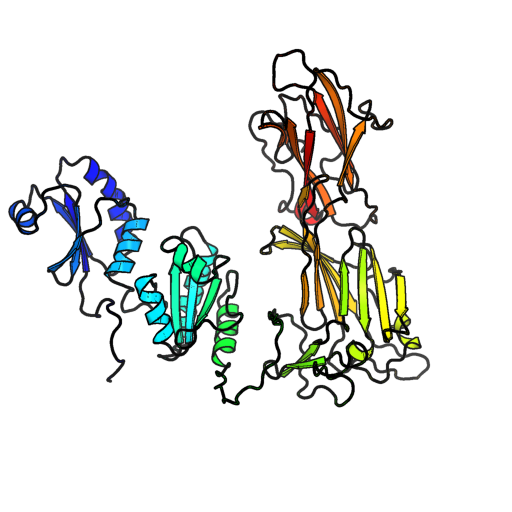 1.00 30.38 416 THR A N 1
ATOM 3306 C CA . THR A 1 416 ? 16.212 -3.220 -0.954 1.00 30.38 416 THR A CA 1
ATOM 3307 C C . THR A 1 416 ? 16.324 -3.130 -2.469 1.00 30.38 416 THR A C 1
ATOM 3309 O O . THR A 1 416 ? 16.746 -4.105 -3.089 1.00 30.38 416 THR A O 1
ATOM 3312 N N . ASN A 1 417 ? 16.012 -1.968 -3.043 1.00 37.19 417 ASN A N 1
ATOM 3313 C CA . ASN A 1 417 ? 16.058 -1.729 -4.487 1.00 37.19 417 ASN A CA 1
ATOM 3314 C C . ASN A 1 417 ? 17.070 -0.620 -4.808 1.00 37.19 417 ASN A C 1
ATOM 3316 O O . ASN A 1 417 ? 17.108 0.401 -4.125 1.00 37.19 417 ASN A O 1
ATOM 3320 N N . ILE A 1 418 ? 17.886 -0.807 -5.849 1.00 36.66 418 ILE A N 1
ATOM 3321 C CA . ILE A 1 418 ? 18.832 0.204 -6.348 1.00 36.66 418 ILE A CA 1
ATOM 3322 C C . ILE A 1 418 ? 18.362 0.649 -7.730 1.00 36.66 418 ILE A C 1
ATOM 3324 O O . ILE A 1 418 ? 18.202 -0.177 -8.628 1.00 36.66 418 ILE A O 1
ATOM 3328 N N . ILE A 1 419 ? 18.138 1.952 -7.898 1.00 43.81 419 ILE A N 1
ATOM 3329 C CA . ILE A 1 419 ? 17.640 2.564 -9.132 1.00 43.81 419 ILE A CA 1
ATOM 3330 C C . ILE A 1 419 ? 18.541 3.763 -9.445 1.00 43.81 419 ILE A C 1
ATOM 3332 O O . ILE A 1 419 ? 18.469 4.797 -8.782 1.00 43.81 419 ILE A O 1
ATOM 3336 N N . ASN A 1 420 ? 19.391 3.656 -10.470 1.00 58.66 420 ASN A N 1
ATOM 3337 C CA . ASN A 1 420 ? 20.398 4.676 -10.810 1.00 58.66 420 ASN A CA 1
ATOM 3338 C C . ASN A 1 420 ? 21.377 4.947 -9.642 1.00 58.66 420 ASN A C 1
ATOM 3340 O O . ASN A 1 420 ? 21.992 4.010 -9.140 1.00 58.66 420 ASN A O 1
ATOM 3344 N N . SER A 1 421 ? 21.550 6.213 -9.229 1.00 52.66 421 SER A N 1
ATOM 3345 C CA . SER A 1 421 ? 22.298 6.619 -8.026 1.00 52.66 421 SER A CA 1
ATOM 3346 C C . SER A 1 421 ? 21.429 6.697 -6.764 1.00 52.66 421 SER A C 1
ATOM 3348 O O . SER A 1 421 ? 21.890 7.211 -5.742 1.00 52.66 421 SER A O 1
ATOM 3350 N N . ASN A 1 422 ? 20.189 6.195 -6.827 1.00 47.91 422 ASN A N 1
ATOM 3351 C CA . ASN A 1 422 ? 19.269 6.149 -5.700 1.00 47.91 422 ASN A CA 1
ATOM 3352 C C . ASN A 1 422 ? 19.154 4.730 -5.140 1.00 47.91 422 ASN A C 1
ATOM 3354 O O . ASN A 1 422 ? 19.140 3.749 -5.887 1.00 47.91 422 ASN A O 1
ATOM 3358 N N . ILE A 1 423 ? 19.032 4.623 -3.823 1.00 46.53 423 ILE A N 1
ATOM 3359 C CA . ILE A 1 423 ? 18.770 3.360 -3.133 1.00 46.53 423 ILE A CA 1
ATOM 3360 C C . ILE A 1 423 ? 17.562 3.506 -2.216 1.00 46.53 423 ILE A C 1
ATOM 3362 O O . ILE A 1 423 ? 17.412 4.508 -1.516 1.00 46.53 423 ILE A O 1
ATOM 3366 N N . GLU A 1 424 ? 16.701 2.495 -2.233 1.00 55.38 424 GLU A N 1
ATOM 3367 C CA . GLU A 1 424 ? 15.425 2.489 -1.532 1.00 55.38 424 GLU A CA 1
ATOM 3368 C C . GLU A 1 424 ? 15.295 1.256 -0.642 1.00 55.38 424 GLU A C 1
ATOM 3370 O O . GLU A 1 424 ? 15.701 0.149 -1.017 1.00 55.38 424 GLU A O 1
ATOM 3375 N N . LYS A 1 425 ? 14.717 1.435 0.547 1.00 49.62 425 LYS A N 1
ATOM 3376 C CA . LYS A 1 425 ? 14.468 0.339 1.484 1.00 49.62 425 LYS A CA 1
ATOM 3377 C C . LYS A 1 425 ? 13.156 0.527 2.235 1.00 49.62 425 LYS A C 1
ATOM 3379 O O . LYS A 1 425 ? 12.864 1.615 2.723 1.00 49.62 425 LYS A O 1
ATOM 3384 N N . PHE A 1 426 ? 12.412 -0.568 2.358 1.00 48.00 426 PHE A N 1
ATOM 3385 C CA . PHE A 1 426 ? 11.106 -0.630 3.011 1.00 48.00 426 PHE A CA 1
ATOM 3386 C C . PHE A 1 426 ? 11.225 -1.237 4.411 1.00 48.00 426 PHE A C 1
ATOM 3388 O O . PHE A 1 426 ? 11.882 -2.268 4.587 1.00 48.00 426 PHE A O 1
ATOM 3395 N N . VAL A 1 427 ? 10.616 -0.587 5.403 1.00 53.97 427 VAL A N 1
ATOM 3396 C CA . VAL A 1 427 ? 10.705 -0.918 6.833 1.00 53.97 427 VAL A CA 1
ATOM 3397 C C . VAL A 1 427 ? 9.350 -0.685 7.519 1.00 53.97 427 VAL A C 1
ATOM 3399 O O . VAL A 1 427 ? 8.508 0.069 7.046 1.00 53.97 427 VAL A O 1
ATOM 3402 N N . ASN A 1 428 ? 9.121 -1.344 8.646 1.00 57.34 428 ASN A N 1
ATOM 3403 C CA . ASN A 1 428 ? 7.985 -1.144 9.547 1.00 57.34 428 ASN A CA 1
ATOM 3404 C C . ASN A 1 428 ? 8.453 -0.553 10.889 1.00 57.34 428 ASN A C 1
ATOM 3406 O O . ASN A 1 428 ? 9.610 -0.694 11.275 1.00 57.34 428 ASN A O 1
ATOM 3410 N N . TRP A 1 429 ? 7.546 0.078 11.636 1.00 62.56 429 TRP A N 1
ATOM 3411 C CA . TRP A 1 429 ? 7.827 0.624 12.980 1.00 62.56 429 TRP A CA 1
ATOM 3412 C C . TRP A 1 429 ? 7.700 -0.405 14.112 1.00 62.56 429 TRP A C 1
ATOM 3414 O O . TRP A 1 429 ? 7.576 -0.059 15.287 1.00 62.56 429 TRP A O 1
ATOM 3424 N N . ASP A 1 430 ? 7.666 -1.688 13.778 1.00 60.59 430 ASP A N 1
ATOM 3425 C CA . ASP A 1 430 ? 7.307 -2.719 14.743 1.00 60.59 430 ASP A CA 1
ATOM 3426 C C . ASP A 1 430 ? 8.338 -2.781 15.887 1.00 60.59 430 ASP A C 1
ATOM 3428 O O . ASP A 1 430 ? 9.544 -2.702 15.664 1.00 60.59 430 ASP A O 1
ATOM 3432 N N . GLN A 1 431 ? 7.850 -2.943 17.124 1.00 65.31 431 GLN A N 1
ATOM 3433 C CA . GLN A 1 431 ? 8.613 -2.919 18.391 1.00 65.31 431 GLN A CA 1
ATOM 3434 C C . GLN A 1 431 ? 9.095 -1.539 18.877 1.00 65.31 431 GLN A C 1
ATOM 3436 O O . GLN A 1 431 ? 9.605 -1.444 20.002 1.00 65.31 431 GLN A O 1
ATOM 3441 N N . THR A 1 432 ? 8.888 -0.458 18.114 1.00 74.44 432 THR A N 1
ATOM 3442 C CA . THR A 1 432 ? 9.196 0.903 18.596 1.00 74.44 432 THR A CA 1
ATOM 3443 C C . THR A 1 432 ? 8.078 1.492 19.449 1.00 74.44 432 THR A C 1
ATOM 3445 O O . THR A 1 432 ? 8.311 2.474 20.148 1.00 74.44 432 THR A O 1
ATOM 3448 N N . PHE A 1 433 ? 6.880 0.902 19.421 1.00 82.12 433 PHE A N 1
ATOM 3449 C CA . PHE A 1 433 ? 5.738 1.316 20.234 1.00 82.12 433 PHE A CA 1
ATOM 3450 C C . PHE A 1 433 ? 5.468 0.340 21.376 1.00 82.12 433 PHE A C 1
ATOM 3452 O O . PHE A 1 433 ? 5.438 -0.875 21.179 1.00 82.12 433 PHE A O 1
ATOM 3459 N N . GLY A 1 434 ? 5.245 0.885 22.570 1.00 82.06 434 GLY A N 1
ATOM 3460 C CA . GLY A 1 434 ? 4.921 0.121 23.772 1.00 82.06 434 GLY A CA 1
ATOM 3461 C C . GLY A 1 434 ? 3.684 0.649 24.486 1.00 82.06 434 GLY A C 1
ATOM 3462 O O . GLY A 1 434 ? 3.324 1.815 24.337 1.00 82.06 434 GLY A O 1
ATOM 3463 N N . ILE A 1 435 ? 3.062 -0.218 25.290 1.00 84.50 435 ILE A N 1
ATOM 3464 C CA . ILE A 1 435 ? 2.020 0.160 26.250 1.00 84.50 435 ILE A CA 1
ATOM 3465 C C . ILE A 1 435 ? 2.579 -0.023 27.656 1.00 84.50 435 ILE A C 1
ATOM 3467 O O . ILE A 1 435 ? 3.146 -1.071 27.965 1.00 84.50 435 ILE A O 1
ATOM 3471 N N . ARG A 1 436 ? 2.393 0.986 28.506 1.00 86.19 436 ARG A N 1
ATOM 3472 C CA . ARG A 1 436 ? 2.698 0.928 29.941 1.00 86.19 436 ARG A CA 1
ATOM 3473 C C . ARG A 1 436 ? 1.471 1.291 30.758 1.00 86.19 436 ARG A C 1
ATOM 3475 O O . ARG A 1 436 ? 0.649 2.085 30.303 1.00 86.19 436 ARG A O 1
ATOM 3482 N N . PHE A 1 437 ? 1.371 0.745 31.964 1.00 83.31 437 PHE A N 1
ATOM 3483 C CA . PHE A 1 437 ? 0.254 0.992 32.873 1.00 83.31 437 PHE A CA 1
ATOM 3484 C C . PHE A 1 437 ? 0.697 1.814 34.074 1.00 83.31 437 PHE A C 1
ATOM 3486 O O . PHE A 1 437 ? 1.818 1.665 34.553 1.00 83.31 437 PHE A O 1
ATOM 3493 N N . PHE A 1 438 ? -0.191 2.671 34.570 1.00 87.56 438 PHE A N 1
ATOM 3494 C CA . PHE A 1 438 ? 0.106 3.597 35.656 1.00 87.56 438 PHE A CA 1
ATOM 3495 C C . PHE A 1 438 ? -0.942 3.526 36.759 1.00 87.56 438 PHE A C 1
ATOM 3497 O O . PHE A 1 438 ? -2.125 3.275 36.520 1.00 87.56 438 PHE A O 1
ATOM 3504 N N . GLU A 1 439 ? -0.491 3.786 37.983 1.00 84.06 439 GLU A N 1
ATOM 3505 C CA . GLU A 1 439 ? -1.338 3.768 39.177 1.00 84.06 439 GLU A CA 1
ATOM 3506 C C . GLU A 1 439 ? -2.485 4.791 39.098 1.00 84.06 439 GLU A C 1
ATOM 3508 O O . GLU A 1 439 ? -3.577 4.540 39.602 1.00 84.06 439 GLU A O 1
ATOM 3513 N N . ASN A 1 440 ? -2.250 5.948 38.471 1.00 87.62 440 ASN A N 1
ATOM 3514 C CA . ASN A 1 440 ? -3.208 7.050 38.390 1.00 87.62 440 ASN A CA 1
ATOM 3515 C C . ASN A 1 440 ? -2.973 7.946 37.157 1.00 87.62 440 ASN A C 1
ATOM 3517 O O . ASN A 1 440 ? -1.998 7.783 36.423 1.00 87.62 440 ASN A O 1
ATOM 3521 N N . GLU A 1 441 ? -3.863 8.924 36.983 1.00 87.31 441 GLU A N 1
ATOM 3522 C CA . GLU A 1 441 ? -3.917 9.878 35.864 1.00 87.31 441 GLU A CA 1
ATOM 3523 C C . GLU A 1 441 ? -2.745 10.882 35.828 1.00 87.31 441 GLU A C 1
ATOM 3525 O O . GLU A 1 441 ? -2.668 11.692 34.912 1.00 87.31 441 GLU A O 1
ATOM 3530 N N . ASN A 1 442 ? -1.809 10.841 36.788 1.00 88.38 442 ASN A N 1
ATOM 3531 C CA . ASN A 1 442 ? -0.586 11.653 36.727 1.00 88.38 442 ASN A CA 1
ATOM 3532 C C . ASN A 1 442 ? 0.534 10.966 35.926 1.00 88.38 442 ASN A C 1
ATOM 3534 O O . ASN A 1 442 ? 1.523 11.612 35.589 1.00 88.38 442 ASN A O 1
ATOM 3538 N N . TYR A 1 443 ? 0.410 9.661 35.644 1.00 88.56 443 TYR A N 1
ATOM 3539 C CA . TYR A 1 443 ? 1.373 8.877 34.856 1.00 88.56 443 TYR A CA 1
ATOM 3540 C C . TYR A 1 443 ? 2.834 8.951 35.355 1.00 88.56 443 TYR A C 1
ATOM 3542 O O . TYR A 1 443 ? 3.783 8.936 34.565 1.00 88.56 443 TYR A O 1
ATOM 3550 N N . GLU A 1 444 ? 3.019 9.023 36.679 1.00 89.56 444 GLU A N 1
ATOM 3551 C CA . GLU A 1 444 ? 4.339 9.060 37.333 1.00 89.56 444 GLU A CA 1
ATOM 3552 C C . GLU A 1 444 ? 4.816 7.671 37.788 1.00 89.56 444 GLU A C 1
ATOM 3554 O O . GLU A 1 444 ? 5.993 7.339 37.642 1.00 89.56 444 GLU A O 1
ATOM 3559 N N . THR A 1 445 ? 3.905 6.853 38.327 1.00 87.19 445 THR A N 1
ATOM 3560 C CA . THR A 1 445 ? 4.214 5.531 38.894 1.00 87.19 445 THR A CA 1
ATOM 3561 C C . THR A 1 445 ? 3.718 4.425 37.970 1.00 87.19 445 THR A C 1
ATOM 3563 O O . THR A 1 445 ? 2.512 4.181 37.881 1.00 87.19 445 THR A O 1
ATOM 3566 N N . GLU A 1 446 ? 4.650 3.751 37.298 1.00 86.00 446 GLU A N 1
ATOM 3567 C CA . GLU A 1 446 ? 4.371 2.580 36.463 1.00 86.00 446 GLU A CA 1
ATOM 3568 C C . GLU A 1 446 ? 4.012 1.360 37.330 1.00 86.00 446 GLU A C 1
ATOM 3570 O O . GLU A 1 446 ? 4.616 1.130 38.383 1.00 86.00 446 GLU A O 1
ATOM 3575 N N . ILE A 1 447 ? 3.030 0.577 36.886 1.00 80.06 447 ILE A N 1
ATOM 3576 C CA . ILE A 1 447 ? 2.553 -0.633 37.561 1.00 80.06 447 ILE A CA 1
ATOM 3577 C C . ILE A 1 447 ? 2.497 -1.814 36.594 1.00 80.06 447 ILE A C 1
ATOM 3579 O O . ILE A 1 447 ? 2.320 -1.651 35.389 1.00 80.06 447 ILE A O 1
ATOM 3583 N N . ASP A 1 448 ? 2.582 -3.021 37.148 1.00 67.31 448 ASP A N 1
ATOM 3584 C CA . ASP A 1 448 ? 2.282 -4.250 36.421 1.00 67.31 448 ASP A CA 1
ATOM 3585 C C . ASP A 1 448 ? 0.787 -4.568 36.584 1.00 67.31 448 ASP A C 1
ATOM 3587 O O . ASP A 1 448 ? 0.310 -4.777 37.704 1.00 67.31 448 ASP A O 1
ATOM 3591 N N . ALA A 1 449 ? 0.029 -4.561 35.486 1.00 60.72 449 ALA A N 1
ATOM 3592 C CA . ALA A 1 449 ? -1.439 -4.616 35.462 1.00 60.72 449 ALA A CA 1
ATOM 3593 C C . ALA A 1 449 ? -2.020 -6.018 35.757 1.00 60.72 449 ALA A C 1
ATOM 3595 O O . ALA A 1 449 ? -2.999 -6.451 35.158 1.00 60.72 449 ALA A O 1
ATOM 3596 N N . THR A 1 450 ? -1.419 -6.741 36.700 1.00 56.81 450 THR A N 1
ATOM 3597 C CA . THR A 1 450 ? -1.739 -8.142 37.015 1.00 56.81 450 THR A CA 1
ATOM 3598 C C . THR A 1 450 ? -2.949 -8.315 37.931 1.00 56.81 450 THR A C 1
ATOM 3600 O O . THR A 1 450 ? -3.523 -9.398 37.974 1.00 56.81 450 THR A O 1
ATOM 3603 N N . ASN A 1 451 ? -3.345 -7.278 38.678 1.00 56.44 451 ASN A N 1
ATOM 3604 C CA . ASN A 1 451 ? -4.401 -7.362 39.695 1.00 56.44 451 ASN A CA 1
ATOM 3605 C C . ASN A 1 451 ? -5.356 -6.161 39.631 1.00 56.44 451 ASN A C 1
ATOM 3607 O O . ASN A 1 451 ? -5.435 -5.374 40.572 1.00 56.44 451 ASN A O 1
ATOM 3611 N N . LEU A 1 452 ? -6.067 -6.014 38.513 1.00 61.16 452 LEU A N 1
ATOM 3612 C CA . LEU A 1 452 ? -7.102 -4.991 38.344 1.00 61.16 452 LEU A CA 1
ATOM 3613 C C . LEU A 1 452 ? -8.465 -5.539 38.789 1.00 61.16 452 LEU A C 1
ATOM 3615 O O . LEU A 1 452 ? -8.866 -6.621 38.353 1.00 61.16 452 LEU A O 1
ATOM 3619 N N . LEU A 1 453 ? -9.192 -4.808 39.641 1.00 61.31 453 LEU A N 1
ATOM 3620 C CA . LEU A 1 453 ? -10.581 -5.149 39.957 1.00 61.31 453 LEU A CA 1
ATOM 3621 C C . LEU A 1 453 ? -11.497 -4.573 38.879 1.00 61.31 453 LEU A C 1
ATOM 3623 O O . LEU A 1 453 ? -11.214 -3.522 38.314 1.00 61.31 453 LEU A O 1
ATOM 3627 N N . ILE A 1 454 ? -12.608 -5.256 38.595 1.00 67.31 454 ILE A N 1
ATOM 3628 C CA . ILE A 1 454 ? -13.637 -4.762 37.668 1.00 67.31 454 ILE A CA 1
ATOM 3629 C C . ILE A 1 454 ? -14.192 -3.426 38.184 1.00 67.31 454 ILE A C 1
ATOM 3631 O O . ILE A 1 454 ? -14.601 -3.339 39.343 1.00 67.31 454 ILE A O 1
ATOM 3635 N N . GLY A 1 455 ? -14.259 -2.422 37.311 1.00 65.12 455 GLY A N 1
ATOM 3636 C CA . GLY A 1 455 ? -14.667 -1.057 37.643 1.00 65.12 455 GLY A CA 1
ATOM 3637 C C . GLY A 1 455 ? -13.514 -0.142 38.067 1.00 65.12 455 GLY A C 1
ATOM 3638 O O . GLY A 1 455 ? -13.714 1.069 38.157 1.00 65.12 455 GLY A O 1
ATOM 3639 N N . ASP A 1 456 ? -12.312 -0.678 38.305 1.00 78.25 456 ASP A N 1
ATOM 3640 C CA . ASP A 1 456 ? -11.131 0.154 38.535 1.00 78.25 456 ASP A CA 1
ATOM 3641 C C . ASP A 1 456 ? -10.757 0.913 37.261 1.00 78.25 456 ASP A C 1
ATOM 3643 O O . ASP A 1 456 ? -10.917 0.428 36.136 1.00 78.25 456 ASP A O 1
ATOM 3647 N N . ARG A 1 457 ? -10.210 2.117 37.436 1.00 83.31 457 ARG A N 1
ATOM 3648 C CA . ARG A 1 457 ? -9.670 2.885 36.318 1.00 83.31 457 ARG A CA 1
ATOM 3649 C C . ARG A 1 457 ? -8.306 2.325 35.925 1.00 83.31 457 ARG A C 1
ATOM 3651 O O . ARG A 1 457 ? -7.393 2.279 36.745 1.00 83.31 457 ARG A O 1
ATOM 3658 N N . VAL A 1 458 ? -8.161 1.953 34.659 1.00 82.69 458 VAL A N 1
ATOM 3659 C CA . VAL A 1 458 ? -6.884 1.556 34.062 1.00 82.69 458 VAL A CA 1
ATOM 3660 C C . VAL A 1 458 ? -6.296 2.762 33.349 1.00 82.69 458 VAL A C 1
ATOM 3662 O O . VAL A 1 458 ? -6.926 3.278 32.430 1.00 82.69 458 VAL A O 1
ATOM 3665 N N . ASN A 1 459 ? -5.101 3.196 33.751 1.00 88.50 459 ASN A N 1
ATOM 3666 C CA . ASN A 1 459 ? -4.370 4.288 33.104 1.00 88.50 459 ASN A CA 1
ATOM 3667 C C . ASN A 1 459 ? -3.266 3.686 32.240 1.00 88.50 459 ASN A C 1
ATOM 3669 O O . ASN A 1 459 ? -2.406 2.967 32.753 1.00 88.50 459 ASN A O 1
ATOM 3673 N N . ALA A 1 460 ? -3.306 3.952 30.940 1.00 89.06 460 ALA A N 1
ATOM 3674 C CA . ALA A 1 460 ? -2.394 3.396 29.956 1.00 89.06 460 ALA A CA 1
ATOM 3675 C C . ALA A 1 460 ? -1.710 4.513 29.159 1.00 89.06 460 ALA A C 1
ATOM 3677 O O . ALA A 1 460 ? -2.345 5.472 28.726 1.00 89.06 460 ALA A O 1
ATOM 3678 N N . ARG A 1 461 ? -0.406 4.359 28.939 1.00 93.56 461 ARG A N 1
ATOM 3679 C CA . ARG A 1 461 ? 0.394 5.205 28.049 1.00 93.56 461 ARG A CA 1
ATOM 3680 C C . ARG A 1 461 ? 0.802 4.389 26.841 1.00 93.56 461 ARG A C 1
ATOM 3682 O O . ARG A 1 461 ? 1.445 3.352 27.003 1.00 93.56 461 ARG A O 1
ATOM 3689 N N . VAL A 1 462 ? 0.489 4.884 25.652 1.00 92.31 462 VAL A N 1
ATOM 3690 C CA . VAL A 1 462 ? 1.174 4.477 24.425 1.00 92.31 462 VAL A CA 1
ATOM 3691 C C . VAL A 1 462 ? 2.404 5.360 24.277 1.00 92.31 462 VAL A C 1
ATOM 3693 O O . VAL A 1 462 ? 2.286 6.583 24.228 1.00 92.31 462 VAL A O 1
ATOM 3696 N N . GLU A 1 463 ? 3.583 4.754 24.202 1.00 90.94 463 GLU A N 1
ATOM 3697 C CA . GLU A 1 463 ? 4.843 5.469 23.994 1.00 90.94 463 GLU A CA 1
ATOM 3698 C C . GLU A 1 463 ? 5.529 5.033 22.702 1.00 90.94 463 GLU A C 1
ATOM 3700 O O . GLU A 1 463 ? 5.588 3.842 22.385 1.00 90.94 463 GLU A O 1
ATOM 3705 N N . TRP A 1 464 ? 6.095 6.003 21.987 1.00 89.94 464 TRP A N 1
ATOM 3706 C CA . TRP A 1 464 ? 7.140 5.756 21.006 1.00 89.94 464 TRP A CA 1
ATOM 3707 C C . TRP A 1 464 ? 8.474 5.733 21.755 1.00 89.94 464 TRP A C 1
ATOM 3709 O O . TRP A 1 464 ? 8.889 6.732 22.337 1.00 89.94 464 TRP A O 1
ATOM 3719 N N . ARG A 1 465 ? 9.127 4.570 21.786 1.00 85.69 465 ARG A N 1
ATOM 3720 C CA . ARG A 1 465 ? 10.361 4.317 22.550 1.00 85.69 465 ARG A CA 1
ATOM 3721 C C . ARG A 1 465 ? 11.593 5.034 21.976 1.00 85.69 465 ARG A C 1
ATOM 3723 O O . ARG A 1 465 ? 12.630 5.057 22.632 1.00 85.69 465 ARG A O 1
ATOM 3730 N N . GLU A 1 466 ? 11.483 5.596 20.774 1.00 83.44 466 GLU A N 1
ATOM 3731 C CA . GLU A 1 466 ? 12.564 6.296 20.076 1.00 83.44 466 GLU A CA 1
ATOM 3732 C C . GLU A 1 466 ? 12.569 7.795 20.389 1.00 83.44 466 GLU A C 1
ATOM 3734 O O . GLU A 1 466 ? 11.523 8.414 20.590 1.00 83.44 466 GLU A O 1
ATOM 3739 N N . GLU A 1 467 ? 13.759 8.399 20.399 1.00 80.88 467 GLU A N 1
ATOM 3740 C CA . GLU A 1 467 ? 13.924 9.839 20.608 1.00 80.88 467 GLU A CA 1
ATOM 3741 C C . GLU A 1 467 ? 14.314 10.553 19.312 1.00 80.88 467 GLU A C 1
ATOM 3743 O O . GLU A 1 467 ? 15.422 10.390 18.787 1.00 80.88 467 GLU A O 1
ATOM 3748 N N . PHE A 1 468 ? 13.410 11.410 18.843 1.00 80.62 468 PHE A N 1
ATOM 3749 C CA . PHE A 1 468 ? 13.592 12.206 17.636 1.00 80.62 468 PHE A CA 1
ATOM 3750 C C . PHE A 1 468 ? 13.945 13.664 17.943 1.00 80.62 468 PHE A C 1
ATOM 3752 O O . PHE A 1 468 ? 13.698 14.181 19.034 1.00 80.62 468 PHE A O 1
ATOM 3759 N N . ASP A 1 469 ? 14.528 14.331 16.951 1.00 78.06 469 ASP A N 1
ATOM 3760 C CA . ASP A 1 469 ? 14.796 15.767 16.991 1.00 78.06 469 ASP A CA 1
ATOM 3761 C C . ASP A 1 469 ? 13.489 16.587 16.950 1.00 78.06 469 ASP A C 1
ATOM 3763 O O . ASP A 1 469 ? 12.450 16.109 16.490 1.00 78.06 469 ASP A O 1
ATOM 3767 N N . ALA A 1 470 ? 13.535 17.851 17.381 1.00 75.62 470 ALA A N 1
ATOM 3768 C CA . ALA A 1 470 ? 12.384 18.756 17.349 1.00 75.62 470 ALA A CA 1
ATOM 3769 C C . ALA A 1 470 ? 11.809 18.956 15.933 1.00 75.62 470 ALA A C 1
ATOM 3771 O O . ALA A 1 470 ? 10.611 19.209 15.781 1.00 75.62 470 ALA A O 1
ATOM 3772 N N . ASN A 1 471 ? 12.645 18.815 14.901 1.00 71.69 471 ASN A N 1
ATOM 3773 C CA . ASN A 1 471 ? 12.244 18.955 13.501 1.00 71.69 471 ASN A CA 1
ATOM 3774 C C . ASN A 1 471 ? 11.591 17.696 12.909 1.00 71.69 471 ASN A C 1
ATOM 3776 O O . ASN A 1 471 ? 11.199 17.708 11.741 1.00 71.69 471 ASN A O 1
ATOM 3780 N N . PHE A 1 472 ? 11.444 16.617 13.683 1.00 83.19 472 PHE A N 1
ATOM 3781 C CA . PHE A 1 472 ? 10.844 15.384 13.189 1.00 83.19 472 PHE A CA 1
ATOM 3782 C C . PHE A 1 472 ? 9.388 15.616 12.724 1.00 83.19 472 PHE A C 1
ATOM 3784 O O . PHE A 1 472 ? 8.564 16.153 13.484 1.00 83.19 472 PHE A O 1
ATOM 3791 N N . PRO A 1 473 ? 9.053 15.264 11.465 1.00 81.12 473 PRO A N 1
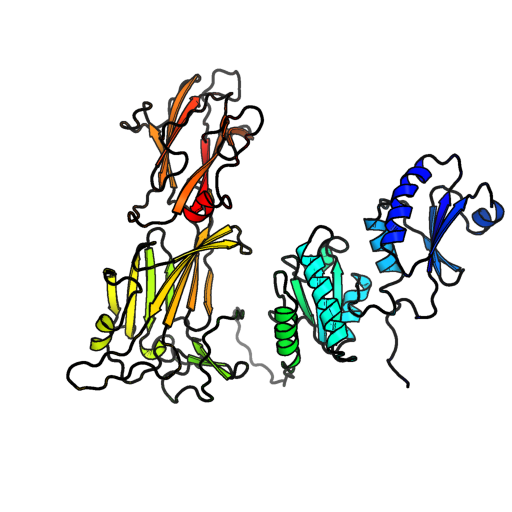ATOM 3792 C CA . PRO A 1 473 ? 7.806 15.695 10.836 1.00 81.12 473 PRO A CA 1
ATOM 3793 C C . PRO A 1 473 ? 6.626 14.744 11.068 1.00 81.12 473 PRO A C 1
ATOM 3795 O O . PRO A 1 473 ? 5.526 15.045 10.602 1.00 81.12 473 PRO A O 1
ATOM 3798 N N . VAL A 1 474 ? 6.835 13.615 11.753 1.00 85.75 474 VAL A N 1
ATOM 3799 C CA . VAL A 1 474 ? 5.814 12.582 11.970 1.00 85.75 474 VAL A CA 1
ATOM 3800 C C . VAL A 1 474 ? 5.247 12.677 13.384 1.00 85.75 474 VAL A C 1
ATOM 3802 O O . VAL A 1 474 ? 5.982 12.784 14.366 1.00 85.75 474 VAL A O 1
ATOM 3805 N N . GLU A 1 475 ? 3.925 12.607 13.473 1.00 91.19 475 GLU A N 1
ATOM 3806 C CA . GLU A 1 475 ? 3.159 12.438 14.707 1.00 91.19 475 GLU A CA 1
ATOM 3807 C C . GLU A 1 475 ? 2.346 11.147 14.594 1.00 91.19 475 GLU A C 1
ATOM 3809 O O . GLU A 1 475 ? 2.003 10.713 13.493 1.00 91.19 475 GLU A O 1
ATOM 3814 N N . PHE A 1 476 ? 2.012 10.531 15.720 1.00 93.06 476 PHE A N 1
ATOM 3815 C CA . PHE A 1 476 ? 1.110 9.391 15.769 1.00 93.06 476 PHE A CA 1
ATOM 3816 C C . PHE A 1 476 ? -0.163 9.729 16.537 1.00 93.06 476 PHE A C 1
ATOM 3818 O O . PHE A 1 476 ? -0.175 10.633 17.371 1.00 93.06 476 PHE A O 1
ATOM 3825 N N . PHE A 1 477 ? -1.216 8.964 16.271 1.00 93.81 477 PHE A N 1
ATOM 3826 C CA . PHE A 1 477 ? -2.413 8.893 17.099 1.00 93.81 477 PHE A CA 1
ATOM 3827 C C . PHE A 1 477 ? -2.818 7.432 17.311 1.00 93.81 477 PHE A C 1
ATOM 3829 O O . PHE A 1 477 ? -2.444 6.532 16.550 1.00 93.81 477 PHE A O 1
ATOM 3836 N N . ILE A 1 478 ? -3.591 7.183 18.365 1.00 93.69 478 ILE A N 1
ATOM 3837 C CA . ILE A 1 478 ? -4.140 5.855 18.637 1.00 93.69 478 ILE A CA 1
ATOM 3838 C C . ILE A 1 478 ? -5.340 5.638 17.715 1.00 93.69 478 ILE A C 1
ATOM 3840 O O . ILE A 1 478 ? -6.384 6.253 17.909 1.00 93.69 478 ILE A O 1
ATOM 3844 N N . HIS A 1 479 ? -5.210 4.761 16.722 1.00 92.12 479 HIS A N 1
ATOM 3845 C CA . HIS A 1 479 ? -6.299 4.478 15.788 1.00 92.12 479 HIS A CA 1
ATOM 3846 C C . HIS A 1 479 ? -7.343 3.538 16.399 1.00 92.12 479 HIS A C 1
ATOM 3848 O O . HIS A 1 479 ? -8.539 3.802 16.327 1.00 92.12 479 HIS A O 1
ATOM 3854 N N . GLN A 1 480 ? -6.905 2.470 17.064 1.00 93.50 480 GLN A N 1
ATOM 3855 C CA . GLN A 1 480 ? -7.795 1.524 17.734 1.00 93.50 480 GLN A CA 1
ATOM 3856 C C . GLN A 1 480 ? -7.086 0.939 18.950 1.00 93.50 480 GLN A C 1
ATOM 3858 O O . GLN A 1 480 ? -5.899 0.642 18.880 1.00 93.50 480 GLN A O 1
ATOM 3863 N N . CYS A 1 481 ? -7.808 0.719 20.043 1.00 89.94 481 CYS A N 1
ATOM 3864 C CA . CYS A 1 481 ? -7.346 -0.092 21.167 1.00 89.94 481 CYS A CA 1
ATOM 3865 C C . CYS A 1 481 ? -8.415 -1.125 21.490 1.00 89.94 481 CYS A C 1
ATOM 3867 O O . CYS A 1 481 ? -9.567 -0.781 21.762 1.00 89.94 481 CYS A O 1
ATOM 3869 N N . THR A 1 482 ? -8.022 -2.391 21.459 1.00 90.12 482 THR A N 1
ATOM 3870 C CA . THR A 1 482 ? -8.911 -3.536 21.634 1.00 90.12 482 THR A CA 1
ATOM 3871 C C . THR A 1 482 ? -8.520 -4.280 22.895 1.00 90.12 482 THR A C 1
ATOM 3873 O O . THR A 1 482 ? -7.356 -4.630 23.078 1.00 90.12 482 THR A O 1
ATOM 3876 N N . ILE A 1 483 ? -9.503 -4.523 23.753 1.00 85.38 483 ILE A N 1
ATOM 3877 C CA . ILE A 1 483 ? -9.386 -5.426 24.889 1.00 85.38 483 ILE A CA 1
ATOM 3878 C C . ILE A 1 483 ? -9.946 -6.761 24.439 1.00 85.38 483 ILE A C 1
ATOM 3880 O O . ILE A 1 483 ? -11.107 -6.840 24.043 1.00 85.38 483 ILE A O 1
ATOM 3884 N N . SER A 1 484 ? -9.123 -7.796 24.488 1.00 83.31 484 SER A N 1
ATOM 3885 C CA . SER A 1 484 ? -9.494 -9.139 24.058 1.00 83.31 484 SER A CA 1
ATOM 3886 C C . SER A 1 484 ? -9.349 -10.140 25.193 1.00 83.31 484 SER A C 1
ATOM 3888 O O . SER A 1 484 ? -8.473 -10.017 26.050 1.00 83.31 484 SER A O 1
ATOM 3890 N N . ASN A 1 485 ? -10.225 -11.137 25.198 1.00 78.38 485 ASN A N 1
ATOM 3891 C CA . ASN A 1 485 ? -10.091 -12.334 26.007 1.00 78.38 485 ASN A CA 1
ATOM 3892 C C . ASN A 1 485 ? -9.793 -13.505 25.064 1.00 78.38 485 ASN A C 1
ATOM 3894 O O . ASN A 1 485 ? -10.658 -13.957 24.312 1.00 78.38 485 ASN A O 1
ATOM 3898 N N . HIS A 1 486 ? -8.556 -13.997 25.106 1.00 73.44 486 HIS A N 1
ATOM 3899 C CA . HIS A 1 486 ? -8.107 -15.080 24.232 1.00 73.44 486 HIS A CA 1
ATOM 3900 C C . HIS A 1 486 ? -8.703 -16.453 24.584 1.00 73.44 486 HIS A C 1
ATOM 3902 O O . HIS A 1 486 ? -8.613 -17.369 23.771 1.00 73.44 486 HIS A O 1
ATOM 3908 N N . GLU A 1 487 ? -9.319 -16.620 25.757 1.00 68.81 487 GLU A N 1
ATOM 3909 C CA . GLU A 1 487 ? -9.943 -17.888 26.153 1.00 68.81 487 GLU A CA 1
ATOM 3910 C C . GLU A 1 487 ? -11.321 -18.092 25.515 1.00 68.81 487 GLU A C 1
ATOM 3912 O O . GLU A 1 487 ? -11.718 -19.229 25.257 1.00 68.81 487 GLU A O 1
ATOM 3917 N N . ASN A 1 488 ? -12.062 -17.008 25.261 1.00 68.06 488 ASN A N 1
ATOM 3918 C CA . ASN A 1 488 ? -13.432 -17.070 24.740 1.00 68.06 488 ASN A CA 1
ATOM 3919 C C . ASN A 1 488 ? -13.655 -16.282 23.438 1.00 68.06 488 ASN A C 1
ATOM 3921 O O . ASN A 1 488 ? -14.807 -16.148 23.024 1.00 68.06 488 ASN A O 1
ATOM 3925 N N . ASP A 1 489 ? -12.574 -15.818 22.800 1.00 77.31 489 ASP A N 1
ATOM 3926 C CA . ASP A 1 489 ? -12.565 -15.118 21.505 1.00 77.31 489 ASP A CA 1
ATOM 3927 C C . ASP A 1 489 ? -13.507 -13.903 21.471 1.00 77.31 489 ASP A C 1
ATOM 3929 O O . ASP A 1 489 ? -14.204 -13.637 20.492 1.00 77.31 489 ASP A O 1
ATOM 3933 N N . LYS A 1 490 ? -13.583 -13.188 22.599 1.00 77.44 490 LYS A N 1
ATOM 3934 C CA . LYS A 1 490 ? -14.346 -11.944 22.719 1.00 77.44 490 LYS A CA 1
ATOM 3935 C C . LYS A 1 490 ? -13.413 -10.753 22.711 1.00 77.44 490 LYS A C 1
ATOM 3937 O O . LYS A 1 490 ? -12.374 -10.764 23.373 1.00 77.44 490 LYS A O 1
ATOM 3942 N N . ASP A 1 491 ? -13.846 -9.698 22.044 1.00 89.19 491 ASP A N 1
ATOM 3943 C CA . ASP A 1 491 ? -13.145 -8.433 21.989 1.00 89.19 491 ASP A CA 1
ATOM 3944 C C . ASP A 1 491 ? -14.081 -7.242 22.226 1.00 89.19 491 ASP A C 1
ATOM 3946 O O . ASP A 1 491 ? -15.310 -7.321 22.144 1.00 89.19 491 ASP A O 1
ATOM 3950 N N . PHE A 1 492 ? -13.484 -6.124 22.625 1.00 90.25 492 PHE A N 1
ATOM 3951 C CA . PHE A 1 492 ? -14.162 -4.846 22.755 1.00 90.25 492 PHE A CA 1
ATOM 3952 C C . PHE A 1 492 ? -13.185 -3.712 22.474 1.00 90.25 492 PHE A C 1
ATOM 3954 O O . PHE A 1 492 ? -12.094 -3.654 23.042 1.00 90.25 492 PHE A O 1
ATOM 3961 N N . MET A 1 493 ? -13.587 -2.786 21.610 1.00 94.44 493 MET A N 1
ATOM 3962 C CA . MET A 1 493 ? -12.768 -1.638 21.239 1.00 94.44 493 MET A CA 1
ATOM 3963 C C . MET A 1 493 ? -13.030 -0.490 22.215 1.00 94.44 493 MET A C 1
ATOM 3965 O O . MET A 1 493 ? -14.094 0.127 22.169 1.00 94.44 493 MET A O 1
ATOM 3969 N N . VAL A 1 494 ? -12.068 -0.193 23.091 1.00 93.88 494 VAL A N 1
ATOM 3970 C CA . VAL A 1 494 ? -12.128 0.982 23.985 1.00 93.88 494 VAL A CA 1
ATOM 3971 C C . VAL A 1 494 ? -11.788 2.276 23.248 1.00 93.88 494 VAL A C 1
ATOM 3973 O O . VAL A 1 494 ? -12.285 3.340 23.605 1.00 93.88 494 VAL A O 1
ATOM 3976 N N . ILE A 1 495 ? -11.006 2.169 22.171 1.00 94.88 495 ILE A N 1
ATOM 3977 C CA . ILE A 1 495 ? -10.785 3.234 21.191 1.00 94.88 495 ILE A CA 1
ATOM 3978 C C . ILE A 1 495 ? -11.057 2.645 19.810 1.00 94.88 495 ILE A C 1
ATOM 3980 O O . ILE A 1 495 ? -10.567 1.552 19.517 1.00 94.88 495 ILE A O 1
ATOM 3984 N N . ARG A 1 496 ? -11.827 3.348 18.978 1.00 94.62 496 ARG A N 1
ATOM 3985 C CA . ARG A 1 496 ? -12.181 2.939 17.613 1.00 94.62 496 ARG A CA 1
ATOM 3986 C C . ARG A 1 496 ? -12.105 4.134 16.675 1.00 94.62 496 ARG A C 1
ATOM 3988 O O . ARG A 1 496 ? -12.766 5.135 16.927 1.00 94.62 496 ARG A O 1
ATOM 3995 N N . ASP A 1 497 ? -11.326 4.015 15.605 1.00 90.19 497 ASP A N 1
ATOM 3996 C CA . ASP A 1 497 ? -11.076 5.090 14.639 1.00 90.19 497 ASP A CA 1
ATOM 3997 C C . ASP A 1 497 ? -10.623 6.407 15.312 1.00 90.19 497 ASP A C 1
ATOM 3999 O O . ASP A 1 497 ? -11.008 7.496 14.905 1.00 90.19 497 ASP A O 1
ATOM 4003 N N . GLY A 1 498 ? -9.841 6.321 16.393 1.00 91.44 498 GLY A N 1
ATOM 4004 C CA . GLY A 1 498 ? -9.421 7.465 17.215 1.00 91.44 498 GLY A CA 1
ATOM 4005 C C . GLY A 1 498 ? -10.487 8.031 18.162 1.00 91.44 498 GLY A C 1
ATOM 4006 O O . GLY A 1 498 ? -10.195 8.949 18.924 1.00 91.44 498 GLY A O 1
ATOM 4007 N N . CYS A 1 499 ? -11.702 7.482 18.166 1.00 95.50 499 CYS A N 1
ATOM 4008 C CA . CYS A 1 499 ? -12.789 7.882 19.057 1.00 95.50 499 CYS A CA 1
ATOM 4009 C C . CYS A 1 499 ? -12.830 7.034 20.337 1.00 95.50 499 CYS A C 1
ATOM 4011 O O . CYS A 1 499 ? -12.556 5.833 20.309 1.00 95.50 499 CYS A O 1
ATOM 4013 N N . LEU A 1 500 ? -13.217 7.641 21.462 1.00 96.69 500 LEU A N 1
ATOM 4014 C CA . LEU A 1 500 ? -13.228 7.017 22.790 1.00 96.69 500 LEU A CA 1
ATOM 4015 C C . LEU A 1 500 ? -14.576 6.362 23.091 1.00 96.69 500 LEU A C 1
ATOM 4017 O O . LEU A 1 500 ? -15.618 6.958 22.834 1.00 96.69 500 LEU A O 1
ATOM 4021 N N . SER A 1 501 ? -14.580 5.160 23.663 1.00 96.62 501 SER A N 1
ATOM 4022 C CA . SER A 1 501 ? -15.820 4.467 24.020 1.00 96.62 501 SER A CA 1
ATOM 4023 C C . SER A 1 501 ? -16.548 5.140 25.188 1.00 96.62 501 SER A C 1
ATOM 4025 O O . SER A 1 501 ? -16.007 5.252 26.290 1.00 96.62 501 SER A O 1
ATOM 4027 N N . GLU A 1 502 ? -17.823 5.489 24.994 1.00 96.25 502 GLU A N 1
ATOM 4028 C CA . GLU A 1 502 ? -18.687 5.971 26.082 1.00 96.25 502 GLU A CA 1
ATOM 4029 C C . GLU A 1 502 ? -18.969 4.863 27.106 1.00 96.25 502 GLU A C 1
ATOM 4031 O O . GLU A 1 502 ? -19.045 5.112 28.309 1.00 96.25 502 GLU A O 1
ATOM 4036 N N . LEU A 1 503 ? -19.108 3.620 26.632 1.00 94.06 503 LEU A N 1
ATOM 4037 C CA . LEU A 1 503 ? -19.474 2.477 27.467 1.00 94.06 503 LEU A CA 1
ATOM 4038 C C . LEU A 1 503 ? -18.353 2.087 28.436 1.00 94.06 503 LEU A C 1
ATOM 4040 O O . LEU A 1 503 ? -18.632 1.814 29.601 1.00 94.06 503 LEU A O 1
ATOM 4044 N N . ALA A 1 504 ? -17.102 2.087 27.967 1.00 89.56 504 ALA A N 1
ATOM 4045 C CA . ALA A 1 504 ? -15.930 1.846 28.810 1.00 89.56 504 ALA A CA 1
ATOM 4046 C C . ALA A 1 504 ? -15.436 3.116 29.529 1.00 89.56 504 ALA A C 1
ATOM 4048 O O . ALA A 1 504 ? -14.374 3.087 30.153 1.00 89.56 504 ALA A O 1
ATOM 4049 N N . LYS A 1 505 ? -16.185 4.228 29.429 1.00 93.81 505 LYS A N 1
ATOM 4050 C CA . LYS A 1 505 ? -15.833 5.552 29.967 1.00 93.81 505 LYS A CA 1
ATOM 4051 C C . LYS A 1 505 ? -14.385 5.926 29.657 1.00 93.81 505 LYS A C 1
ATOM 4053 O O . LYS A 1 505 ? -13.618 6.277 30.555 1.00 93.81 505 LYS A O 1
ATOM 4058 N N . THR A 1 506 ? -13.998 5.751 28.400 1.00 95.50 506 THR A N 1
ATOM 4059 C CA . THR A 1 506 ? -12.629 5.995 27.964 1.00 95.50 506 THR A CA 1
ATOM 4060 C C . THR A 1 506 ? -12.367 7.498 27.910 1.00 95.50 506 THR A C 1
ATOM 4062 O O . THR A 1 506 ? -13.169 8.251 27.363 1.00 95.50 506 THR A O 1
ATOM 4065 N N . GLU A 1 507 ? -11.250 7.933 28.488 1.00 95.38 507 GLU A N 1
ATOM 4066 C CA . GLU A 1 507 ? -10.868 9.343 28.618 1.00 95.38 507 GLU A CA 1
ATOM 4067 C C . GLU A 1 507 ? -9.429 9.543 28.130 1.00 95.38 507 GLU A C 1
ATOM 4069 O O . GLU A 1 507 ? -8.542 8.760 28.477 1.00 95.38 507 GLU A O 1
ATOM 4074 N N . MET A 1 508 ? -9.207 10.585 27.325 1.00 94.69 508 MET A N 1
ATOM 4075 C CA . MET A 1 508 ? -7.879 11.017 26.887 1.00 94.69 508 MET A CA 1
ATOM 4076 C C . MET A 1 508 ? -7.317 12.017 27.899 1.00 94.69 508 MET A C 1
ATOM 4078 O O . MET A 1 508 ? -8.003 12.969 28.265 1.00 94.69 508 MET A O 1
ATOM 4082 N N . HIS A 1 509 ? -6.076 11.801 28.329 1.00 94.00 509 HIS A N 1
ATOM 4083 C CA . HIS A 1 509 ? -5.391 12.623 29.333 1.00 94.00 509 HIS A CA 1
ATOM 4084 C C . HIS A 1 509 ? -4.242 13.454 28.752 1.00 94.00 509 HIS A C 1
ATOM 4086 O O . HIS A 1 509 ? -3.747 14.364 29.410 1.00 94.00 509 HIS A O 1
ATOM 4092 N N . SER A 1 510 ? -3.817 13.168 27.519 1.00 91.44 510 SER A N 1
ATOM 4093 C CA . SER A 1 510 ? -2.899 14.036 26.775 1.00 91.44 510 SER A CA 1
ATOM 4094 C C . SER A 1 510 ? -3.596 15.293 26.253 1.00 91.44 510 SER A C 1
ATOM 4096 O O . SER A 1 510 ? -4.739 15.228 25.807 1.00 91.44 510 SER A O 1
ATOM 4098 N N . ASP A 1 511 ? -2.877 16.421 26.262 1.00 84.56 511 ASP A N 1
ATOM 4099 C CA . ASP A 1 511 ? -3.385 17.720 25.790 1.00 84.56 511 ASP A CA 1
ATOM 4100 C C . ASP A 1 511 ? -3.764 17.708 24.299 1.00 84.56 511 ASP A C 1
ATOM 4102 O O . ASP A 1 511 ? -4.677 18.417 23.875 1.00 84.56 511 ASP A O 1
ATOM 4106 N N . GLU A 1 512 ? -3.058 16.904 23.499 1.00 88.44 512 GLU A N 1
ATOM 4107 C CA . GLU A 1 512 ? -3.294 16.744 22.068 1.00 88.44 512 GLU A CA 1
ATOM 4108 C C . GLU A 1 512 ? -3.533 15.270 21.721 1.00 88.44 512 GLU A C 1
ATOM 4110 O O . GLU A 1 512 ? -2.904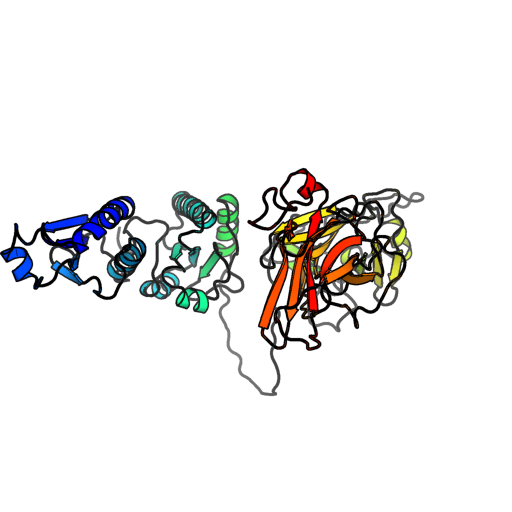 14.366 22.272 1.00 88.44 512 GLU A O 1
ATOM 4115 N N . ALA A 1 513 ? -4.426 15.025 20.757 1.00 89.12 513 ALA A N 1
ATOM 4116 C CA . ALA A 1 513 ? -4.715 13.683 20.242 1.00 89.12 513 ALA A CA 1
ATOM 4117 C C . ALA A 1 513 ? -3.591 13.108 19.354 1.00 89.12 513 ALA A C 1
ATOM 4119 O O . ALA A 1 513 ? -3.626 11.931 18.992 1.00 89.12 513 ALA A O 1
ATOM 4120 N N . TYR A 1 514 ? -2.615 13.944 18.994 1.00 92.25 514 TYR A N 1
ATOM 4121 C CA . TYR A 1 514 ? -1.451 13.597 18.189 1.00 92.25 514 TYR A CA 1
ATOM 4122 C C . TYR A 1 514 ? -0.193 13.874 18.999 1.00 92.25 514 TYR A C 1
ATOM 4124 O O . TYR A 1 514 ? -0.114 14.869 19.714 1.00 92.25 514 TYR A O 1
ATOM 4132 N N . SER A 1 515 ? 0.804 13.004 18.887 1.00 92.12 515 SER A N 1
ATOM 4133 C CA . SER A 1 515 ? 2.052 13.149 19.631 1.00 92.12 515 SER A CA 1
ATOM 4134 C C . SER A 1 515 ? 3.207 12.538 18.860 1.00 92.12 515 SER A C 1
ATOM 4136 O O . SER A 1 515 ? 3.023 11.603 18.091 1.00 92.12 515 SER A O 1
ATOM 4138 N N . SER A 1 516 ? 4.423 13.029 19.075 1.00 89.19 516 SER A N 1
ATOM 4139 C CA . SER A 1 516 ? 5.645 12.377 18.586 1.00 89.19 516 SER A CA 1
ATOM 4140 C C . SER A 1 516 ? 6.350 11.566 19.678 1.00 89.19 516 SER A C 1
ATOM 4142 O O . SER A 1 516 ? 7.469 11.110 19.460 1.00 89.19 516 SER A O 1
ATOM 4144 N N . LYS A 1 517 ? 5.743 11.428 20.871 1.00 90.44 517 LYS A N 1
ATOM 4145 C CA . LYS A 1 517 ? 6.373 10.762 22.021 1.00 90.44 517 LYS A CA 1
ATOM 4146 C C . LYS A 1 517 ? 5.422 9.865 22.812 1.00 90.44 517 LYS A C 1
ATOM 4148 O O . LYS A 1 517 ? 5.657 8.666 22.905 1.00 90.44 517 LYS A O 1
ATOM 4153 N N . THR A 1 518 ? 4.358 10.423 23.383 1.00 93.44 518 THR A N 1
ATOM 4154 C CA . THR A 1 518 ? 3.431 9.694 24.268 1.00 93.44 518 THR A CA 1
ATOM 4155 C C . THR A 1 518 ? 1.988 10.135 24.077 1.00 93.44 518 THR A C 1
ATOM 4157 O O . THR A 1 518 ? 1.745 11.325 23.878 1.00 93.44 518 THR A O 1
ATOM 4160 N N . ILE A 1 519 ? 1.055 9.190 24.199 1.00 95.38 519 ILE A N 1
ATOM 4161 C CA . ILE A 1 519 ? -0.384 9.441 24.331 1.00 95.38 519 ILE A CA 1
ATOM 4162 C C . ILE A 1 519 ? -0.902 8.674 25.548 1.00 95.38 519 ILE A C 1
ATOM 4164 O O . ILE A 1 519 ? -0.737 7.457 25.647 1.00 95.38 519 ILE A O 1
ATOM 4168 N N . ASP A 1 520 ? -1.543 9.409 26.445 1.00 95.94 520 ASP A N 1
ATOM 4169 C CA . ASP A 1 520 ? -2.032 8.957 27.741 1.00 95.94 520 ASP A CA 1
ATOM 4170 C C . ASP A 1 520 ? -3.554 8.885 27.729 1.00 95.94 520 ASP A C 1
ATOM 4172 O O . ASP A 1 520 ? -4.229 9.869 27.422 1.00 95.94 520 ASP A O 1
ATOM 4176 N N . PHE A 1 521 ? -4.104 7.727 28.082 1.00 95.56 521 PHE A N 1
ATOM 4177 C CA . PHE A 1 521 ? -5.544 7.515 28.145 1.00 95.56 521 PHE A CA 1
ATOM 4178 C C . PHE A 1 521 ? -5.918 6.561 29.276 1.00 95.56 521 PHE A C 1
ATOM 4180 O O . PHE A 1 521 ? -5.111 5.777 29.773 1.00 95.56 521 PHE A O 1
ATOM 4187 N N . SER A 1 522 ? -7.183 6.603 29.673 1.00 94.50 522 SER A N 1
ATOM 4188 C CA . SER A 1 522 ? -7.723 5.711 30.688 1.00 94.50 522 SER A CA 1
ATOM 4189 C C . SER A 1 522 ? -9.051 5.105 30.264 1.00 94.50 522 SER A C 1
ATOM 4191 O O . SER A 1 522 ? -9.739 5.639 29.395 1.00 94.50 522 SER A O 1
ATOM 4193 N N . TYR A 1 523 ? -9.426 3.989 30.880 1.00 91.81 523 TYR A N 1
ATOM 4194 C CA . TYR A 1 523 ? -10.744 3.373 30.725 1.00 91.81 523 TYR A CA 1
ATOM 4195 C C . TYR A 1 523 ? -11.166 2.666 32.017 1.00 91.81 523 TYR A C 1
ATOM 4197 O O . TYR A 1 523 ? -10.341 2.380 32.884 1.00 91.81 523 TYR A O 1
ATOM 4205 N N . GLU A 1 524 ? -12.462 2.417 32.179 1.00 86.19 524 GLU A N 1
ATOM 4206 C CA . GLU A 1 524 ? -12.992 1.617 33.286 1.00 86.19 524 GLU A CA 1
ATOM 4207 C C . GLU A 1 524 ? -12.849 0.128 32.954 1.00 86.19 524 GLU A C 1
ATOM 4209 O O . GLU A 1 524 ? -13.316 -0.327 31.908 1.00 86.19 524 GLU A O 1
ATOM 4214 N N . SER A 1 525 ? -12.178 -0.637 33.816 1.00 80.81 525 SER A N 1
ATOM 4215 C CA . SER A 1 525 ? -11.980 -2.071 33.614 1.00 80.81 525 SER A CA 1
ATOM 4216 C C . SER A 1 525 ? -13.321 -2.818 33.633 1.00 80.81 525 SER A C 1
ATOM 4218 O O . SER A 1 525 ? -14.253 -2.485 34.371 1.00 80.81 525 SER A O 1
ATOM 4220 N N . PHE A 1 526 ? -13.432 -3.870 32.828 1.00 81.12 526 PHE A N 1
ATOM 4221 C CA . PHE A 1 526 ? -14.655 -4.658 32.710 1.00 81.12 526 PHE A CA 1
ATOM 4222 C C . PHE A 1 526 ? -14.344 -6.132 32.460 1.00 81.12 526 PHE A C 1
ATOM 4224 O O . PHE A 1 526 ? -13.201 -6.525 32.252 1.00 81.12 526 PHE A O 1
ATOM 4231 N N . THR A 1 527 ? -15.388 -6.958 32.468 1.00 77.56 527 THR A N 1
ATOM 4232 C CA . THR A 1 527 ? -15.322 -8.368 32.077 1.00 77.56 527 THR A CA 1
ATOM 4233 C C . THR A 1 527 ? -16.425 -8.691 31.075 1.00 77.56 527 THR A C 1
ATOM 4235 O O . THR A 1 527 ? -17.514 -8.113 31.108 1.00 77.56 527 THR A O 1
ATOM 4238 N N . PHE A 1 528 ? -16.155 -9.652 30.194 1.00 74.62 528 PHE A N 1
ATOM 4239 C CA . PHE A 1 528 ? -17.118 -10.170 29.225 1.00 74.62 528 PHE A CA 1
ATOM 4240 C C . PHE A 1 528 ? -18.101 -11.191 29.815 1.00 74.62 528 PHE A C 1
ATOM 4242 O O . PHE A 1 528 ? -19.033 -11.629 29.126 1.00 74.62 528 PHE A O 1
ATOM 4249 N N . GLU A 1 529 ? -17.886 -11.616 31.061 1.00 70.19 529 GLU A N 1
ATOM 4250 C CA . GLU A 1 529 ? -18.687 -12.635 31.732 1.00 70.19 529 GLU A CA 1
ATOM 4251 C C . GLU A 1 529 ? -19.087 -12.194 33.136 1.00 70.19 529 GLU A C 1
ATOM 4253 O O . GLU A 1 529 ? -18.289 -11.675 33.903 1.00 70.19 529 GLU A O 1
ATOM 4258 N N . LYS A 1 530 ? -20.341 -12.451 33.512 1.00 61.34 530 LYS A N 1
ATOM 4259 C CA . LYS A 1 530 ? -20.884 -12.072 34.828 1.00 61.34 530 LYS A CA 1
ATOM 4260 C C . LYS A 1 530 ? -20.406 -12.971 35.985 1.00 61.34 530 LYS A C 1
ATOM 4262 O O . LYS A 1 530 ? -20.977 -12.888 37.068 1.00 61.34 530 LYS A O 1
ATOM 4267 N N . GLN A 1 531 ? -19.456 -13.879 35.754 1.00 56.41 531 GLN A N 1
ATOM 42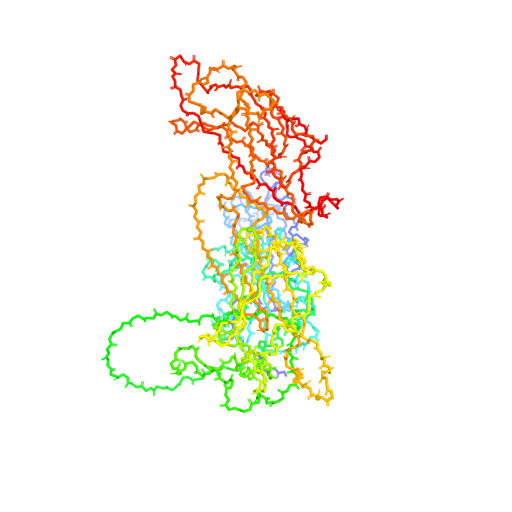68 C CA . GLN A 1 531 ? -19.012 -14.864 36.747 1.00 56.41 531 GLN A CA 1
ATOM 4269 C C . GLN A 1 531 ? -17.817 -14.342 37.561 1.00 56.41 531 GLN A C 1
ATOM 4271 O O . GLN A 1 531 ? -16.963 -13.641 37.028 1.00 56.41 531 GLN A O 1
ATOM 4276 N N . GLU A 1 532 ? -17.750 -14.701 38.846 1.00 51.06 532 GLU A N 1
ATOM 4277 C CA . GLU A 1 532 ? -16.670 -14.322 39.773 1.00 51.06 532 GLU A CA 1
ATOM 4278 C C . GLU A 1 532 ? -15.419 -15.204 39.575 1.00 51.06 532 GLU A C 1
ATOM 4280 O O . GLU A 1 532 ? -15.082 -16.028 40.424 1.00 51.06 532 GLU A O 1
ATOM 4285 N N . PHE A 1 533 ? -14.736 -15.052 38.439 1.00 58.66 533 PHE A N 1
ATOM 4286 C CA . PHE A 1 533 ? -13.424 -15.658 38.178 1.00 58.66 533 PHE A CA 1
ATOM 4287 C C . PHE A 1 533 ? -12.409 -14.596 37.727 1.00 58.66 533 PHE A C 1
ATOM 4289 O O . PHE A 1 533 ? -12.790 -13.509 37.294 1.00 58.66 533 PHE A O 1
ATOM 4296 N N . SER A 1 534 ? -11.113 -14.900 37.851 1.00 56.72 534 SER A N 1
ATOM 4297 C CA . SER A 1 534 ? -10.037 -14.096 37.260 1.00 56.72 534 SER A CA 1
ATOM 4298 C C . SER A 1 534 ? -9.954 -14.376 35.761 1.00 56.72 534 SER A C 1
ATOM 4300 O O . SER A 1 534 ? -9.878 -15.542 35.376 1.00 56.72 534 SER A O 1
ATOM 4302 N N . PHE A 1 535 ? -9.927 -13.328 34.941 1.00 63.72 535 PHE A N 1
ATOM 4303 C CA . PHE A 1 535 ? -9.754 -13.427 33.492 1.00 63.72 535 PHE A CA 1
ATOM 4304 C C . PHE A 1 535 ? -8.479 -12.695 33.082 1.00 63.72 535 PHE A C 1
ATOM 4306 O O . PHE A 1 535 ? -8.227 -11.590 33.562 1.00 63.72 535 PHE A O 1
ATOM 4313 N N . GLU A 1 536 ? -7.704 -13.286 32.176 1.00 67.44 536 GLU A N 1
ATOM 4314 C CA . GLU A 1 536 ? -6.598 -12.591 31.519 1.00 67.44 536 GLU A CA 1
ATOM 4315 C C . GLU A 1 536 ? -7.145 -11.828 30.309 1.00 67.44 536 GLU A C 1
ATOM 4317 O O . GLU A 1 536 ? -7.633 -12.419 29.342 1.00 67.44 536 GLU A O 1
ATOM 4322 N N . LEU A 1 537 ? -7.108 -10.498 30.390 1.00 70.94 537 LEU A N 1
ATOM 4323 C CA . LEU A 1 537 ? -7.502 -9.609 29.304 1.00 70.94 537 LEU A CA 1
ATOM 4324 C C . LEU A 1 537 ? -6.266 -8.942 28.712 1.00 70.94 537 LEU A C 1
ATOM 4326 O O . LEU A 1 537 ? -5.367 -8.516 29.436 1.00 70.94 537 LEU A O 1
ATOM 4330 N N . PHE A 1 538 ? -6.250 -8.817 27.391 1.00 78.44 538 PHE A N 1
ATOM 4331 C CA . PHE A 1 538 ? -5.123 -8.283 26.639 1.00 78.44 538 PHE A CA 1
ATOM 4332 C C . PHE A 1 538 ? -5.537 -6.985 25.965 1.00 78.44 538 PHE A C 1
ATOM 4334 O O . PHE A 1 538 ? -6.453 -6.981 25.142 1.00 78.44 538 PHE A O 1
ATOM 4341 N N . LEU A 1 539 ? -4.854 -5.894 26.311 1.00 82.06 539 LEU A N 1
ATOM 4342 C CA . LEU A 1 539 ? -4.981 -4.608 25.637 1.00 82.06 539 LEU A CA 1
ATOM 4343 C C . LEU A 1 539 ? -3.957 -4.535 24.502 1.00 82.06 539 LEU A C 1
ATOM 4345 O O . LEU A 1 539 ? -2.755 -4.605 24.747 1.00 82.06 539 LEU A O 1
ATOM 4349 N N . GLN A 1 540 ? -4.436 -4.354 23.276 1.00 87.19 540 GLN A N 1
ATOM 4350 C CA . GLN A 1 540 ? -3.600 -4.163 22.095 1.00 87.19 540 GLN A CA 1
ATOM 4351 C C . GLN A 1 540 ? -4.068 -2.928 21.335 1.00 87.19 540 GLN A C 1
ATOM 4353 O O . GLN A 1 540 ? -5.267 -2.777 21.086 1.00 87.19 540 GLN A O 1
ATOM 4358 N N . CYS A 1 541 ? -3.133 -2.070 20.930 1.00 86.06 541 CYS A N 1
ATOM 4359 C CA . CYS A 1 541 ? -3.450 -0.858 20.186 1.00 86.06 541 CYS A CA 1
ATOM 4360 C C . CYS A 1 541 ? -2.808 -0.865 18.795 1.00 86.06 541 CYS A C 1
ATOM 4362 O O . CYS A 1 541 ? -1.650 -1.254 18.633 1.00 86.06 541 CYS A O 1
ATOM 4364 N N . SER A 1 542 ? -3.568 -0.427 17.792 1.00 87.88 542 SER A N 1
ATOM 4365 C CA . SER A 1 542 ? -3.060 -0.074 16.469 1.00 87.88 542 SER A CA 1
ATOM 4366 C C . SER A 1 542 ? -2.794 1.424 16.417 1.00 87.88 542 SER A C 1
ATOM 4368 O O . SER A 1 542 ? -3.657 2.238 16.767 1.00 87.88 542 SER A O 1
ATOM 4370 N N . ILE A 1 543 ? -1.607 1.779 15.953 1.00 89.31 543 ILE A N 1
ATOM 4371 C CA . ILE A 1 543 ? -1.111 3.146 15.893 1.00 89.31 543 ILE A CA 1
ATOM 4372 C C . ILE A 1 543 ? -1.092 3.593 14.438 1.00 89.31 543 ILE A C 1
ATOM 4374 O O . ILE A 1 543 ? -0.623 2.853 13.573 1.00 89.31 543 ILE A O 1
ATOM 4378 N N . SER A 1 544 ? -1.588 4.801 14.181 1.00 87.38 544 SER A N 1
ATOM 4379 C CA . SER A 1 544 ? -1.504 5.451 12.874 1.00 87.38 544 SER A CA 1
ATOM 4380 C C . SER A 1 544 ? -0.541 6.626 12.950 1.00 87.38 544 SER A C 1
ATOM 4382 O O . SER A 1 544 ? -0.584 7.412 13.894 1.00 87.38 544 SER A O 1
ATOM 4384 N N . LEU A 1 545 ? 0.323 6.737 11.947 1.00 86.56 545 LEU A N 1
ATOM 4385 C CA . LEU A 1 545 ? 1.358 7.754 11.822 1.00 86.56 545 LEU A CA 1
ATOM 4386 C C . LEU A 1 545 ? 0.996 8.697 10.676 1.00 86.56 545 LEU A C 1
ATOM 4388 O O . LEU A 1 545 ? 0.665 8.251 9.579 1.00 86.56 545 LEU A O 1
ATOM 4392 N N . CYS A 1 546 ? 1.085 9.996 10.931 1.00 80.00 546 CYS A N 1
ATOM 4393 C CA . CYS A 1 546 ? 0.790 11.049 9.972 1.00 80.00 546 CYS A CA 1
ATOM 4394 C C . CYS A 1 546 ? 1.953 12.032 9.890 1.00 80.00 546 CYS A C 1
ATOM 4396 O O . CYS A 1 546 ? 2.562 12.388 10.902 1.00 80.00 546 CYS A O 1
ATOM 4398 N N . LEU A 1 547 ? 2.202 12.566 8.695 1.00 79.50 547 LEU A N 1
ATOM 4399 C CA . LEU A 1 547 ? 2.973 13.797 8.582 1.00 79.50 547 LEU A CA 1
ATOM 4400 C C . LEU A 1 547 ? 2.164 14.960 9.166 1.00 79.50 547 LEU A C 1
ATOM 4402 O O . LEU A 1 547 ? 0.970 15.104 8.889 1.00 79.50 547 LEU A O 1
ATOM 4406 N N . LYS A 1 548 ? 2.833 15.844 9.915 1.00 80.81 548 LYS A N 1
ATOM 4407 C CA . LYS A 1 548 ? 2.245 17.093 10.435 1.00 80.81 548 LYS A CA 1
ATOM 4408 C C . LYS A 1 548 ? 1.539 17.893 9.334 1.00 80.81 548 LYS A C 1
ATOM 4410 O O . LYS A 1 548 ? 0.471 18.453 9.562 1.00 80.81 548 LYS A O 1
ATOM 4415 N N . ALA A 1 549 ? 2.121 17.923 8.134 1.00 66.31 549 ALA A N 1
ATOM 4416 C CA . ALA A 1 549 ? 1.548 18.596 6.972 1.00 66.31 549 ALA A CA 1
ATOM 4417 C C . ALA A 1 549 ? 0.225 17.952 6.519 1.00 66.31 549 ALA A C 1
ATOM 4419 O O . ALA A 1 549 ? -0.774 18.655 6.384 1.00 66.31 549 ALA A O 1
ATOM 4420 N N . ASP A 1 550 ? 0.187 16.630 6.358 1.00 66.69 550 ASP A N 1
ATOM 4421 C CA . ASP A 1 550 ? -1.010 15.901 5.916 1.00 66.69 550 ASP A CA 1
ATOM 4422 C C . ASP A 1 550 ? -2.170 16.028 6.902 1.00 66.69 550 ASP A C 1
ATOM 4424 O O . ASP A 1 550 ? -3.331 16.137 6.502 1.00 66.69 550 ASP A O 1
ATOM 4428 N N . ARG A 1 551 ? -1.855 16.116 8.197 1.00 82.25 551 ARG A N 1
ATOM 4429 C CA . ARG A 1 551 ? -2.837 16.433 9.236 1.00 82.25 551 ARG A CA 1
ATOM 4430 C C . ARG A 1 551 ? -3.453 17.817 9.054 1.00 82.25 551 ARG A C 1
ATOM 4432 O O . ARG A 1 551 ? -4.666 17.970 9.160 1.00 82.25 551 ARG A O 1
ATOM 4439 N N . ILE A 1 552 ? -2.635 18.828 8.763 1.00 66.56 552 ILE A N 1
ATOM 4440 C CA . ILE A 1 552 ? -3.107 20.202 8.526 1.00 66.56 552 ILE A CA 1
ATOM 4441 C C . ILE A 1 552 ? -3.984 20.274 7.267 1.00 66.56 552 ILE A C 1
ATOM 4443 O O . ILE A 1 552 ? -4.971 21.009 7.250 1.00 66.56 552 ILE A O 1
ATOM 4447 N N . PHE A 1 553 ? -3.643 19.511 6.226 1.00 62.12 553 PHE A N 1
ATOM 4448 C CA . PHE A 1 553 ? -4.388 19.477 4.964 1.00 62.12 553 PHE A CA 1
ATOM 4449 C C . PHE A 1 553 ? -5.565 18.487 4.952 1.00 62.12 553 PHE A C 1
ATOM 4451 O O . PHE A 1 553 ? -6.357 18.508 4.010 1.00 62.12 553 PHE A O 1
ATOM 4458 N N . GLY A 1 554 ? -5.724 17.671 5.998 1.00 67.06 554 GLY A N 1
ATOM 4459 C CA . GLY A 1 554 ? -6.843 16.742 6.165 1.00 67.06 554 GLY A CA 1
ATOM 4460 C C . GLY A 1 554 ? -6.744 15.456 5.338 1.00 67.06 554 GLY A C 1
ATOM 4461 O O . GLY A 1 554 ? -7.755 14.783 5.159 1.00 67.06 554 GLY A O 1
ATOM 4462 N N . SER A 1 555 ? -5.558 15.113 4.828 1.00 69.44 555 SER A N 1
ATOM 4463 C CA . SER A 1 555 ? -5.286 13.847 4.127 1.00 69.44 555 SER A CA 1
ATOM 4464 C C . SER A 1 555 ? -4.922 12.701 5.079 1.00 69.44 555 SER A C 1
ATOM 4466 O O . SER A 1 555 ? -4.990 11.542 4.682 1.00 69.44 555 SER A O 1
ATOM 4468 N N . CYS A 1 556 ? -4.573 13.002 6.334 1.00 73.44 556 CYS A N 1
ATOM 4469 C CA . CYS A 1 556 ? -4.284 12.021 7.383 1.00 73.44 556 CYS A CA 1
ATOM 4470 C C . CYS A 1 556 ? -4.810 12.518 8.736 1.00 73.44 556 CYS A C 1
ATOM 4472 O O . CYS A 1 556 ? -4.682 13.699 9.047 1.00 73.44 556 CYS A O 1
ATOM 4474 N N . GLY A 1 557 ? -5.388 11.639 9.556 1.00 83.56 557 GLY A N 1
ATOM 4475 C CA . GLY A 1 557 ? -5.811 11.984 10.915 1.00 83.56 557 GLY A CA 1
ATOM 4476 C C . GLY A 1 557 ? -7.065 11.256 11.388 1.00 83.56 557 GLY A C 1
ATOM 4477 O O . GLY A 1 557 ? -7.613 10.398 10.699 1.00 83.56 557 GLY A O 1
ATOM 4478 N N . ILE A 1 558 ? -7.507 11.618 12.590 1.00 88.31 558 ILE A N 1
ATOM 4479 C CA . ILE A 1 558 ? -8.722 11.111 13.228 1.00 88.31 558 ILE A CA 1
ATOM 4480 C C . ILE A 1 558 ? -9.948 11.631 12.456 1.00 88.31 558 ILE A C 1
ATOM 4482 O O . ILE A 1 558 ? -10.052 12.843 12.236 1.00 88.31 558 ILE A O 1
ATOM 4486 N N . PRO A 1 559 ? -10.882 10.755 12.039 1.00 83.38 559 PRO A N 1
ATOM 4487 C CA . PRO A 1 559 ? -12.108 11.163 11.369 1.00 83.38 559 PRO A CA 1
ATOM 4488 C C . PRO A 1 559 ? -12.911 12.183 12.195 1.00 83.38 559 PRO A C 1
ATOM 4490 O O . PRO A 1 559 ? -13.006 12.061 13.416 1.00 83.38 559 PRO A O 1
ATOM 4493 N N . PRO A 1 560 ? -13.571 13.163 11.551 1.00 82.12 560 PRO A N 1
ATOM 4494 C CA . PRO A 1 560 ? -14.338 14.193 12.259 1.00 82.12 560 PRO A CA 1
ATOM 4495 C C . PRO A 1 560 ? -15.629 13.660 12.899 1.00 82.12 560 PRO A C 1
ATOM 4497 O O . PRO A 1 560 ? -16.264 14.354 13.690 1.00 82.12 560 PRO A O 1
ATOM 4500 N N . THR A 1 561 ? -16.059 12.454 12.529 1.00 90.19 561 THR A N 1
ATOM 4501 C CA . THR A 1 561 ? -17.294 11.828 13.005 1.00 90.19 561 THR A CA 1
ATOM 4502 C C . THR A 1 561 ? -16.989 10.484 13.636 1.00 90.19 561 THR A C 1
ATOM 4504 O O . THR A 1 561 ? -16.330 9.655 13.010 1.00 90.19 561 THR A O 1
ATOM 4507 N N . CYS A 1 562 ? -17.533 10.254 14.828 1.00 92.88 562 CYS A N 1
ATOM 4508 C CA . CYS A 1 562 ? -17.364 9.001 15.548 1.00 92.88 562 CYS A CA 1
ATOM 4509 C C . CYS A 1 562 ? -18.535 8.036 15.320 1.00 92.88 562 CYS A C 1
ATOM 4511 O O . CYS A 1 562 ? -19.667 8.490 15.126 1.00 92.88 562 CYS A O 1
ATOM 4513 N N . PRO A 1 563 ? -18.284 6.715 15.353 1.00 91.94 563 PRO A N 1
ATOM 4514 C CA . PRO A 1 563 ? -19.340 5.709 15.387 1.00 91.94 563 PRO A CA 1
ATOM 4515 C C . PRO A 1 563 ? -20.251 5.858 16.616 1.00 91.94 563 PRO A C 1
ATOM 4517 O O . PRO A 1 563 ? -19.836 6.388 17.645 1.00 91.94 563 PRO A O 1
ATOM 4520 N N . ASP A 1 564 ? -21.473 5.326 16.539 1.00 93.88 564 ASP A N 1
ATOM 4521 C CA . ASP A 1 564 ? -22.411 5.329 17.669 1.00 93.88 564 ASP A CA 1
ATOM 4522 C C . ASP A 1 564 ? -21.798 4.675 18.923 1.00 93.88 564 ASP A C 1
ATOM 4524 O O . ASP A 1 564 ? -21.238 3.577 18.856 1.00 93.88 564 ASP A O 1
ATOM 4528 N N . GLY A 1 565 ? -21.937 5.333 20.078 1.00 93.19 565 GLY A N 1
ATOM 4529 C CA . GLY A 1 565 ? -21.356 4.886 21.352 1.00 93.19 565 GLY A CA 1
ATOM 4530 C C . GLY A 1 565 ? -19.884 5.267 21.550 1.00 93.19 565 GLY A C 1
ATOM 4531 O O . GLY A 1 565 ? -19.265 4.809 22.518 1.00 93.19 565 GLY A O 1
ATOM 4532 N N . TYR A 1 566 ? -19.327 6.076 20.643 1.00 96.38 566 TYR A N 1
ATOM 4533 C CA . TYR A 1 566 ? -17.983 6.633 20.731 1.00 96.38 566 TYR A CA 1
ATOM 4534 C C . TYR A 1 566 ? -18.009 8.162 20.610 1.00 96.38 566 TYR A C 1
ATOM 4536 O O . TYR A 1 566 ? -18.780 8.730 19.837 1.00 96.38 566 TYR A O 1
ATOM 4544 N N . ILE A 1 567 ? -17.125 8.831 21.348 1.00 94.12 567 ILE A N 1
ATOM 4545 C CA . ILE A 1 567 ? -16.972 10.290 21.361 1.00 94.12 567 ILE A CA 1
ATOM 4546 C C . ILE A 1 567 ? -15.639 10.713 20.753 1.00 94.12 567 ILE A C 1
ATOM 4548 O O . ILE A 1 567 ? -14.641 9.996 20.836 1.00 94.12 567 ILE A O 1
ATOM 4552 N N . SER A 1 568 ? -15.632 11.888 20.128 1.00 89.88 568 SER A N 1
ATOM 4553 C CA . SER A 1 568 ? -14.424 12.428 19.506 1.00 89.88 568 SER A CA 1
ATOM 4554 C C . SER A 1 568 ? -13.442 12.945 20.552 1.00 89.88 568 SER A C 1
ATOM 4556 O O . SER A 1 568 ? -13.850 13.441 21.602 1.00 89.88 568 SER A O 1
ATOM 4558 N N . VAL A 1 569 ? -12.154 12.835 20.229 1.00 84.81 569 VAL A N 1
ATOM 4559 C CA . VAL A 1 569 ? -11.046 13.466 20.961 1.00 84.81 569 VAL A CA 1
ATOM 4560 C C . VAL A 1 569 ? -10.664 14.840 20.400 1.00 84.81 569 VAL A C 1
ATOM 4562 O O . VAL A 1 569 ? -9.810 15.502 20.986 1.00 84.81 569 VAL A O 1
ATOM 4565 N N . LEU A 1 570 ? -11.237 15.233 19.252 1.00 81.81 570 LEU A N 1
ATOM 4566 C CA . LEU A 1 570 ? -10.935 16.481 18.539 1.00 81.81 570 LEU A CA 1
ATOM 4567 C C . LEU A 1 570 ? -11.785 17.668 19.002 1.00 81.81 570 LEU A C 1
ATOM 4569 O O . LEU A 1 570 ? -12.967 17.463 19.368 1.00 81.81 570 LEU A O 1
#

Foldseek 3Di:
DDDDDDDDPAADLPKAKEKEWEDAPPDPVQVVCPVQLVVLPVVDPRYHYYYHHCVVVVVVCVVVVNPDPGWIFMAIPNHTQGTQDPPDDSHNVSVVLVCCVRRNFDPPQLAGEHEPVCVQVQLQQEQKEKEWEAEDPDPLSVQLVVLVSVLSVPPVPDRNYGHYYYYCVSPVVVCVVVVPDAPGWMWMGGNRHTDALRIDHDRDHNVRVVVSVVLVSPDDDDDDDDDDDDDDDDDDDDDDAHADDDPAFDQDLDLDDDWADDPVPDDPADTHQWHQDPSVSGIFRPRQLQWDWDDDLFKIKIKHAPCLLVDPPDDPVCPVVFWDFPDPPDDWDWDQDPVRRIIMTIGTQLPRPWDWDWDQDPVGIKIKTKGKTAGDFDDDPNDRDDGDDSRDRMAMEIEIEDQKDKADDDDDDKDWHGHGSYIYIYYYLYPQKHKWWAPDLVRPHTDDPQDDDQQDKIKMKIWRNDDHDPSRFKKKAFQWKKKAFPVVGDIDTCAHLLWGALVQPKAWSDPDRIGPTMTIIMGGHHDPDPDPDDTDIDIMTMMGMDGPVCVVVVVDDRDPDDDPRTHHPD

Mean predicted aligned error: 19.82 Å

InterPro domains:
  IPR001507 Zona pellucida domain [PS51034] (294-563)
  IPR001507 Zona pellucida domain [SM00241] (294-565)
  IPR013766 Thioredoxin domain [PF00085] (19-84)
  IPR013766 Thioredoxin domain [PF00085] (111-214)
  IPR013766 Thioredoxin domain [PS51352] (100-218)
  IPR036249 Thioredoxin-like superfamily [SSF52833] (8-91)
  IPR036249 Thioredoxin-like superfamily [SSF52833] (106-218)
  IPR042235 Zona pellucida, ZP-C domain [G3DSA:2.60.40.4100] (432-565)
  IPR051063 Protein Disulfide Isomerase [PTHR45672] (20-229)
  IPR055355 ZP-C domain [PF00100] (432-556)

Secondary structure (DSSP, 8-state):
--------SS--TTPPEEEEEEE-TT-HHHHTHHHHHHHHHHH-SSEEEEEEETTT-HHHHHHTT--SSSEEEEEETTEEEEEPPTTS--SHHHHHHHHHHHH-S-TT-SSEEE-HHHHHHHHHHSSSEEEEEE-TT-HHHHHHHHHHHHHHHHH--GGG-EEEEEETTT-HHHHHHTT--SSSEEEEEETTEEPTT--EESPPPHHHHHHHHHHHHHPPPPPP-------------PPP------S-----SSPPSSSSB--S-SPTTSS--EEEETTTTEEEE--TTSEEEEE-SSEEEEEEEGGGGT-TT--GGGGGGSEE-SSTT---EEEEETTTTEEEEEEETT-TT-EEEEEEETTEEEEEEEEEEEE----BTTB------TT-SEEEEEEEEESEEESS-------EEEETTEEEEEE--TTSEEEEEESSTT--SEE-TT-PPTTPEEEEEEEE-S---TT--EEEEEEEEEEEETTTTEEEEEEETTEEETTTT-EE-SSSS-BSSEEEEEEE---SSSSSS----EEEEEEEEEEHHHHHHTSSS--SSPPTTEE---

Organism: Oikopleura dioica (NCBI:txid34765)

Nearest PDB structures (foldseek):
  3idv-assembly1_A  TM=4.708E-01  e=3.311E-14  Homo sapiens
  2e0q-assembly1_A  TM=9.035E-01  e=9.113E-08  Sulfurisphaera tokodaii
  3wge-assembly1_A  TM=8.757E-01  e=9.650E-08  Homo sapiens
  3uvt-assembly1_A  TM=8.774E-01  e=9.650E-08  Homo sapiens
  3wgx-assembly1_A  TM=8.964E-01  e=3.601E-07  Homo sapiens

Radius of gyration: 32.19 Å; Cα contacts (8 Å, |Δi|>4): 1041; chains: 1; bounding box: 94×60×90 Å

Solvent-accessible surface area (backbone atoms only — not comparable to full-atom values): 33670 Å² total; per-residue (Å²): 135,89,80,86,82,84,83,72,100,44,52,54,92,83,62,49,40,35,44,37,38,37,30,43,100,83,41,70,76,38,60,70,41,54,62,35,54,56,53,44,61,76,76,39,90,82,48,46,80,45,81,45,48,38,77,84,38,48,68,66,33,52,77,69,70,54,85,64,72,62,38,45,36,36,28,45,72,92,35,89,68,46,72,58,64,91,86,55,70,79,46,55,65,51,52,49,50,52,45,41,69,70,40,37,47,66,82,84,52,67,48,33,57,46,40,84,92,43,43,65,60,56,24,40,76,18,62,29,21,40,37,36,37,28,44,95,85,42,66,60,29,56,54,28,50,54,34,50,43,51,49,47,65,71,68,64,64,62,80,55,47,45,41,30,37,34,51,37,73,81,38,45,69,59,32,58,73,70,64,60,84,59,72,19,21,35,37,36,21,46,58,56,36,73,47,86,90,34,69,42,77,50,66,49,52,56,69,54,48,52,55,53,52,55,58,62,66,71,64,74,88,85,80,88,80,91,82,89,86,88,89,82,94,84,84,88,83,81,90,80,85,85,87,74,92,72,99,71,76,30,91,44,97,61,73,78,85,88,66,34,66,47,79,92,74,70,81,89,85,83,68,23,16,31,30,76,37,80,90,74,53,23,68,34,56,68,32,71,84,25,55,44,79,46,71,54,96,61,29,43,33,38,35,42,24,51,58,60,57,71,44,96,82,75,51,85,90,56,53,82,83,42,71,42,52,82,28,94,83,53,83,64,54,70,46,80,37,79,91,68,48,24,40,37,39,44,40,52,55,47,45,54,65,34,43,78,47,83,44,82,50,100,92,42,57,24,41,35,38,39,41,65,43,41,56,69,83,59,78,57,96,88,46,84,60,84,70,62,68,86,62,56,57,53,40,38,41,35,34,34,29,48,28,51,41,50,48,75,80,90,86,90,83,78,60,76,50,75,50,58,62,29,39,37,36,50,47,69,56,67,69,40,37,46,79,48,36,25,79,45,95,80,68,79,52,76,47,81,86,83,81,76,57,77,64,40,72,46,25,39,34,42,32,46,76,60,86,72,57,93,65,41,55,58,30,34,33,62,32,31,29,34,41,32,29,85,90,76,79,44,74,46,62,46,24,50,67,40,12,28,15,58,84,39,57,35,44,76,71,43,96,53,73,57,33,72,42,60,45,38,34,36,30,43,39,76,74,97,59,98,64,102,69,93,77,76,71,46,80,46,39,36,38,36,50,31,45,56,65,36,44,76,75,65,79,32,79,69,63,96,69,54,61,93,68,34,40,71,73,123

Sequence (570 aa):
MKLLPFFITLAKSEDVFKLQRFGTSWCGPCYKLDDVWRELKSVTENIELETIDCMSQPDYCSSRGITTFPKIILQKNDEHFADFPDLLDRSVFELKKFLLDATGPAPDDVVIPISENTFDLFVEESRLSVVSFHVDWCKPCSKMTEDLVHLARERNWGDDIQFATFDCSFYPSKCDELQVHAYPSLQFHRSGKPLPDSEILGALNHTELVEVIDIMIEQKPMQKRDVSISRGDEALESLAIAHTSTNGASKSNKCLDSYSFYDGTLDQRQTGCWAHDDSRNACLIANPDCLQLECKSDRMEGFIRLDAFNDPTLVAADVTELLNFSDDNCEPEIIYNEQRSGIFFSIKLGQCGMTAESSELEQGLLIKFSQVFHFTKKTVAGARIFFANDFASEFGFNCFYTSSTVTDRSKYSVTTNIINSNIEKFVNWDQTFGIRFFENENYETEIDATNLLIGDRVNARVEWREEFDANFPVEFFIHQCTISNHENDKDFMVIRDGCLSELAKTEMHSDEAYSSKTIDFSYESFTFEKQEFSFELFLQCSISLCLKADRIFGSCGIPPTCPDGYISVL

pLDDT: mean 71.98, std 19.5, range [22.48, 96.69]